Protein AF-A0A1H4VCA6-F1 (afdb_monomer_lite)

pLDDT: mean 70.51, std 25.86, range [21.89, 98.75]

Radius of gyration: 38.58 Å; chains: 1; bounding box: 98×46×122 Å

Secondary structure (DSSP, 8-state):
--HHHHHHHHHHHHHHHHTTSPEEEEEE-TTSSEEEEEEEETTTEEEEEEEEE-TTS-EEEEEEE-TTS-B-EEEEEE-TTS-EEEEEEEETTEEEEEEEEE-TTS-EEEEEEEETTEE-EEEEEE-TTS-EEEEEEEETTEE-EEEEEE-TTS-EEEEEEEETTEE-EEEEEE-TTS-EEEEEEEETTEEEEEEEEE-TTS-EEEEEEEETTEE-S-EEEE-TTS-EEEEE------SS---GGGSTTS-TT-EEEEEE--HHHHHHHHHHHHHHHHHH---EEEEE-SS-HHHHHHHHHHHH-HHHHHHHHTT-EEEEEEE-TT--S---------PPPTT--PPPEE----TT-----EE--GGG--S-HHHHHHHHHHHHTT-------------

Sequence (399 aa):
MNKNILLFTFFLCLLTKTYSQGRVYKDYHDNGKISSKGKLIGTNRHIGEWKYYYDNGQLRKIVNFNDKERFEGEYKSYHENGNLKKIGKYKNGEEIGEWKHFHKNKKLRVNRKYANGSRIGKWVFYFENGNIEKIESYVKGKRSGEWKHYYRNNVLMWIENYKNGKLNGRSEEYHDNGKLRVIKYHNESKPIGDWTYYHENESLNLVAYHKNGKPVGDWIYLDENGKVFRVEEHDEINEYSWSIDSFVSKNPFELNDYILNDSSRFYDLKRLSKHIYEQNKIPILYYAANWCAPCLKVKNMMKEKPKIKNKLSKKFAFIKILISDDKRENLNLFSTKLSLSRDIWSIPTYTKLNKHGETYNMISGANWITENPLRIQEFEEKIETNKIKYHFKPINNKK

Foldseek 3Di:
DDPVVVVVVVVVVVVVVVLPFFDWDFDADPVRATQKIAGAHDPGAGAAWMWGADNVNATAKIFGAHPVRATAAWIWGADPVNATAKIAGDDRNAGAAWIWGADNVNATAKIFHDDRNAGAAWIWGADPVGATQKIFHDDRNAGAAKIWGADNVRQTQKIFGDDRNFTAAWIWGADNVNHTAWIWGDHRNATAAWIWGADPVRHTAWTWGDDRRHTAAWIFGADNVRHTPDIDGDDHPPPPDDDPVVQPPDDQQADDEDEDDDPVVVVVVVVVQVVCCVVPVAHEDEAEDDPLVLSVVVVVCVVVPVVLVVLVSVRYRYYYYYYDPPDPDDPPPDDDDDDDDDPDDDQDFDWDDDPVRDTDTHRNNRVQDDPDPVSVVVVVVCSVVVVPDDPPDPPPPDD

Structure (mmCIF, N/CA/C/O backbone):
data_AF-A0A1H4VCA6-F1
#
_entry.id   AF-A0A1H4VCA6-F1
#
loop_
_atom_site.group_PDB
_atom_site.id
_atom_site.type_symbol
_atom_site.label_atom_id
_atom_site.label_alt_id
_atom_site.label_comp_id
_atom_site.label_asym_id
_atom_site.label_entity_id
_atom_site.label_seq_id
_atom_site.pdbx_PDB_ins_code
_atom_site.Cartn_x
_atom_site.Cartn_y
_atom_site.Cartn_z
_atom_site.occupancy
_atom_site.B_iso_or_equiv
_atom_site.auth_seq_id
_atom_site.auth_comp_id
_atom_site.auth_asym_id
_atom_site.auth_atom_id
_atom_site.pdbx_PDB_model_num
ATOM 1 N N . MET A 1 1 ? -10.799 5.105 77.374 1.00 50.72 1 MET A N 1
ATOM 2 C CA . MET A 1 1 ? -10.824 5.192 75.893 1.00 50.72 1 MET A CA 1
ATOM 3 C C . MET A 1 1 ? -12.267 5.149 75.416 1.00 50.72 1 MET A C 1
ATOM 5 O O . MET A 1 1 ? -12.989 4.222 75.755 1.00 50.72 1 MET A O 1
ATOM 9 N N . ASN A 1 2 ? -12.701 6.202 74.725 1.00 47.03 2 ASN A N 1
ATOM 10 C CA . ASN A 1 2 ? -14.104 6.493 74.423 1.00 47.03 2 ASN A CA 1
ATOM 11 C C . ASN A 1 2 ? -14.693 5.487 73.411 1.00 47.03 2 ASN A C 1
ATOM 13 O O . ASN A 1 2 ? -14.289 5.488 72.248 1.00 47.03 2 ASN A O 1
ATOM 17 N N . LYS A 1 3 ? -15.672 4.662 73.821 1.00 53.97 3 LYS A N 1
ATOM 18 C CA . LYS A 1 3 ? -16.392 3.715 72.933 1.00 53.97 3 LYS A CA 1
ATOM 19 C C . LYS A 1 3 ? -17.057 4.412 71.730 1.00 53.97 3 LYS A C 1
ATOM 21 O O . LYS A 1 3 ? -17.191 3.806 70.672 1.00 53.97 3 LYS A O 1
ATOM 26 N N . ASN A 1 4 ? -17.356 5.707 71.853 1.00 52.25 4 ASN A N 1
ATOM 27 C CA . ASN A 1 4 ? -17.913 6.531 70.776 1.00 52.25 4 ASN A CA 1
ATOM 28 C C . ASN A 1 4 ? -16.909 6.851 69.653 1.00 52.25 4 ASN A C 1
ATOM 30 O O . ASN A 1 4 ? -17.327 7.073 68.522 1.00 52.25 4 ASN A O 1
ATOM 34 N N . ILE A 1 5 ? -15.596 6.815 69.915 1.00 56.16 5 ILE A N 1
ATOM 35 C CA . ILE A 1 5 ? -14.568 7.052 68.884 1.00 56.16 5 ILE A CA 1
ATOM 36 C C . ILE A 1 5 ? -14.393 5.809 67.998 1.00 56.16 5 ILE A C 1
ATOM 38 O O . ILE A 1 5 ? -14.195 5.944 66.794 1.00 56.16 5 ILE A O 1
ATOM 42 N N . LEU A 1 6 ? -14.541 4.601 68.558 1.00 53.53 6 LEU A N 1
ATOM 43 C CA . LEU A 1 6 ? -14.461 3.351 67.788 1.00 53.53 6 LEU A CA 1
ATOM 44 C C . LEU A 1 6 ? -15.675 3.129 66.869 1.00 53.53 6 LEU A C 1
ATOM 46 O O . LEU A 1 6 ? -15.517 2.599 65.773 1.00 53.53 6 LEU A O 1
ATOM 50 N N . LEU A 1 7 ? -16.879 3.544 67.283 1.00 52.19 7 LEU A N 1
ATOM 51 C CA . LEU A 1 7 ? -18.063 3.465 66.416 1.00 52.19 7 LEU A CA 1
ATOM 52 C C . LEU A 1 7 ? -17.979 4.460 65.247 1.00 52.19 7 LEU A C 1
ATOM 54 O O . LEU A 1 7 ? -18.372 4.133 64.128 1.00 52.19 7 LEU A O 1
ATOM 58 N N . PHE A 1 8 ? -17.424 5.653 65.485 1.00 51.97 8 PHE A N 1
ATOM 59 C CA . PHE A 1 8 ? -17.301 6.699 64.468 1.00 51.97 8 PHE A CA 1
ATOM 60 C C . PHE A 1 8 ? -16.252 6.357 63.397 1.00 51.97 8 PHE A C 1
ATOM 62 O O . PHE A 1 8 ? -16.477 6.594 62.212 1.00 51.97 8 PHE A O 1
ATOM 69 N N . THR A 1 9 ? -15.136 5.719 63.773 1.00 54.91 9 THR A N 1
ATOM 70 C CA . THR A 1 9 ? -14.111 5.258 62.817 1.00 54.91 9 THR A CA 1
ATOM 71 C C . THR A 1 9 ? -14.576 4.065 61.976 1.00 54.91 9 THR A C 1
ATOM 73 O O . THR A 1 9 ? -14.229 3.978 60.795 1.00 54.91 9 THR A O 1
ATOM 76 N N . PHE A 1 10 ? -15.417 3.185 62.531 1.00 51.75 10 PHE A N 1
ATOM 77 C CA . PHE A 1 10 ? -16.016 2.074 61.785 1.00 51.75 10 PHE A CA 1
ATOM 78 C C . PHE A 1 10 ? -17.065 2.560 60.768 1.00 51.75 10 PHE A C 1
ATOM 80 O O . PHE A 1 10 ? -17.110 2.071 59.638 1.00 51.75 10 PHE A O 1
ATOM 87 N N . PHE A 1 11 ? -17.849 3.587 61.120 1.00 50.91 11 PHE A N 1
ATOM 88 C CA . PHE A 1 11 ? -18.824 4.208 60.215 1.00 50.91 11 PHE A CA 1
ATOM 89 C C . PHE A 1 11 ? -18.150 5.010 59.084 1.00 50.91 11 PHE A C 1
ATOM 91 O O . PHE A 1 11 ? -18.586 4.951 57.933 1.00 50.91 11 PHE A O 1
ATOM 98 N N . LEU A 1 12 ? -17.021 5.674 59.366 1.00 46.47 12 LEU A N 1
ATOM 99 C CA . LEU A 1 12 ? -16.220 6.374 58.353 1.00 46.47 12 LEU A CA 1
ATOM 100 C C . LEU A 1 12 ? -15.570 5.402 57.343 1.00 46.47 12 LEU A C 1
ATOM 102 O O . LEU A 1 12 ? -15.481 5.719 56.159 1.00 46.47 12 LEU A O 1
ATOM 106 N N . CYS A 1 13 ? -15.187 4.190 57.770 1.00 44.34 13 CYS A N 1
ATOM 107 C CA . CYS A 1 13 ? -14.697 3.131 56.870 1.00 44.34 13 CYS A CA 1
ATOM 108 C C . CYS A 1 13 ? -15.796 2.493 55.999 1.00 44.34 13 CYS A C 1
ATOM 110 O O . CYS A 1 13 ? -15.507 1.977 54.916 1.00 44.34 13 CYS A O 1
ATOM 112 N N . LEU A 1 14 ? -17.056 2.514 56.442 1.00 41.16 14 LEU A N 1
ATOM 113 C CA . LEU A 1 14 ? -18.191 2.056 55.633 1.00 41.16 14 LEU A CA 1
ATOM 114 C C . LEU A 1 14 ? -18.570 3.092 54.564 1.00 41.16 14 LEU A C 1
ATOM 116 O O . LEU A 1 14 ? -18.834 2.707 53.425 1.00 41.16 14 LEU A O 1
ATOM 120 N N . LEU A 1 15 ? -18.472 4.388 54.883 1.00 40.56 15 LEU A N 1
ATOM 121 C CA . LEU A 1 15 ? -18.690 5.488 53.933 1.00 40.56 15 LEU A CA 1
ATOM 122 C C . LEU A 1 15 ? -17.629 5.538 52.813 1.00 40.56 15 LEU A C 1
ATOM 124 O O . LEU A 1 15 ? -17.962 5.848 51.665 1.00 40.56 15 LEU A O 1
ATOM 128 N N . THR A 1 16 ? -16.373 5.168 53.094 1.00 42.81 16 THR A N 1
ATOM 129 C CA . THR A 1 16 ? -15.315 5.098 52.064 1.00 42.81 16 THR A CA 1
ATOM 130 C C . THR A 1 16 ? -15.411 3.852 51.181 1.00 42.81 16 THR A C 1
ATOM 132 O O . THR A 1 16 ? -15.076 3.925 49.998 1.00 42.81 16 THR A O 1
ATOM 135 N N . LYS A 1 17 ? -15.938 2.724 51.685 1.00 37.88 17 LYS A N 1
ATOM 136 C CA . LYS A 1 17 ? -16.198 1.528 50.858 1.00 37.88 17 LYS A CA 1
ATOM 137 C C . LYS A 1 17 ? -17.361 1.716 49.880 1.00 37.88 17 LYS A C 1
ATOM 139 O O . LYS A 1 17 ? -17.315 1.164 48.781 1.00 37.88 17 LYS A O 1
ATOM 144 N N . THR A 1 18 ? -18.368 2.520 50.223 1.00 38.59 18 THR A N 1
ATOM 145 C CA . THR A 1 18 ? -19.489 2.830 49.316 1.00 38.59 18 THR A CA 1
ATOM 146 C C . THR A 1 18 ? -19.118 3.776 48.173 1.00 38.59 18 THR A C 1
ATOM 148 O O . THR A 1 18 ? -19.745 3.722 47.120 1.00 38.59 18 THR A O 1
ATOM 151 N N . TYR A 1 19 ? -18.059 4.579 48.314 1.00 45.84 19 TYR A N 1
ATOM 152 C CA . TYR A 1 19 ? -17.618 5.515 47.268 1.00 45.84 19 TYR A CA 1
ATOM 153 C C . TYR A 1 19 ? -16.870 4.847 46.097 1.00 45.84 19 TYR A C 1
ATOM 155 O O . TYR A 1 19 ? -16.654 5.466 45.057 1.00 45.84 19 TYR A O 1
ATOM 163 N N . SER A 1 20 ? -16.485 3.575 46.244 1.00 54.22 20 SER A N 1
ATOM 164 C CA . SER A 1 20 ? -15.696 2.839 45.244 1.00 54.22 20 SER A CA 1
ATOM 165 C C . SER A 1 20 ? -16.541 2.102 44.193 1.00 54.22 20 SER A C 1
ATOM 167 O O . SER A 1 20 ? -15.990 1.561 43.232 1.00 54.22 20 SER A O 1
ATOM 169 N N . GLN A 1 21 ? -17.862 2.028 44.356 1.00 64.25 21 GLN A N 1
ATOM 170 C CA . GLN A 1 21 ? -18.748 1.314 43.436 1.00 64.25 21 GLN A CA 1
ATOM 171 C C . GLN A 1 21 ? -19.249 2.307 42.376 1.00 64.25 21 GLN A C 1
ATOM 173 O O . GLN A 1 21 ? -20.203 3.041 42.609 1.00 64.25 21 GLN A O 1
ATOM 178 N N . GLY A 1 22 ? -18.570 2.385 41.227 1.00 77.25 22 GLY A N 1
ATOM 179 C CA . GLY A 1 22 ? -18.924 3.332 40.159 1.00 77.25 22 GLY A CA 1
ATOM 180 C C . GLY A 1 22 ? -20.413 3.300 39.775 1.00 77.25 22 GLY A C 1
ATOM 181 O O . GLY A 1 22 ? -21.008 2.226 39.654 1.00 77.25 22 GLY A O 1
ATOM 182 N N . ARG A 1 23 ? -21.011 4.480 39.556 1.00 90.31 23 ARG A N 1
ATOM 183 C CA . ARG A 1 23 ? -22.432 4.641 39.209 1.00 90.31 23 ARG A CA 1
ATOM 184 C C . ARG A 1 23 ? -22.697 4.195 37.777 1.00 90.31 23 ARG A C 1
ATOM 186 O O . ARG A 1 23 ? -21.939 4.539 36.871 1.00 90.31 23 ARG A O 1
ATOM 193 N N . VAL A 1 24 ? -23.789 3.471 37.550 1.00 93.38 24 VAL A N 1
ATOM 194 C CA . VAL A 1 24 ? -24.239 3.156 36.188 1.00 93.38 24 VAL A CA 1
ATOM 195 C C . VAL A 1 24 ? -24.807 4.423 35.556 1.00 93.38 24 VAL A C 1
ATOM 197 O O . VAL A 1 24 ? -25.682 5.066 36.127 1.00 93.38 24 VAL A O 1
ATOM 200 N N . TYR A 1 25 ? -24.314 4.764 34.373 1.00 94.81 25 TYR A N 1
ATOM 201 C CA . TYR A 1 25 ? -24.727 5.927 33.602 1.00 94.81 25 TYR A CA 1
ATOM 202 C C . TYR A 1 25 ? -25.296 5.496 32.252 1.00 94.81 25 TYR A C 1
ATOM 204 O O . TYR A 1 25 ? -24.835 4.515 31.656 1.00 94.81 25 TYR A O 1
ATOM 212 N N . LYS A 1 26 ? -26.310 6.226 31.786 1.00 97.06 26 LYS A N 1
ATOM 213 C CA . LYS A 1 26 ? -26.928 6.072 30.471 1.00 97.06 26 LYS A CA 1
ATOM 214 C C . LYS A 1 26 ? -27.131 7.453 29.870 1.00 97.06 26 LYS A C 1
ATOM 216 O O . LYS A 1 26 ? -27.584 8.353 30.570 1.00 97.06 26 LYS A O 1
ATOM 221 N N . ASP A 1 27 ? -26.842 7.554 28.589 1.00 96.88 27 ASP A N 1
ATOM 222 C CA . ASP A 1 27 ? -27.138 8.713 27.761 1.00 96.88 27 ASP A CA 1
ATOM 223 C C . ASP A 1 27 ? -28.102 8.297 26.644 1.00 96.88 27 ASP A C 1
ATOM 225 O O . ASP A 1 27 ? -28.205 7.101 26.332 1.00 96.88 27 ASP A O 1
ATOM 229 N N . TYR A 1 28 ? -28.816 9.255 26.061 1.00 97.94 28 TYR A N 1
ATOM 230 C CA . TYR A 1 28 ? -29.890 9.007 25.101 1.00 97.94 28 TYR A CA 1
ATOM 231 C C . TYR A 1 28 ? -29.717 9.862 23.847 1.00 97.94 28 TYR A C 1
ATOM 233 O O . TYR A 1 28 ? -29.200 10.970 23.894 1.00 97.94 28 TYR A O 1
ATOM 241 N N . HIS A 1 29 ? -30.135 9.312 22.714 1.00 97.19 29 HIS A N 1
ATOM 242 C CA . HIS A 1 29 ? -30.314 10.050 21.470 1.00 97.19 29 HIS A CA 1
ATOM 243 C C . HIS A 1 29 ? -31.597 10.880 21.536 1.00 97.19 29 HIS A C 1
ATOM 245 O O . HIS A 1 29 ? -32.484 10.585 22.340 1.00 97.19 29 HIS A O 1
ATOM 251 N N . ASP A 1 30 ? -31.754 11.827 20.612 1.00 96.81 30 ASP A N 1
ATOM 252 C CA . ASP A 1 30 ? -32.951 12.679 20.507 1.00 96.81 30 ASP A CA 1
ATOM 253 C C . ASP A 1 30 ? -34.249 11.870 20.339 1.00 96.81 30 ASP A C 1
ATOM 255 O O . ASP A 1 30 ? -35.324 12.282 20.764 1.00 96.81 30 ASP A O 1
ATOM 259 N N . ASN A 1 31 ? -34.150 10.667 19.765 1.00 95.94 31 ASN A N 1
ATOM 260 C CA . ASN A 1 31 ? -35.271 9.740 19.600 1.00 95.94 31 ASN A CA 1
ATOM 261 C C . ASN A 1 31 ? -35.604 8.912 20.861 1.00 95.94 31 ASN A C 1
ATOM 263 O O . ASN A 1 31 ? -36.389 7.964 20.788 1.00 95.94 31 ASN A O 1
ATOM 267 N N . GLY A 1 32 ? -34.967 9.208 21.997 1.00 96.00 32 GLY A N 1
ATOM 268 C CA . GLY A 1 32 ? -35.179 8.542 23.281 1.00 96.00 32 GLY A CA 1
ATOM 269 C C . GLY A 1 32 ? -34.513 7.169 23.427 1.00 96.00 32 GLY A C 1
ATOM 270 O O . GLY A 1 32 ? -34.584 6.566 24.500 1.00 96.00 32 GLY A O 1
ATOM 271 N N . LYS A 1 33 ? -33.840 6.638 22.396 1.00 97.12 33 LYS A N 1
ATOM 272 C CA . LYS A 1 33 ? -33.063 5.390 22.512 1.00 97.12 33 LYS A CA 1
ATOM 273 C C . LYS A 1 33 ? -31.719 5.656 23.182 1.00 97.12 33 LYS A C 1
ATOM 275 O O . LYS A 1 33 ? -31.131 6.715 23.020 1.00 97.12 33 LYS A O 1
ATOM 280 N N . ILE A 1 34 ? -31.195 4.668 23.907 1.00 97.31 34 ILE A N 1
ATOM 281 C CA . ILE A 1 34 ? -29.894 4.779 24.587 1.00 97.31 34 ILE A CA 1
ATOM 282 C C . ILE A 1 34 ? -28.787 5.036 23.555 1.00 97.31 34 ILE A C 1
ATOM 284 O O . ILE A 1 34 ? -28.618 4.230 22.644 1.00 97.31 34 ILE A O 1
ATOM 288 N N . SER A 1 35 ? -27.995 6.091 23.741 1.00 97.88 35 SER A N 1
ATOM 289 C CA . SER A 1 35 ? -26.823 6.429 22.923 1.00 97.88 35 SER A CA 1
ATOM 290 C C . SER A 1 35 ? -25.536 5.837 23.500 1.00 97.88 35 SER A C 1
ATOM 292 O O . SER A 1 35 ? -24.664 5.354 22.765 1.00 97.88 35 SER A O 1
ATOM 294 N N . SER A 1 36 ? -25.431 5.782 24.829 1.00 97.62 36 SER A N 1
ATOM 295 C CA . SER A 1 36 ? -24.315 5.155 25.529 1.00 97.62 36 SER A CA 1
ATOM 296 C C . SER A 1 36 ? -24.704 4.651 26.916 1.00 97.62 36 SER A C 1
ATOM 298 O O . SER A 1 36 ? -25.658 5.124 27.527 1.00 97.62 36 SER A O 1
ATOM 300 N N . LYS A 1 37 ? -23.989 3.641 27.415 1.00 98.00 37 LYS A N 1
ATOM 301 C CA . LYS A 1 37 ? -24.116 3.171 28.796 1.00 98.00 37 LYS A CA 1
ATOM 302 C C . LYS A 1 37 ? -22.803 2.602 29.320 1.00 98.00 37 LYS A C 1
ATOM 304 O O . LYS A 1 37 ? -22.103 1.902 28.584 1.00 98.00 37 LYS A O 1
ATOM 309 N N . GLY A 1 38 ? -22.521 2.827 30.597 1.00 96.50 38 GLY A N 1
ATOM 310 C CA . GLY A 1 38 ? -21.330 2.315 31.275 1.00 96.50 38 GLY A CA 1
ATOM 311 C C . GLY A 1 38 ? -21.283 2.727 32.741 1.00 96.50 38 GLY A C 1
ATOM 312 O O . GLY A 1 38 ? -22.318 3.064 33.318 1.00 96.50 38 GLY A O 1
ATOM 313 N N . LYS A 1 39 ? -20.100 2.669 33.358 1.00 95.38 39 LYS A N 1
ATOM 314 C CA . LYS A 1 39 ? -19.892 3.098 34.749 1.00 95.38 39 LYS A CA 1
ATOM 315 C C . LYS A 1 39 ? -19.043 4.366 34.820 1.00 95.38 39 LYS A C 1
ATOM 317 O O . LYS A 1 39 ? -18.042 4.482 34.110 1.00 95.38 39 LYS A O 1
ATOM 322 N N . LEU A 1 40 ? -19.440 5.282 35.701 1.00 92.88 40 LEU A N 1
ATOM 323 C CA . LEU A 1 40 ? -18.699 6.493 36.048 1.00 92.88 40 LEU A CA 1
ATOM 324 C C . LEU A 1 40 ? -18.210 6.435 37.503 1.00 92.88 40 LEU A C 1
ATOM 326 O O . LEU A 1 40 ? -18.931 5.952 38.375 1.00 92.88 40 LEU A O 1
ATOM 330 N N . ILE A 1 41 ? -17.021 6.965 37.782 1.00 89.75 41 ILE A N 1
ATOM 331 C CA . ILE A 1 41 ? -16.487 7.184 39.136 1.00 89.75 41 ILE A CA 1
ATOM 332 C C . ILE A 1 41 ? -16.220 8.678 39.349 1.00 89.75 41 ILE A C 1
ATOM 334 O O . ILE A 1 41 ? -15.790 9.388 38.437 1.00 89.75 41 ILE A O 1
ATOM 338 N N . GLY A 1 42 ? -16.462 9.158 40.571 1.00 84.75 42 GLY A N 1
ATOM 339 C CA . GLY A 1 42 ? -16.256 10.557 40.939 1.00 84.75 42 GLY A CA 1
ATOM 340 C C . GLY A 1 42 ? -17.176 11.502 40.165 1.00 84.75 42 GLY A C 1
ATOM 341 O O . GLY A 1 42 ? -18.356 11.211 39.970 1.00 84.75 42 GLY A O 1
ATOM 342 N N . THR A 1 43 ? -16.634 12.639 39.726 1.00 78.12 43 THR A N 1
ATOM 343 C CA . THR A 1 43 ? -17.410 13.715 39.096 1.00 78.12 43 THR A CA 1
ATOM 344 C C . THR A 1 43 ? -17.957 13.346 37.721 1.00 78.12 43 THR A C 1
ATOM 346 O O . THR A 1 43 ? -19.091 13.716 37.444 1.00 78.12 43 THR A O 1
ATOM 349 N N . ASN A 1 44 ? -17.203 12.619 36.882 1.00 86.81 44 ASN A N 1
ATOM 350 C CA . ASN A 1 44 ? -17.668 12.077 35.590 1.00 86.81 44 ASN A CA 1
ATOM 351 C C . ASN A 1 44 ? -16.634 11.166 34.891 1.00 86.81 44 ASN A C 1
ATOM 353 O O . ASN A 1 44 ? -16.566 11.132 33.662 1.00 86.81 44 ASN A O 1
ATOM 357 N N . ARG A 1 45 ? -15.812 10.415 35.641 1.00 90.31 45 ARG A N 1
ATOM 358 C CA . ARG A 1 45 ? -14.742 9.623 35.018 1.00 90.31 45 ARG A CA 1
ATOM 359 C C . ARG A 1 45 ? -15.202 8.258 34.531 1.00 90.31 45 ARG A C 1
ATOM 361 O O . ARG A 1 45 ? -15.788 7.514 35.312 1.00 90.31 45 ARG A O 1
ATOM 368 N N . HIS A 1 46 ? -14.890 7.890 33.294 1.00 93.12 46 HIS A N 1
ATOM 369 C CA . HIS A 1 46 ? -15.276 6.599 32.712 1.00 93.12 46 HIS A CA 1
ATOM 370 C C . HIS A 1 46 ? -14.418 5.456 33.265 1.00 93.12 46 HIS A C 1
ATOM 372 O O . HIS A 1 46 ? -13.192 5.541 33.263 1.00 93.12 46 HIS A O 1
ATOM 378 N N . ILE A 1 47 ? -15.056 4.359 33.683 1.00 94.06 47 ILE A N 1
ATOM 379 C CA . ILE A 1 47 ? -14.366 3.129 34.090 1.00 94.06 47 ILE A CA 1
ATOM 380 C C . ILE A 1 47 ? -15.059 1.886 33.531 1.00 94.06 47 ILE A C 1
ATOM 382 O O . ILE A 1 47 ? -16.288 1.834 33.410 1.00 94.06 47 ILE A O 1
ATOM 386 N N . GLY A 1 48 ? -14.271 0.854 33.240 1.00 94.94 48 GLY A N 1
ATOM 387 C CA . GLY A 1 48 ? -14.769 -0.451 32.839 1.00 94.94 48 GLY A CA 1
ATOM 388 C C . GLY A 1 48 ? -15.387 -0.439 31.444 1.00 94.94 48 GLY A C 1
ATOM 389 O O . GLY A 1 48 ? -15.111 0.433 30.619 1.00 94.94 48 GLY A O 1
ATOM 390 N N . GLU A 1 49 ? -16.234 -1.430 31.175 1.00 97.56 49 GLU A N 1
ATOM 391 C CA . GLU A 1 49 ? -16.905 -1.583 29.886 1.00 97.56 49 GLU A CA 1
ATOM 392 C C . GLU A 1 49 ? -17.946 -0.479 29.634 1.00 97.56 49 GLU A C 1
ATOM 394 O O . GLU A 1 49 ? -18.861 -0.249 30.427 1.00 97.56 49 GLU A O 1
ATOM 399 N N . TRP A 1 50 ? -17.841 0.138 28.461 1.00 97.88 50 TRP A N 1
ATOM 400 C CA . TRP A 1 50 ? -18.768 1.113 27.912 1.00 97.88 50 TRP A CA 1
ATOM 401 C C . TRP A 1 50 ? -19.304 0.651 26.565 1.00 97.88 50 TRP A C 1
ATOM 403 O O . TRP A 1 50 ? -18.556 0.246 25.670 1.00 97.88 50 TRP A O 1
ATOM 413 N N . LYS A 1 51 ? -20.622 0.759 26.411 1.00 98.56 51 LYS A N 1
ATOM 414 C CA . LYS A 1 51 ? -21.348 0.435 25.183 1.00 98.56 51 LYS A CA 1
ATOM 415 C C . LYS A 1 51 ? -21.922 1.702 24.592 1.00 98.56 51 LYS A C 1
ATOM 417 O O . LYS A 1 51 ? -22.555 2.477 25.297 1.00 98.56 51 LYS A O 1
ATOM 422 N N . TYR A 1 52 ? -21.744 1.865 23.295 1.00 98.50 52 TYR A N 1
ATOM 423 C CA . TYR A 1 52 ? -22.309 2.961 22.519 1.00 98.50 52 TYR A CA 1
ATOM 424 C C . TYR A 1 52 ? -23.193 2.376 21.434 1.00 98.50 52 TYR A C 1
ATOM 426 O O . TYR A 1 52 ? -22.857 1.321 20.893 1.00 98.50 52 TYR A O 1
ATOM 434 N N . TYR A 1 53 ? -24.264 3.072 21.082 1.00 98.56 53 TYR A N 1
ATOM 435 C CA . TYR A 1 53 ? -25.283 2.608 20.146 1.00 98.56 53 TYR A CA 1
ATOM 436 C C . TYR A 1 53 ? -25.484 3.625 19.026 1.00 98.56 53 TYR A C 1
ATOM 438 O O . TYR A 1 53 ? -25.161 4.804 19.170 1.00 98.56 53 TYR A O 1
ATOM 446 N N . TYR A 1 54 ? -25.974 3.143 17.895 1.00 98.25 54 TYR A N 1
ATOM 447 C CA . TYR A 1 54 ? -26.498 3.957 16.806 1.00 98.25 54 TYR A CA 1
ATOM 448 C C . TYR A 1 54 ? -27.917 4.431 17.125 1.00 98.25 54 TYR A C 1
ATOM 450 O O . TYR A 1 54 ? -28.580 3.857 17.989 1.00 98.25 54 TYR A O 1
ATOM 458 N N . ASP A 1 55 ? -28.409 5.420 16.385 1.00 97.62 55 ASP A N 1
ATOM 459 C CA . ASP A 1 55 ? -29.758 5.983 16.544 1.00 97.62 55 ASP A CA 1
ATOM 460 C C . ASP A 1 55 ? -30.844 4.932 16.290 1.00 97.62 55 ASP A C 1
ATOM 462 O O . ASP A 1 55 ? -31.924 4.967 16.876 1.00 97.62 55 ASP A O 1
ATOM 466 N N . ASN A 1 56 ? -30.548 3.926 15.461 1.00 96.19 56 ASN A N 1
ATOM 467 C CA . ASN A 1 56 ? -31.440 2.791 15.237 1.00 96.19 56 ASN A CA 1
ATOM 468 C C . ASN A 1 56 ? -31.540 1.847 16.460 1.00 96.19 56 ASN A C 1
ATOM 470 O O . ASN A 1 56 ? -32.440 1.007 16.506 1.00 96.19 56 ASN A O 1
ATOM 474 N N . GLY A 1 57 ? -30.692 2.027 17.479 1.00 96.75 57 GLY A N 1
ATOM 475 C CA . GLY A 1 57 ? -30.615 1.227 18.703 1.00 96.75 57 GLY A CA 1
ATOM 476 C C . GLY A 1 57 ? -29.607 0.076 18.637 1.00 96.75 57 GLY A C 1
ATOM 477 O O . GLY A 1 57 ? -29.377 -0.598 19.642 1.00 96.75 57 GLY A O 1
ATOM 478 N N . GLN A 1 58 ? -28.976 -0.163 17.485 1.00 97.69 58 GLN A N 1
ATOM 479 C CA . GLN A 1 58 ? -27.976 -1.215 17.347 1.00 97.69 58 GLN A CA 1
ATOM 480 C C . GLN A 1 58 ? -26.661 -0.833 18.020 1.00 97.69 58 GLN A C 1
ATOM 482 O O . GLN A 1 58 ? -26.254 0.329 18.056 1.00 97.69 58 GLN A O 1
ATOM 487 N N . LEU A 1 59 ? -25.964 -1.837 18.548 1.00 98.31 59 LEU A N 1
ATOM 488 C CA . LEU A 1 59 ? -24.682 -1.645 19.208 1.00 98.31 59 LEU A CA 1
ATOM 489 C C . LEU A 1 59 ? -23.643 -1.131 18.204 1.00 98.31 59 LEU A C 1
ATOM 491 O O . LEU A 1 59 ? -23.407 -1.756 17.181 1.00 98.31 59 LEU A O 1
ATOM 495 N N . ARG A 1 60 ? -22.989 -0.015 18.520 1.00 98.62 60 ARG A N 1
ATOM 496 C CA . ARG A 1 60 ? -21.975 0.640 17.683 1.00 98.62 60 ARG A CA 1
ATOM 497 C C . ARG A 1 60 ? -20.560 0.268 18.088 1.00 98.62 60 ARG A C 1
ATOM 499 O O . ARG A 1 60 ? -19.731 -0.045 17.235 1.00 98.62 60 ARG A O 1
ATOM 506 N N . LYS A 1 61 ? -20.248 0.321 19.384 1.00 98.38 61 LYS A N 1
ATOM 507 C CA . LYS A 1 61 ? -18.938 -0.091 19.910 1.00 98.38 61 LYS A CA 1
ATOM 508 C C . LYS A 1 61 ? -18.994 -0.487 21.380 1.00 98.38 61 LYS A C 1
ATOM 510 O O . LYS A 1 61 ? -19.796 0.050 22.139 1.00 98.38 61 LYS A O 1
ATOM 515 N N . ILE A 1 62 ? -18.099 -1.396 21.743 1.00 98.56 62 ILE A N 1
ATOM 516 C CA . ILE A 1 62 ? -17.732 -1.764 23.105 1.00 98.56 62 ILE A CA 1
ATOM 517 C C . ILE A 1 62 ? -16.271 -1.363 23.294 1.00 98.56 62 ILE A C 1
ATOM 519 O O . ILE A 1 62 ? -15.412 -1.712 22.479 1.00 98.56 62 ILE A O 1
ATOM 523 N N . VAL A 1 63 ? -15.998 -0.624 24.357 1.00 97.94 63 VAL A N 1
ATOM 524 C CA . VAL A 1 63 ? -14.649 -0.238 24.775 1.00 97.94 63 VAL A CA 1
ATOM 525 C C . VAL A 1 63 ? -14.556 -0.374 26.283 1.00 97.94 63 VAL A C 1
ATOM 527 O O . VAL A 1 63 ? -15.576 -0.301 26.959 1.00 97.94 63 VAL A O 1
ATOM 530 N N . ASN A 1 64 ? -13.361 -0.576 26.814 1.00 97.31 64 ASN A N 1
ATOM 531 C CA . ASN A 1 64 ? -13.144 -0.645 28.247 1.00 97.31 64 ASN A CA 1
ATOM 532 C C . ASN A 1 64 ? -12.131 0.432 28.664 1.00 97.31 64 ASN A C 1
ATOM 534 O O . ASN A 1 64 ? -11.173 0.689 27.934 1.00 97.31 64 ASN A O 1
ATOM 538 N N . PHE A 1 65 ? -12.408 1.126 29.767 1.00 96.69 65 PHE A N 1
ATOM 539 C CA . PHE A 1 65 ? -11.605 2.220 30.306 1.00 96.69 65 PHE A CA 1
ATOM 540 C C . PHE A 1 65 ? -10.913 1.792 31.599 1.00 96.69 65 PHE A C 1
ATOM 542 O O . PHE A 1 65 ? -11.553 1.251 32.502 1.00 96.69 65 PHE A O 1
ATOM 549 N N . ASN A 1 66 ? -9.619 2.081 31.714 1.00 94.25 66 ASN A N 1
ATOM 550 C CA . ASN A 1 66 ? -8.896 1.943 32.976 1.00 94.25 66 ASN A CA 1
ATOM 551 C C . ASN A 1 66 ? -9.116 3.154 33.897 1.00 94.25 66 ASN A C 1
ATOM 553 O O . ASN A 1 66 ? -9.722 4.153 33.512 1.00 94.25 66 ASN A O 1
ATOM 557 N N . ASP A 1 67 ? -8.536 3.100 35.095 1.00 90.50 67 ASP A N 1
ATOM 558 C CA . ASP A 1 67 ? -8.666 4.153 36.110 1.00 90.50 67 ASP A CA 1
ATOM 559 C C . ASP A 1 67 ? -8.132 5.516 35.658 1.00 90.50 67 ASP A C 1
ATOM 561 O O . ASP A 1 67 ? -8.443 6.528 36.278 1.00 90.50 67 ASP A O 1
ATOM 565 N N . LYS A 1 68 ? -7.342 5.574 34.577 1.00 92.25 68 LYS A N 1
ATOM 566 C CA . LYS A 1 68 ? -6.804 6.799 33.963 1.00 92.25 68 LYS A CA 1
ATOM 567 C C . LYS A 1 68 ? -7.633 7.282 32.764 1.00 92.25 68 LYS A C 1
ATOM 569 O O . LYS A 1 68 ? -7.139 8.118 32.013 1.00 92.25 68 LYS A O 1
ATOM 574 N N . GLU A 1 69 ? -8.839 6.744 32.571 1.00 93.75 69 GLU A N 1
ATOM 575 C CA . GLU A 1 69 ? -9.730 7.009 31.429 1.00 93.75 69 GLU A CA 1
ATOM 576 C C . GLU A 1 69 ? -9.111 6.691 30.061 1.00 93.75 69 GLU A C 1
ATOM 578 O O . GLU A 1 69 ? -9.500 7.235 29.027 1.00 93.75 69 GLU A O 1
ATOM 583 N N . ARG A 1 70 ? -8.137 5.779 30.030 1.00 96.19 70 ARG A N 1
ATOM 584 C CA . ARG A 1 70 ? -7.538 5.303 28.783 1.00 96.19 70 ARG A CA 1
ATOM 585 C C . ARG A 1 70 ? -8.155 3.972 28.397 1.00 96.19 70 ARG A C 1
ATOM 587 O O . ARG A 1 70 ? -8.520 3.181 29.265 1.00 96.19 70 ARG A O 1
ATOM 594 N N . PHE A 1 71 ? -8.231 3.707 27.096 1.00 97.38 71 PHE A N 1
ATOM 595 C CA . PHE A 1 71 ? -8.719 2.419 26.615 1.00 97.38 71 PHE A CA 1
ATOM 596 C C . PHE A 1 71 ? -7.806 1.276 27.070 1.00 97.38 71 PHE A C 1
ATOM 598 O O . PHE A 1 71 ? -6.583 1.361 26.948 1.00 97.38 71 PHE A O 1
ATOM 605 N N . GLU A 1 72 ? -8.408 0.198 27.552 1.00 97.88 72 GLU A N 1
ATOM 606 C CA . GLU A 1 72 ? -7.725 -0.965 28.109 1.00 97.88 72 GLU A CA 1
ATOM 607 C C . GLU A 1 72 ? -8.478 -2.238 27.722 1.00 97.88 72 GLU A C 1
ATOM 609 O O . GLU A 1 72 ? -9.700 -2.292 27.799 1.00 97.88 72 GLU A O 1
ATOM 614 N N . GLY A 1 73 ? -7.765 -3.282 27.311 1.00 97.38 73 GLY A N 1
ATOM 615 C CA . GLY A 1 73 ? -8.371 -4.565 26.975 1.00 97.38 73 GLY A CA 1
ATOM 616 C C . GLY A 1 73 ? -9.055 -4.586 25.608 1.00 97.38 73 GLY A C 1
ATOM 617 O O . GLY A 1 73 ? -8.604 -3.959 24.650 1.00 97.38 73 GLY A O 1
ATOM 618 N N . GLU A 1 74 ? -10.099 -5.403 25.479 1.00 97.94 74 GLU A N 1
ATOM 619 C CA . GLU A 1 74 ? -10.750 -5.672 24.197 1.00 97.94 74 GLU A CA 1
ATOM 620 C C . GLU A 1 74 ? -11.571 -4.475 23.694 1.00 97.94 74 GLU A C 1
ATOM 622 O O . GLU A 1 74 ? -12.331 -3.847 24.429 1.00 97.94 74 GLU A O 1
ATOM 627 N N . TYR A 1 75 ? -11.450 -4.196 22.399 1.00 98.50 75 TYR A N 1
ATOM 628 C CA . TYR A 1 75 ? -12.272 -3.239 21.676 1.00 98.50 75 TYR A CA 1
ATOM 629 C C . TYR A 1 75 ? -13.058 -3.959 20.590 1.00 98.50 75 TYR A C 1
ATOM 631 O O . TYR A 1 75 ? -12.485 -4.713 19.800 1.00 98.50 75 TYR A O 1
ATOM 639 N N . LYS A 1 76 ? -14.351 -3.650 20.486 1.00 98.69 76 LYS A N 1
ATOM 640 C CA . LYS A 1 76 ? -15.221 -4.101 19.395 1.00 98.69 76 LYS A CA 1
ATOM 641 C C . LYS A 1 76 ? -15.996 -2.920 18.836 1.00 98.69 76 LYS A C 1
ATOM 643 O O . LYS A 1 76 ? -16.509 -2.100 19.588 1.00 98.69 76 LYS A O 1
ATOM 648 N N . SER A 1 77 ? -16.146 -2.842 17.523 1.00 98.69 77 SER A N 1
ATOM 649 C CA . SER A 1 77 ? -17.147 -1.981 16.896 1.00 98.69 77 SER A CA 1
ATOM 650 C C . SER A 1 77 ? -17.892 -2.721 15.809 1.00 98.69 77 SER A C 1
ATOM 652 O O . SER A 1 77 ? -17.386 -3.704 15.267 1.00 98.69 77 SER A O 1
ATOM 654 N N . TYR A 1 78 ? -19.088 -2.243 15.502 1.00 98.69 78 TYR A N 1
ATOM 655 C CA . TYR A 1 78 ? -20.031 -2.870 14.590 1.00 98.69 78 TYR A CA 1
ATOM 656 C C . TYR A 1 78 ? -20.484 -1.852 13.543 1.00 98.69 78 TYR A C 1
ATOM 658 O O . TYR A 1 78 ? -20.323 -0.644 13.718 1.00 98.69 78 TYR A O 1
ATOM 666 N N . HIS A 1 79 ? -20.981 -2.349 12.419 1.00 98.31 79 HIS A N 1
ATOM 667 C CA . HIS A 1 79 ? -21.683 -1.559 11.414 1.00 98.31 79 HIS A CA 1
ATOM 668 C C . HIS A 1 79 ? -23.139 -1.340 11.850 1.00 98.31 79 HIS A C 1
ATOM 670 O O . HIS A 1 79 ? -23.641 -2.045 12.718 1.00 98.31 79 HIS A O 1
ATOM 676 N N . GLU A 1 80 ? -23.842 -0.408 11.209 1.00 97.69 80 GLU A N 1
ATOM 677 C CA . GLU A 1 80 ? -25.266 -0.117 11.479 1.00 97.69 80 GLU A CA 1
ATOM 678 C C . GLU A 1 80 ? -26.232 -1.262 11.156 1.00 97.69 80 GLU A C 1
ATOM 680 O O . GLU A 1 80 ? -27.411 -1.161 11.476 1.00 97.69 80 GLU A O 1
ATOM 685 N N . ASN A 1 81 ? -25.747 -2.318 10.496 1.00 96.88 81 ASN A N 1
ATOM 686 C CA . ASN A 1 81 ? -26.477 -3.564 10.264 1.00 96.88 81 ASN A CA 1
ATOM 687 C C . ASN A 1 81 ? -26.166 -4.648 11.318 1.00 96.88 81 ASN A C 1
ATOM 689 O O . ASN A 1 81 ? -26.554 -5.799 11.140 1.00 96.88 81 ASN A O 1
ATOM 693 N N . GLY A 1 82 ? -25.400 -4.311 12.360 1.00 97.44 82 GLY A N 1
ATOM 694 C CA . GLY A 1 82 ? -25.081 -5.182 13.490 1.00 97.44 82 GLY A CA 1
ATOM 695 C C . GLY A 1 82 ? -23.872 -6.085 13.260 1.00 97.44 82 GLY A C 1
ATOM 696 O O . GLY A 1 82 ? -23.384 -6.717 14.196 1.00 97.44 82 GLY A O 1
ATOM 697 N N . ASN A 1 83 ? -23.330 -6.131 12.040 1.00 98.25 83 ASN A N 1
ATOM 698 C CA . ASN A 1 83 ? -22.163 -6.954 11.742 1.00 98.25 83 ASN A CA 1
ATOM 699 C C . ASN A 1 83 ? -20.899 -6.356 12.367 1.00 98.25 83 ASN A C 1
ATOM 701 O O . ASN A 1 83 ? -20.701 -5.140 12.360 1.00 98.25 83 ASN A O 1
ATOM 705 N N . LEU A 1 84 ? -20.009 -7.215 12.872 1.00 98.50 84 LEU A N 1
ATOM 706 C CA . LEU A 1 84 ? -18.721 -6.793 13.422 1.00 98.50 84 LEU A CA 1
ATOM 707 C C . LEU A 1 84 ? -17.941 -5.986 12.373 1.00 98.50 84 LEU A C 1
ATOM 709 O O . LEU A 1 84 ? -17.859 -6.380 11.216 1.00 98.50 84 LEU A O 1
ATOM 713 N N . LYS A 1 85 ? -17.374 -4.851 12.780 1.00 98.62 85 LYS A N 1
ATOM 714 C CA . LYS A 1 85 ? -16.646 -3.895 11.932 1.00 98.62 85 LYS A CA 1
ATOM 715 C C . LYS A 1 85 ? -15.163 -3.838 12.265 1.00 98.62 85 LYS A C 1
ATOM 717 O O . LYS A 1 85 ? -14.338 -3.765 11.353 1.00 98.62 85 LYS A O 1
ATOM 722 N N . LYS A 1 86 ? -14.815 -3.837 13.552 1.00 98.56 86 LYS A N 1
ATOM 723 C CA . LYS A 1 86 ? -13.432 -3.780 14.051 1.00 98.56 86 LYS A CA 1
ATOM 724 C C . LYS A 1 86 ? -13.333 -4.564 15.352 1.00 98.56 86 LYS A C 1
ATOM 726 O O . LYS A 1 86 ? -14.208 -4.441 16.203 1.00 98.56 86 LYS A O 1
ATOM 731 N N . ILE A 1 87 ? -12.246 -5.302 15.523 1.00 98.75 87 ILE A N 1
ATOM 732 C CA . ILE A 1 87 ? -11.874 -5.930 16.789 1.00 98.75 87 ILE A CA 1
ATOM 733 C C . ILE A 1 87 ? -10.367 -5.818 17.004 1.00 98.75 87 ILE A C 1
ATOM 735 O O . ILE A 1 87 ? -9.592 -5.885 16.046 1.00 98.75 87 ILE A O 1
ATOM 739 N N . GLY A 1 88 ? -9.963 -5.635 18.253 1.00 98.50 88 GLY A N 1
ATOM 740 C CA . GLY A 1 88 ? -8.563 -5.590 18.653 1.00 98.50 88 GLY A CA 1
ATOM 741 C C . GLY A 1 88 ? -8.428 -5.321 20.140 1.00 98.50 88 GLY A C 1
ATOM 742 O O . GLY A 1 88 ? -9.395 -5.462 20.892 1.00 98.50 88 GLY A O 1
ATOM 743 N N . LYS A 1 89 ? -7.223 -4.950 20.569 1.00 98.44 89 LYS A N 1
ATOM 744 C CA . LYS A 1 89 ? -6.930 -4.682 21.977 1.00 98.44 89 LYS A CA 1
ATOM 745 C C . LYS A 1 89 ? -6.193 -3.363 22.151 1.00 98.44 89 LYS A C 1
ATOM 747 O O . LYS A 1 89 ? -5.330 -3.015 21.342 1.00 98.44 89 LYS A O 1
ATOM 752 N N . TYR A 1 90 ? -6.526 -2.666 23.228 1.00 98.38 90 TYR A N 1
ATOM 753 C CA . TYR A 1 90 ? -5.792 -1.516 23.730 1.00 98.38 90 TYR A CA 1
ATOM 754 C C . TYR A 1 90 ? -5.040 -1.876 25.012 1.00 98.38 90 TYR A C 1
ATOM 756 O O . TYR A 1 90 ? -5.468 -2.744 25.773 1.00 98.38 90 TYR A O 1
ATOM 764 N N . LYS A 1 91 ? -3.935 -1.181 25.261 1.00 98.19 91 LYS A N 1
ATOM 765 C CA . LYS A 1 91 ? -3.254 -1.136 26.555 1.00 98.19 91 LYS A CA 1
ATOM 766 C C . LYS A 1 91 ? -2.841 0.303 26.812 1.00 98.19 91 LYS A C 1
ATOM 768 O O . LYS A 1 91 ? -2.130 0.884 25.998 1.00 98.19 91 LYS A O 1
ATOM 773 N N . ASN A 1 92 ? -3.296 0.891 27.913 1.00 96.81 92 ASN A N 1
ATOM 774 C CA . ASN A 1 92 ? -3.038 2.288 28.268 1.00 96.81 92 ASN A CA 1
ATOM 775 C C . ASN A 1 92 ? -3.351 3.301 27.148 1.00 96.81 92 ASN A C 1
ATOM 777 O O . ASN A 1 92 ? -2.669 4.317 27.022 1.00 96.81 92 ASN A O 1
ATOM 781 N N . GLY A 1 93 ? -4.399 3.049 26.360 1.00 97.19 93 GLY A N 1
ATOM 782 C CA . GLY A 1 93 ? -4.819 3.893 25.238 1.00 97.19 93 GLY A CA 1
ATOM 783 C C . GLY A 1 93 ? -4.138 3.577 23.903 1.00 97.19 93 GLY A C 1
ATOM 784 O O . GLY A 1 93 ? -4.538 4.126 22.881 1.00 97.19 93 GLY A O 1
ATOM 785 N N . GLU A 1 94 ? -3.167 2.664 23.873 1.00 97.94 94 GLU A N 1
ATOM 786 C CA . GLU A 1 94 ? -2.410 2.319 22.668 1.00 97.94 94 GLU A CA 1
ATOM 787 C C . GLU A 1 94 ? -2.855 0.985 22.063 1.00 97.94 94 GLU A C 1
ATOM 789 O O . GLU A 1 94 ? -3.117 0.018 22.778 1.00 97.94 94 GLU A O 1
ATOM 794 N N . GLU A 1 95 ? -2.939 0.915 20.732 1.00 98.06 95 GLU A N 1
ATOM 795 C CA . GLU A 1 95 ? -3.276 -0.319 20.013 1.00 98.06 95 GLU A CA 1
ATOM 796 C C . GLU A 1 95 ? -2.172 -1.375 20.213 1.00 98.06 95 GLU A C 1
ATOM 798 O O . GLU A 1 95 ? -0.985 -1.102 20.004 1.00 98.06 95 GLU A O 1
ATOM 803 N N . ILE A 1 96 ? -2.560 -2.599 20.581 1.00 98.31 96 ILE A N 1
ATOM 804 C CA . ILE A 1 96 ? -1.647 -3.737 20.741 1.00 98.31 96 ILE A CA 1
ATOM 805 C C . ILE A 1 96 ? -2.166 -4.989 20.030 1.00 98.31 96 ILE A C 1
ATOM 807 O O . ILE A 1 96 ? -3.371 -5.217 19.922 1.00 98.31 96 ILE A O 1
ATOM 811 N N . GLY A 1 97 ? -1.238 -5.833 19.579 1.00 97.69 97 GLY A N 1
ATOM 812 C CA . GLY A 1 97 ? -1.547 -7.130 18.988 1.00 97.69 97 GLY A CA 1
ATOM 813 C C . GLY A 1 97 ? -2.209 -7.025 17.617 1.00 97.69 97 GLY A C 1
ATOM 814 O O . GLY A 1 97 ? -1.947 -6.094 16.851 1.00 97.69 97 GLY A O 1
ATOM 815 N N . GLU A 1 98 ? -3.027 -8.022 17.289 1.00 98.06 98 GLU A N 1
ATOM 816 C CA . GLU A 1 98 ? -3.765 -8.071 16.029 1.00 98.06 98 GLU A CA 1
ATOM 817 C C . GLU A 1 98 ? -5.039 -7.225 16.072 1.00 98.06 98 GLU A C 1
ATOM 819 O O . GLU A 1 98 ? -5.807 -7.252 17.034 1.00 98.06 98 GLU A O 1
ATOM 824 N N . TRP A 1 99 ? -5.281 -6.525 14.972 1.00 98.56 99 TRP A N 1
ATOM 825 C CA . TRP A 1 99 ? -6.447 -5.701 14.724 1.00 98.56 99 TRP A CA 1
ATOM 826 C C . TRP A 1 99 ? -7.101 -6.136 13.423 1.00 98.56 99 TRP A C 1
ATOM 828 O O . TRP A 1 99 ? -6.523 -5.999 12.341 1.00 98.56 99 TRP A O 1
ATOM 838 N N . LYS A 1 100 ? -8.336 -6.625 13.525 1.00 98.75 100 LYS A N 1
ATOM 839 C CA . LYS A 1 100 ? -9.116 -7.110 12.385 1.00 98.75 100 LYS A CA 1
ATOM 840 C C . LYS A 1 100 ? -10.253 -6.148 12.089 1.00 98.75 100 LYS A C 1
ATOM 842 O O . LYS A 1 100 ? -10.942 -5.679 12.991 1.00 98.75 100 LYS A O 1
ATOM 847 N N . HIS A 1 101 ? -10.432 -5.839 10.815 1.00 98.62 101 HIS A N 1
ATOM 848 C CA . HIS A 1 101 ? -11.541 -5.050 10.296 1.00 98.62 101 HIS A CA 1
ATOM 849 C C . HIS A 1 101 ? -12.323 -5.894 9.319 1.00 98.62 101 HIS A C 1
ATOM 851 O O . HIS A 1 101 ? -11.715 -6.616 8.538 1.00 98.62 101 HIS A O 1
ATOM 857 N N . PHE A 1 102 ? -13.637 -5.734 9.301 1.00 98.69 102 PHE A N 1
ATOM 858 C CA . PHE A 1 102 ? -14.517 -6.505 8.436 1.00 98.69 102 PHE A CA 1
ATOM 859 C C . PHE A 1 102 ? -15.382 -5.577 7.587 1.00 98.69 102 PHE A C 1
ATOM 861 O O . PHE A 1 102 ? -15.750 -4.470 8.002 1.00 98.69 102 PHE A O 1
ATOM 868 N N . HIS A 1 103 ? -15.689 -6.036 6.382 1.00 98.31 103 HIS A N 1
ATOM 869 C CA . HIS A 1 103 ? -16.661 -5.430 5.482 1.00 98.31 103 HIS A CA 1
ATOM 870 C C . HIS A 1 103 ? -18.084 -5.601 6.023 1.00 98.31 103 HIS A C 1
ATOM 872 O O . HIS A 1 103 ? -18.336 -6.425 6.905 1.00 98.31 103 HIS A O 1
ATOM 878 N N . LYS A 1 104 ? -19.047 -4.848 5.475 1.00 97.69 104 LYS A N 1
ATOM 879 C CA . LYS A 1 104 ? -20.466 -4.979 5.861 1.00 97.69 104 LYS A CA 1
ATOM 880 C C . LYS A 1 104 ? -21.013 -6.392 5.616 1.00 97.69 104 LYS A C 1
ATOM 882 O O . LYS A 1 104 ? -21.930 -6.801 6.322 1.00 97.69 104 LYS A O 1
ATOM 887 N N . ASN A 1 105 ? -20.426 -7.138 4.675 1.00 97.38 105 ASN A N 1
ATOM 888 C CA . ASN A 1 105 ? -20.750 -8.530 4.339 1.00 97.38 105 ASN A CA 1
ATOM 889 C C . ASN A 1 105 ? -20.046 -9.579 5.233 1.00 97.38 105 ASN A C 1
ATOM 891 O O . ASN A 1 105 ? -20.019 -10.755 4.881 1.00 97.38 105 ASN A O 1
ATOM 895 N N . LYS A 1 106 ? -19.462 -9.163 6.369 1.00 98.00 106 LYS A N 1
ATOM 896 C CA . LYS A 1 106 ? -18.736 -9.999 7.350 1.00 98.00 106 LYS A CA 1
ATOM 897 C C . LYS A 1 106 ? -17.382 -10.550 6.883 1.00 98.00 106 LYS A C 1
ATOM 899 O O . LYS A 1 106 ? -16.660 -11.112 7.704 1.00 98.00 106 LYS A O 1
ATOM 904 N N . LYS A 1 107 ? -16.986 -10.368 5.618 1.00 98.19 107 LYS A N 1
ATOM 905 C CA . LYS A 1 107 ? -15.654 -10.777 5.149 1.00 98.19 107 LYS A CA 1
ATOM 906 C C . LYS A 1 107 ? -14.571 -9.889 5.753 1.00 98.19 107 LYS A C 1
ATOM 908 O O . LYS A 1 107 ? -14.787 -8.703 6.014 1.00 98.19 107 LYS A O 1
ATOM 913 N N . LEU A 1 108 ? -13.395 -10.467 5.987 1.00 98.44 108 LEU A N 1
ATOM 914 C CA . LEU A 1 108 ? -12.234 -9.728 6.474 1.00 98.44 108 LEU A CA 1
ATOM 915 C C . LEU A 1 108 ? -11.865 -8.646 5.453 1.00 98.44 108 LEU A C 1
ATOM 917 O O . LEU A 1 108 ? -11.795 -8.916 4.263 1.00 98.44 108 LEU A O 1
ATOM 921 N N . ARG A 1 109 ? -11.654 -7.423 5.932 1.00 98.62 109 ARG A N 1
ATOM 922 C CA . ARG A 1 109 ? -11.233 -6.258 5.147 1.00 98.62 109 ARG A CA 1
ATOM 923 C C . ARG A 1 109 ? -9.776 -5.923 5.393 1.00 98.62 109 ARG A C 1
ATOM 925 O O . ARG A 1 109 ? -9.061 -5.575 4.467 1.00 98.62 109 ARG A O 1
ATOM 932 N N . VAL A 1 110 ? -9.340 -5.969 6.651 1.00 98.38 110 VAL A N 1
ATOM 933 C CA . VAL A 1 110 ? -7.950 -5.670 7.008 1.00 98.38 110 VAL A CA 1
ATOM 934 C C . VAL A 1 110 ? -7.521 -6.516 8.196 1.00 98.38 110 VAL A C 1
ATOM 936 O O . VAL A 1 110 ? -8.259 -6.595 9.177 1.00 98.38 110 VAL A O 1
ATOM 939 N N . ASN A 1 111 ? -6.317 -7.077 8.140 1.00 98.31 111 ASN A N 1
ATOM 940 C CA . ASN A 1 111 ? -5.601 -7.607 9.294 1.00 98.31 111 ASN A CA 1
ATOM 941 C C . ASN A 1 111 ? -4.318 -6.800 9.511 1.00 98.31 111 ASN A C 1
ATOM 943 O O . ASN A 1 111 ? -3.516 -6.645 8.591 1.00 98.31 111 ASN A O 1
ATOM 947 N N . ARG A 1 112 ? -4.146 -6.256 10.714 1.00 98.19 112 ARG A N 1
ATOM 948 C CA . ARG A 1 112 ? -3.055 -5.346 11.080 1.00 98.19 112 ARG A CA 1
ATOM 949 C C . ARG A 1 112 ? -2.443 -5.774 12.395 1.00 98.19 112 ARG A C 1
ATOM 951 O O . ARG A 1 112 ? -3.142 -6.311 13.245 1.00 98.19 112 ARG A O 1
ATOM 958 N N . LYS A 1 113 ? -1.164 -5.472 12.596 1.00 97.75 113 LYS A N 1
ATOM 959 C CA . LYS A 1 113 ? -0.475 -5.736 13.860 1.00 97.75 113 LYS A CA 1
ATOM 960 C C . LYS A 1 113 ? 0.185 -4.477 14.407 1.00 97.75 113 LYS A C 1
ATOM 962 O O . LYS A 1 113 ? 0.805 -3.710 13.663 1.00 97.75 113 LYS A O 1
ATOM 967 N N . TYR A 1 114 ? 0.041 -4.292 15.713 1.00 98.12 114 TYR A N 1
ATOM 968 C CA . TYR A 1 114 ? 0.566 -3.157 16.456 1.00 98.12 114 TYR A CA 1
ATOM 969 C C . TYR A 1 114 ? 1.337 -3.612 17.694 1.00 98.12 114 TYR A C 1
ATOM 971 O O . TYR A 1 114 ? 1.024 -4.635 18.307 1.00 98.12 114 TYR A O 1
ATOM 979 N N . ALA A 1 115 ? 2.333 -2.821 18.075 1.00 97.56 115 ALA A N 1
ATOM 980 C CA . ALA A 1 115 ? 2.990 -2.891 19.369 1.00 97.56 115 ALA A CA 1
ATOM 981 C C . ALA A 1 115 ? 3.061 -1.473 19.931 1.00 97.56 115 ALA A C 1
ATOM 983 O O . ALA A 1 115 ? 3.746 -0.632 19.351 1.00 97.56 115 ALA A O 1
ATOM 984 N N . ASN A 1 116 ? 2.345 -1.221 21.029 1.00 95.81 116 ASN A N 1
ATOM 985 C CA . ASN A 1 116 ? 2.318 0.070 21.725 1.00 95.81 116 ASN A CA 1
ATOM 986 C C . ASN A 1 116 ? 2.035 1.234 20.754 1.00 95.81 116 ASN A C 1
ATOM 988 O O . ASN A 1 116 ? 2.853 2.127 20.547 1.00 95.81 116 ASN A O 1
ATOM 992 N N . GLY A 1 117 ? 0.939 1.116 19.994 1.00 95.56 117 GLY A N 1
ATOM 993 C CA . GLY A 1 117 ? 0.520 2.104 18.991 1.00 95.56 117 GLY A CA 1
ATOM 994 C C . GLY A 1 117 ? 1.353 2.126 17.701 1.00 95.56 117 GLY A C 1
ATOM 995 O O . GLY A 1 117 ? 0.903 2.655 16.685 1.00 95.56 117 GLY A O 1
ATOM 996 N N . SER A 1 118 ? 2.531 1.498 17.680 1.00 97.44 118 SER A N 1
ATOM 997 C CA . SER A 1 118 ? 3.400 1.443 16.502 1.00 97.44 118 SER A CA 1
ATOM 998 C C . SER A 1 118 ? 3.036 0.286 15.576 1.00 97.44 118 SER A C 1
ATOM 1000 O O . SER A 1 118 ? 2.875 -0.856 16.007 1.00 97.44 118 SER A O 1
ATOM 1002 N N . ARG A 1 119 ? 2.964 0.564 14.269 1.00 97.88 119 ARG A N 1
ATOM 1003 C CA . ARG A 1 119 ? 2.708 -0.449 13.231 1.00 97.88 119 ARG A CA 1
ATOM 1004 C C . ARG A 1 119 ? 3.885 -1.416 13.137 1.00 97.88 119 ARG A C 1
ATOM 1006 O O . ARG A 1 119 ? 5.035 -0.976 13.041 1.00 97.88 119 ARG A O 1
ATOM 1013 N N . ILE A 1 120 ? 3.605 -2.715 13.127 1.00 98.00 120 ILE A N 1
ATOM 1014 C CA . ILE A 1 120 ? 4.626 -3.758 13.000 1.00 98.00 120 ILE A CA 1
ATOM 1015 C C . ILE A 1 120 ? 4.152 -4.903 12.105 1.00 98.00 120 ILE A C 1
ATOM 1017 O O . ILE A 1 120 ? 2.958 -5.177 12.001 1.00 98.00 120 ILE A O 1
ATOM 1021 N N . GLY A 1 121 ? 5.108 -5.611 11.507 1.00 96.69 121 GLY A N 1
ATOM 1022 C CA . GLY A 1 121 ? 4.855 -6.809 10.716 1.00 96.69 121 GLY A CA 1
ATOM 1023 C C . GLY A 1 121 ? 4.091 -6.529 9.423 1.00 96.69 121 GLY A C 1
ATOM 1024 O O . GLY A 1 121 ? 4.114 -5.415 8.898 1.00 96.69 121 GLY A O 1
ATOM 1025 N N . LYS A 1 122 ? 3.437 -7.572 8.908 1.00 97.38 122 LYS A N 1
ATOM 1026 C CA . LYS A 1 122 ? 2.635 -7.515 7.685 1.00 97.38 122 LYS A CA 1
ATOM 1027 C C . LYS A 1 122 ? 1.213 -7.063 7.999 1.00 97.38 122 LYS A C 1
ATOM 1029 O O . LYS A 1 122 ? 0.580 -7.573 8.922 1.00 97.38 122 LYS A O 1
ATOM 1034 N N . TRP A 1 123 ? 0.719 -6.119 7.218 1.00 98.38 123 TRP A N 1
ATOM 1035 C CA . TRP A 1 123 ? -0.667 -5.685 7.174 1.00 98.38 123 TRP A CA 1
ATOM 1036 C C . TRP A 1 123 ? -1.258 -6.142 5.848 1.00 98.38 123 TRP A C 1
ATOM 1038 O O . TRP A 1 123 ? -0.674 -5.902 4.795 1.00 98.38 123 TRP A O 1
ATOM 1048 N N . VAL A 1 124 ? -2.404 -6.814 5.898 1.00 98.62 124 VAL A N 1
ATOM 1049 C CA . VAL A 1 124 ? -3.050 -7.382 4.710 1.00 98.62 124 VAL A CA 1
ATOM 1050 C C . VAL A 1 124 ? -4.443 -6.800 4.582 1.00 98.62 124 VAL A C 1
ATOM 1052 O O . VAL A 1 124 ? -5.224 -6.830 5.535 1.00 98.62 124 VAL A O 1
ATOM 1055 N N . PHE A 1 125 ? -4.735 -6.263 3.408 1.00 98.69 125 PHE A N 1
ATOM 1056 C CA . PHE A 1 125 ? -6.004 -5.659 3.042 1.00 98.69 125 PHE A CA 1
ATOM 1057 C C . PHE A 1 125 ? -6.683 -6.544 2.006 1.00 98.69 125 PHE A C 1
ATOM 1059 O O . PHE A 1 125 ? -6.011 -7.149 1.170 1.00 98.69 125 PHE A O 1
ATOM 1066 N N . TYR A 1 126 ? -8.004 -6.610 2.069 1.00 98.69 126 TYR A N 1
ATOM 1067 C CA . TYR A 1 126 ? -8.820 -7.483 1.244 1.00 98.69 126 TYR A CA 1
ATOM 1068 C C . TYR A 1 126 ? -9.994 -6.706 0.655 1.00 98.69 126 TYR A C 1
ATOM 1070 O O . TYR A 1 126 ? -10.684 -5.956 1.358 1.00 98.69 126 TYR A O 1
ATOM 1078 N N . PHE A 1 127 ? -10.279 -6.964 -0.614 1.00 98.44 127 PHE A N 1
ATOM 1079 C CA . PHE A 1 127 ? -11.495 -6.527 -1.280 1.00 98.44 127 PHE A CA 1
ATOM 1080 C C . PHE A 1 127 ? -12.736 -7.217 -0.692 1.00 98.44 127 PHE A C 1
ATOM 1082 O O . PHE A 1 127 ? -12.657 -8.253 -0.034 1.00 98.44 127 PHE A O 1
ATOM 1089 N N . GLU A 1 128 ? -13.922 -6.674 -0.975 1.00 97.56 128 GLU A N 1
ATOM 1090 C CA . GLU A 1 128 ? -15.196 -7.257 -0.523 1.00 97.56 128 GLU A CA 1
ATOM 1091 C C . GLU A 1 128 ? -15.460 -8.673 -1.049 1.00 97.56 128 GLU A C 1
ATOM 1093 O O . GLU A 1 128 ? -16.206 -9.427 -0.423 1.00 97.56 128 GLU A O 1
ATOM 1098 N N . ASN A 1 129 ? -14.860 -9.062 -2.177 1.00 96.62 129 ASN A N 1
ATOM 1099 C CA . ASN A 1 129 ? -14.953 -10.428 -2.692 1.00 96.62 129 ASN A CA 1
ATOM 1100 C C . ASN A 1 129 ? -14.089 -11.421 -1.885 1.00 96.62 129 ASN A C 1
ATOM 1102 O O . ASN A 1 129 ? -14.386 -12.613 -1.915 1.00 96.62 129 ASN A O 1
ATOM 1106 N N . GLY A 1 130 ? -13.135 -10.941 -1.079 1.00 97.12 130 GLY A N 1
ATOM 1107 C CA . GLY A 1 130 ? -12.200 -11.740 -0.278 1.00 97.12 130 GLY A CA 1
ATOM 1108 C C . GLY A 1 130 ? -10.791 -11.829 -0.870 1.00 97.12 130 GLY A C 1
ATOM 1109 O O . GLY A 1 130 ? -9.890 -12.326 -0.200 1.00 97.12 130 GLY A O 1
ATOM 1110 N N . ASN A 1 131 ? -10.588 -11.317 -2.084 1.00 98.06 131 ASN A N 1
ATOM 1111 C CA . ASN A 1 131 ? -9.278 -11.245 -2.725 1.00 98.06 131 ASN A CA 1
ATOM 1112 C C . ASN A 1 131 ? -8.374 -10.241 -2.008 1.00 98.06 131 ASN A C 1
ATOM 1114 O O . ASN A 1 131 ? -8.858 -9.268 -1.425 1.00 98.06 131 ASN A O 1
ATOM 1118 N N . ILE A 1 132 ? -7.061 -10.460 -2.062 1.00 98.38 132 ILE A N 1
ATOM 1119 C CA . ILE A 1 132 ? -6.090 -9.527 -1.484 1.00 98.38 132 ILE A CA 1
ATOM 1120 C C . ILE A 1 132 ? -6.115 -8.239 -2.310 1.00 98.38 132 ILE A C 1
ATOM 1122 O O . ILE A 1 132 ? -6.045 -8.277 -3.530 1.00 98.38 132 ILE A O 1
ATOM 1126 N N . GLU A 1 133 ? -6.219 -7.103 -1.630 1.00 98.62 133 GLU A N 1
ATOM 1127 C CA . GLU A 1 133 ? -6.093 -5.767 -2.219 1.00 98.62 133 GLU A CA 1
ATOM 1128 C C . GLU A 1 133 ? -4.642 -5.306 -2.145 1.00 98.62 133 GLU A C 1
ATOM 1130 O O . GLU A 1 133 ? -4.044 -4.928 -3.148 1.00 98.62 133 GLU A O 1
ATOM 1135 N N . LYS A 1 134 ? -4.042 -5.383 -0.954 1.00 98.50 134 LYS A N 1
ATOM 1136 C CA . LYS A 1 134 ? -2.642 -5.014 -0.759 1.00 98.50 134 LYS A CA 1
ATOM 1137 C C . LYS A 1 134 ? -2.015 -5.632 0.471 1.00 98.50 134 LYS A C 1
ATOM 1139 O O . LYS A 1 134 ? -2.688 -5.971 1.447 1.00 98.50 134 LYS A O 1
ATOM 1144 N N . ILE A 1 135 ? -0.696 -5.732 0.417 1.00 98.62 135 ILE A N 1
ATOM 1145 C CA . ILE A 1 135 ? 0.163 -6.174 1.505 1.00 98.62 135 ILE A CA 1
ATOM 1146 C C . ILE A 1 135 ? 1.145 -5.047 1.789 1.00 98.62 135 ILE A C 1
ATOM 1148 O O . ILE A 1 135 ? 1.868 -4.606 0.901 1.00 98.62 135 ILE A O 1
ATOM 1152 N N . GLU A 1 136 ? 1.179 -4.608 3.037 1.00 98.50 136 GLU A N 1
ATOM 1153 C CA . GLU A 1 136 ? 2.090 -3.585 3.534 1.00 98.50 136 GLU A CA 1
ATOM 1154 C C . GLU A 1 136 ? 2.944 -4.192 4.646 1.00 98.50 136 GLU A C 1
ATOM 1156 O O . GLU A 1 136 ? 2.479 -5.038 5.409 1.00 98.50 136 GLU A O 1
ATOM 1161 N N . SER A 1 137 ? 4.193 -3.762 4.766 1.00 97.62 137 SER A N 1
ATOM 1162 C CA . SER A 1 137 ? 5.125 -4.298 5.758 1.00 97.62 137 SER A CA 1
ATOM 1163 C C . SER A 1 137 ? 5.783 -3.170 6.556 1.00 97.62 137 SER A C 1
ATOM 1165 O O . SER A 1 137 ? 6.197 -2.147 5.996 1.00 97.62 137 SER A O 1
ATOM 1167 N N . TYR A 1 138 ? 5.853 -3.347 7.880 1.00 98.19 138 TYR A N 1
ATOM 1168 C CA . TYR A 1 138 ? 6.295 -2.324 8.828 1.00 98.19 138 TYR A CA 1
ATOM 1169 C C . TYR A 1 138 ? 7.289 -2.846 9.871 1.00 98.19 138 TYR A C 1
ATOM 1171 O O . TYR A 1 138 ? 7.110 -3.913 10.459 1.00 98.19 138 TYR A O 1
ATOM 1179 N N . VAL A 1 139 ? 8.296 -2.029 10.183 1.00 96.75 139 VAL A N 1
ATOM 1180 C CA . VAL A 1 139 ? 9.219 -2.223 11.310 1.00 96.75 139 VAL A CA 1
ATOM 1181 C C . VAL A 1 139 ? 9.270 -0.925 12.111 1.00 96.75 139 VAL A C 1
ATOM 1183 O O . VAL A 1 139 ? 9.628 0.120 11.573 1.00 96.75 139 VAL A O 1
ATOM 1186 N N . LYS A 1 140 ? 8.893 -0.984 13.397 1.00 94.62 140 LYS A N 1
ATOM 1187 C CA . LYS A 1 140 ? 8.857 0.176 14.313 1.00 94.62 140 LYS A CA 1
ATOM 1188 C C . LYS A 1 140 ? 8.137 1.394 13.703 1.00 94.62 140 LYS A C 1
ATOM 1190 O O . LYS A 1 140 ? 8.662 2.502 13.691 1.00 94.62 140 LYS A O 1
ATOM 1195 N N . GLY A 1 141 ? 6.961 1.170 13.114 1.00 96.50 141 GLY A N 1
ATOM 1196 C CA . GLY A 1 141 ? 6.146 2.214 12.486 1.00 96.50 141 GLY A CA 1
ATOM 1197 C C . GLY A 1 141 ? 6.597 2.666 11.091 1.00 96.50 141 GLY A C 1
ATOM 1198 O O . GLY A 1 141 ? 5.822 3.328 10.403 1.00 96.50 141 GLY A O 1
ATOM 1199 N N . LYS A 1 142 ? 7.795 2.288 10.625 1.00 97.56 142 LYS A N 1
ATOM 1200 C CA . LYS A 1 142 ? 8.321 2.663 9.302 1.00 97.56 142 LYS A CA 1
ATOM 1201 C C . LYS A 1 142 ? 8.050 1.574 8.267 1.00 97.56 142 LYS A C 1
ATOM 1203 O O . LYS A 1 142 ? 8.100 0.389 8.597 1.00 97.56 142 LYS A O 1
ATOM 1208 N N . ARG A 1 143 ? 7.796 1.967 7.012 1.00 97.94 143 ARG A N 1
ATOM 1209 C CA . ARG A 1 143 ? 7.655 1.024 5.886 1.00 97.94 143 ARG A CA 1
ATOM 1210 C C . ARG A 1 143 ? 8.951 0.227 5.711 1.00 97.94 143 ARG A C 1
ATOM 1212 O O . ARG A 1 143 ? 10.039 0.800 5.789 1.00 97.94 143 ARG A O 1
ATOM 1219 N N . SER A 1 144 ? 8.845 -1.077 5.497 1.00 97.12 144 SER A N 1
ATOM 1220 C CA . SER A 1 144 ? 9.994 -1.969 5.333 1.00 97.12 144 SER A CA 1
ATOM 1221 C C . SER A 1 144 ? 9.606 -3.194 4.516 1.00 97.12 144 SER A C 1
ATOM 1223 O O . SER A 1 144 ? 8.486 -3.661 4.665 1.00 97.12 144 SER A O 1
ATOM 1225 N N . GLY A 1 145 ? 10.519 -3.745 3.722 1.00 94.94 145 GLY A N 1
ATOM 1226 C CA . GLY A 1 145 ? 10.287 -4.929 2.897 1.00 94.94 145 GLY A CA 1
ATOM 1227 C C . GLY A 1 145 ? 9.336 -4.676 1.728 1.00 94.94 145 GLY A C 1
ATOM 1228 O O . GLY A 1 145 ? 9.122 -3.533 1.320 1.00 94.94 145 GLY A O 1
ATOM 1229 N N . GLU A 1 146 ? 8.772 -5.760 1.201 1.00 95.94 146 GLU A N 1
ATOM 1230 C CA . GLU A 1 146 ? 7.876 -5.723 0.048 1.00 95.94 146 GLU A CA 1
ATOM 1231 C C . GLU A 1 146 ? 6.507 -5.135 0.399 1.00 95.94 146 GLU A C 1
ATOM 1233 O O . GLU A 1 146 ? 5.872 -5.498 1.400 1.00 95.94 146 GLU A O 1
ATOM 1238 N N . TRP A 1 147 ? 6.047 -4.257 -0.480 1.00 98.50 147 TRP A N 1
ATOM 1239 C CA . TRP A 1 147 ? 4.707 -3.708 -0.539 1.00 98.50 147 TRP A CA 1
ATOM 1240 C C . TRP A 1 147 ? 4.093 -4.124 -1.867 1.00 98.50 147 TRP A C 1
ATOM 1242 O O . TRP A 1 147 ? 4.715 -3.945 -2.907 1.00 98.50 147 TRP A O 1
ATOM 1252 N N . LYS A 1 148 ? 2.902 -4.717 -1.831 1.00 98.75 148 LYS A N 1
ATOM 1253 C CA . LYS A 1 148 ? 2.231 -5.264 -3.017 1.00 98.75 148 LYS A CA 1
ATOM 1254 C C . LYS A 1 148 ? 0.819 -4.732 -3.094 1.00 98.75 148 LYS A C 1
ATOM 1256 O O . LYS A 1 148 ? 0.149 -4.673 -2.064 1.00 98.75 148 LYS A O 1
ATOM 1261 N N . HIS A 1 149 ? 0.354 -4.437 -4.294 1.00 98.69 149 HIS A N 1
ATOM 1262 C CA . HIS A 1 149 ? -1.037 -4.105 -4.567 1.00 98.69 149 HIS A CA 1
ATOM 1263 C C . HIS A 1 149 ? -1.542 -4.961 -5.713 1.00 98.69 149 HIS A C 1
ATOM 1265 O O . HIS A 1 149 ? -0.791 -5.254 -6.639 1.00 98.69 149 HIS A O 1
ATOM 1271 N N . TYR A 1 150 ? -2.802 -5.358 -5.648 1.00 98.75 150 TYR A N 1
ATOM 1272 C CA . TYR A 1 150 ? -3.413 -6.280 -6.589 1.00 98.75 150 TYR A CA 1
ATOM 1273 C C . TYR A 1 150 ? -4.681 -5.666 -7.170 1.00 98.75 150 TYR A C 1
ATOM 1275 O O . TYR A 1 150 ? -5.395 -4.899 -6.522 1.00 98.75 150 TYR A O 1
ATOM 1283 N N . TYR A 1 151 ? -4.978 -6.035 -8.405 1.00 97.94 151 TYR A N 1
ATOM 1284 C CA . TYR A 1 151 ? -6.282 -5.831 -9.006 1.00 97.94 151 TYR A CA 1
ATOM 1285 C C . TYR A 1 151 ? -7.324 -6.750 -8.356 1.00 97.94 151 TYR A C 1
ATOM 1287 O O . TYR A 1 151 ? -7.016 -7.775 -7.743 1.00 97.94 151 TYR A O 1
ATOM 1295 N N . ARG A 1 152 ? -8.607 -6.417 -8.533 1.00 96.81 152 ARG A N 1
ATOM 1296 C CA . ARG A 1 152 ? -9.722 -7.191 -7.960 1.00 96.81 152 ARG A CA 1
ATOM 1297 C C . ARG A 1 152 ? -9.786 -8.637 -8.481 1.00 96.81 152 ARG A C 1
ATOM 1299 O O . ARG A 1 152 ? -10.358 -9.488 -7.799 1.00 96.81 152 ARG A O 1
ATOM 1306 N N . ASN A 1 153 ? -9.181 -8.916 -9.637 1.00 95.31 153 ASN A N 1
ATOM 1307 C CA . ASN A 1 153 ? -9.028 -10.239 -10.257 1.00 95.31 153 ASN A CA 1
ATOM 1308 C C . ASN A 1 153 ? -7.789 -11.029 -9.755 1.00 95.31 153 ASN A C 1
ATOM 1310 O O . ASN A 1 153 ? -7.453 -12.039 -10.361 1.00 95.31 153 ASN A O 1
ATOM 1314 N N . ASN A 1 154 ? -7.133 -10.603 -8.663 1.00 96.19 154 ASN A N 1
ATOM 1315 C CA . ASN A 1 154 ? -5.900 -11.181 -8.090 1.00 96.19 154 ASN A CA 1
ATOM 1316 C C . ASN A 1 154 ? -4.616 -10.995 -8.917 1.00 96.19 154 ASN A C 1
ATOM 1318 O O . ASN A 1 154 ? -3.568 -11.506 -8.521 1.00 96.19 154 ASN A O 1
ATOM 1322 N N . VAL A 1 155 ? -4.647 -10.239 -10.015 1.00 97.56 155 VAL A N 1
ATOM 1323 C CA . VAL A 1 155 ? -3.426 -9.894 -10.755 1.00 97.56 155 VAL A CA 1
ATOM 1324 C C . VAL A 1 155 ? -2.607 -8.883 -9.948 1.00 97.56 155 VAL A C 1
ATOM 1326 O O . VAL A 1 155 ? -3.159 -7.927 -9.401 1.00 97.56 155 VAL A O 1
ATOM 1329 N N . LEU A 1 156 ? -1.293 -9.096 -9.834 1.00 98.31 156 LEU A N 1
ATOM 1330 C CA . LEU A 1 156 ? -0.388 -8.155 -9.169 1.00 98.31 156 LEU A CA 1
ATOM 1331 C C . LEU A 1 156 ? -0.355 -6.855 -9.974 1.00 98.31 156 LEU A C 1
ATOM 1333 O O . LEU A 1 156 ? -0.018 -6.880 -11.142 1.00 98.31 156 LEU A O 1
ATOM 1337 N N . MET A 1 157 ? -0.707 -5.732 -9.356 1.00 98.56 157 MET A N 1
ATOM 1338 C CA . MET A 1 157 ? -0.700 -4.412 -9.989 1.00 98.56 157 MET A CA 1
ATOM 1339 C C . MET A 1 157 ? 0.672 -3.761 -9.873 1.00 98.56 157 MET A C 1
ATOM 1341 O O . MET A 1 157 ? 1.198 -3.225 -10.844 1.00 98.56 157 MET A O 1
ATOM 1345 N N . TRP A 1 158 ? 1.262 -3.808 -8.680 1.00 98.62 158 TRP A N 1
ATOM 1346 C CA . TRP A 1 158 ? 2.620 -3.334 -8.462 1.00 98.62 158 TRP A CA 1
ATOM 1347 C C . TRP A 1 158 ? 3.243 -3.948 -7.217 1.00 98.62 158 TRP A C 1
ATOM 1349 O O . TRP A 1 158 ? 2.555 -4.367 -6.279 1.00 98.62 158 TRP A O 1
ATOM 1359 N N . ILE A 1 159 ? 4.570 -3.970 -7.220 1.00 98.50 159 ILE A N 1
ATOM 1360 C CA . ILE A 1 159 ? 5.419 -4.337 -6.096 1.00 98.50 159 ILE A CA 1
ATOM 1361 C C . ILE A 1 159 ? 6.506 -3.280 -5.911 1.00 98.50 159 ILE A C 1
ATOM 1363 O O . ILE A 1 159 ? 7.183 -2.865 -6.848 1.00 98.50 159 ILE A O 1
ATOM 1367 N N . GLU A 1 160 ? 6.688 -2.866 -4.666 1.00 98.31 160 GLU A N 1
ATOM 1368 C CA . GLU A 1 160 ? 7.692 -1.903 -4.236 1.00 98.31 160 GLU A CA 1
ATOM 1369 C C . GLU A 1 160 ? 8.471 -2.456 -3.045 1.00 98.31 160 GLU A C 1
ATOM 1371 O O . GLU A 1 160 ? 7.937 -3.205 -2.228 1.00 98.31 160 GLU A O 1
ATOM 1376 N N . ASN A 1 161 ? 9.729 -2.048 -2.903 1.00 93.00 161 ASN A N 1
ATOM 1377 C CA . ASN A 1 161 ? 10.570 -2.426 -1.772 1.00 93.00 161 ASN A CA 1
ATOM 1378 C C . ASN A 1 161 ? 10.908 -1.205 -0.925 1.00 93.00 161 ASN A C 1
ATOM 1380 O O . ASN A 1 161 ? 11.392 -0.204 -1.442 1.00 93.00 161 ASN A O 1
ATOM 1384 N N . TYR A 1 162 ? 10.691 -1.288 0.386 1.00 97.19 162 TYR A N 1
ATOM 1385 C CA . TYR A 1 162 ? 10.999 -0.206 1.317 1.00 97.19 162 TYR A CA 1
ATOM 1386 C C . TYR A 1 162 ? 12.106 -0.593 2.298 1.00 97.19 162 TYR A C 1
ATOM 1388 O O . TYR A 1 162 ? 12.165 -1.714 2.798 1.00 97.19 162 TYR A O 1
ATOM 1396 N N . LYS A 1 163 ? 12.946 0.376 2.659 1.00 95.25 163 LYS A N 1
ATOM 1397 C CA . LYS A 1 163 ? 13.915 0.276 3.755 1.00 95.25 163 LYS A CA 1
ATOM 1398 C C . LYS A 1 163 ? 13.830 1.539 4.604 1.00 95.25 163 LYS A C 1
ATOM 1400 O O . LYS A 1 163 ? 13.983 2.647 4.100 1.00 95.25 163 LYS A O 1
ATOM 1405 N N . ASN A 1 164 ? 13.573 1.380 5.903 1.00 94.00 164 ASN A N 1
ATOM 1406 C CA . ASN A 1 164 ? 13.486 2.488 6.866 1.00 94.00 164 ASN A CA 1
ATOM 1407 C C . ASN A 1 164 ? 12.519 3.617 6.454 1.00 94.00 164 ASN A C 1
ATOM 1409 O O . ASN A 1 164 ? 12.759 4.787 6.747 1.00 94.00 164 ASN A O 1
ATOM 1413 N N . GLY A 1 165 ? 11.410 3.268 5.802 1.00 96.62 165 GLY A N 1
ATOM 1414 C CA . GLY A 1 165 ? 10.400 4.218 5.338 1.00 96.62 165 GLY A CA 1
ATOM 1415 C C . GLY A 1 165 ? 10.649 4.806 3.948 1.00 96.62 165 GLY A C 1
ATOM 1416 O O . GLY A 1 165 ? 9.761 5.488 3.447 1.00 96.62 165 GLY A O 1
ATOM 1417 N N . LYS A 1 166 ? 11.795 4.530 3.315 1.00 96.81 166 LYS A N 1
ATOM 1418 C CA . LYS A 1 166 ? 12.147 5.023 1.975 1.00 96.81 166 LYS A CA 1
ATOM 1419 C C . LYS A 1 166 ? 12.063 3.911 0.930 1.00 96.81 166 LYS A C 1
ATOM 1421 O O . LYS A 1 166 ? 12.350 2.759 1.257 1.00 96.81 166 LYS A O 1
ATOM 1426 N N . LEU A 1 167 ? 11.688 4.252 -0.301 1.00 94.25 167 LEU A N 1
ATOM 1427 C CA . LEU A 1 167 ? 11.654 3.312 -1.425 1.00 94.25 167 LEU A CA 1
ATOM 1428 C C . LEU A 1 167 ? 13.096 2.931 -1.792 1.00 94.25 167 LEU A C 1
ATOM 1430 O O . LEU A 1 167 ? 13.958 3.799 -1.913 1.00 94.25 167 LEU A O 1
ATOM 1434 N N . ASN A 1 168 ? 13.397 1.643 -1.888 1.00 89.62 168 ASN A N 1
ATOM 1435 C CA . ASN A 1 168 ? 14.764 1.160 -2.017 1.00 89.62 168 ASN A CA 1
ATOM 1436 C C . ASN A 1 168 ? 14.823 -0.194 -2.730 1.00 89.62 168 ASN A C 1
ATOM 1438 O O . ASN A 1 168 ? 14.348 -1.199 -2.206 1.00 89.62 168 ASN A O 1
ATOM 1442 N N . GLY A 1 169 ? 15.509 -0.233 -3.865 1.00 85.94 169 GLY A N 1
ATOM 1443 C CA . GLY A 1 169 ? 15.649 -1.396 -4.728 1.00 85.94 169 GLY A CA 1
ATOM 1444 C C . GLY A 1 169 ? 14.749 -1.313 -5.957 1.00 85.94 169 GLY A C 1
ATOM 1445 O O . GLY A 1 169 ? 14.414 -0.225 -6.426 1.00 85.94 169 GLY A O 1
ATOM 1446 N N . ARG A 1 170 ? 14.404 -2.488 -6.487 1.00 90.19 170 ARG A N 1
ATOM 1447 C CA . ARG A 1 170 ? 13.582 -2.664 -7.687 1.00 90.19 170 ARG A CA 1
ATOM 1448 C C . ARG A 1 170 ? 12.092 -2.533 -7.353 1.00 90.19 170 ARG A C 1
ATOM 1450 O O . ARG A 1 170 ? 11.631 -3.122 -6.370 1.00 90.19 170 ARG A O 1
ATOM 1457 N N . SER A 1 171 ? 11.375 -1.791 -8.189 1.00 93.12 171 SER A N 1
ATOM 1458 C CA . SER A 1 171 ? 9.915 -1.689 -8.235 1.00 93.12 171 SER A CA 1
ATOM 1459 C C . SER A 1 171 ? 9.419 -2.252 -9.561 1.00 93.12 171 SER A C 1
ATOM 1461 O O . SER A 1 171 ? 10.078 -2.065 -10.587 1.00 93.12 171 SER A O 1
ATOM 1463 N N . GLU A 1 172 ? 8.254 -2.889 -9.556 1.00 96.62 172 GLU A N 1
ATOM 1464 C CA . GLU A 1 172 ? 7.603 -3.379 -10.773 1.00 96.62 172 GLU A CA 1
ATOM 1465 C C . GLU A 1 172 ? 6.132 -2.991 -10.775 1.00 96.62 172 GLU A C 1
ATOM 1467 O O . GLU A 1 172 ? 5.473 -3.024 -9.737 1.00 96.62 172 GLU A O 1
ATOM 1472 N N . GLU A 1 173 ? 5.619 -2.651 -11.949 1.00 98.25 173 GLU A N 1
ATOM 1473 C CA . GLU A 1 173 ? 4.206 -2.381 -12.196 1.00 98.25 173 GLU A CA 1
ATOM 1474 C C . GLU A 1 173 ? 3.749 -3.264 -13.360 1.00 98.25 173 GLU A C 1
ATOM 1476 O O . GLU A 1 173 ? 4.506 -3.469 -14.309 1.00 98.25 173 GLU A O 1
ATOM 1481 N N . TYR A 1 174 ? 2.516 -3.757 -13.309 1.00 97.12 174 TYR A N 1
ATOM 1482 C CA . TYR A 1 174 ? 1.932 -4.635 -14.323 1.00 97.12 174 TYR A CA 1
ATOM 1483 C C . TYR A 1 174 ? 0.597 -4.062 -14.807 1.00 97.12 174 TYR A C 1
ATOM 1485 O O . TYR A 1 174 ? -0.028 -3.243 -14.127 1.00 97.12 174 TYR A O 1
ATOM 1493 N N . HIS A 1 175 ? 0.177 -4.478 -15.995 1.00 93.50 175 HIS A N 1
ATOM 1494 C CA . HIS A 1 175 ? -1.172 -4.274 -16.511 1.00 93.50 175 HIS A CA 1
ATOM 1495 C C . HIS A 1 175 ? -2.164 -5.227 -15.818 1.00 93.50 175 HIS A C 1
ATOM 1497 O O . HIS A 1 175 ? -1.777 -6.190 -15.152 1.00 93.50 175 HIS A O 1
ATOM 1503 N N . ASP A 1 176 ? -3.463 -4.989 -15.985 1.00 94.50 176 ASP A N 1
ATOM 1504 C CA . ASP A 1 176 ? -4.531 -5.835 -15.429 1.00 94.50 176 ASP A CA 1
ATOM 1505 C C . ASP A 1 176 ? -4.603 -7.240 -16.056 1.00 94.50 176 ASP A C 1
ATOM 1507 O O . ASP A 1 176 ? -5.113 -8.170 -15.424 1.00 94.50 176 ASP A O 1
ATOM 1511 N N . ASN A 1 177 ? -4.033 -7.403 -17.253 1.00 93.81 177 ASN A N 1
ATOM 1512 C CA . ASN A 1 177 ? -3.776 -8.677 -17.924 1.00 93.81 177 ASN A CA 1
ATOM 1513 C C . ASN A 1 177 ? -2.535 -9.426 -17.380 1.00 93.81 177 ASN A C 1
ATOM 1515 O O . ASN A 1 177 ? -2.246 -10.537 -17.821 1.00 93.81 177 ASN A O 1
ATOM 1519 N N . GLY A 1 178 ? -1.805 -8.837 -16.424 1.00 94.38 178 GLY A N 1
ATOM 1520 C CA . GLY A 1 178 ? -0.643 -9.431 -15.756 1.00 94.38 178 GLY A CA 1
ATOM 1521 C C . GLY A 1 178 ? 0.698 -9.213 -16.452 1.00 94.38 178 GLY A C 1
ATOM 1522 O O . GLY A 1 178 ? 1.728 -9.623 -15.917 1.00 94.38 178 GLY A O 1
ATOM 1523 N N . LYS A 1 179 ? 0.715 -8.549 -17.607 1.00 93.62 179 LYS A N 1
ATOM 1524 C CA . LYS A 1 179 ? 1.950 -8.242 -18.330 1.00 93.62 179 LYS A CA 1
ATOM 1525 C C . LYS A 1 179 ? 2.714 -7.110 -17.666 1.00 93.62 179 LYS A C 1
ATOM 1527 O O . LYS A 1 179 ? 2.123 -6.177 -17.120 1.00 93.62 179 LYS A O 1
ATOM 1532 N N . LEU A 1 180 ? 4.038 -7.195 -17.705 1.00 92.94 180 LEU A N 1
ATOM 1533 C CA . LEU A 1 180 ? 4.915 -6.193 -17.113 1.00 92.94 180 LEU A CA 1
ATOM 1534 C C . LEU A 1 180 ? 4.742 -4.853 -17.836 1.00 92.94 180 LEU A C 1
ATOM 1536 O O . LEU A 1 180 ? 4.843 -4.795 -19.053 1.00 92.94 180 LEU A O 1
ATOM 1540 N N . ARG A 1 181 ? 4.507 -3.785 -17.071 1.00 94.69 181 ARG A N 1
ATOM 1541 C CA . ARG A 1 181 ? 4.323 -2.416 -17.570 1.00 94.69 181 ARG A CA 1
ATOM 1542 C C . ARG A 1 181 ? 5.553 -1.562 -17.316 1.00 94.69 181 ARG A C 1
ATOM 1544 O O . ARG A 1 181 ? 5.960 -0.786 -18.174 1.00 94.69 181 ARG A O 1
ATOM 1551 N N . VAL A 1 182 ? 6.143 -1.682 -16.124 1.00 95.19 182 VAL A N 1
ATOM 1552 C CA . VAL A 1 182 ? 7.264 -0.832 -15.708 1.00 95.19 182 VAL A CA 1
ATOM 1553 C C . VAL A 1 182 ? 8.219 -1.568 -14.774 1.00 95.19 182 VAL A C 1
ATOM 1555 O O . VAL A 1 182 ? 7.786 -2.280 -13.873 1.00 95.19 182 VAL A O 1
ATOM 1558 N N . ILE A 1 183 ? 9.519 -1.325 -14.936 1.00 90.38 183 ILE A N 1
ATOM 1559 C CA . ILE A 1 183 ? 10.562 -1.598 -13.944 1.00 90.38 183 ILE A CA 1
ATOM 1560 C C . ILE A 1 183 ? 11.232 -0.275 -13.580 1.00 90.38 183 ILE A C 1
ATOM 1562 O O . ILE A 1 183 ? 11.663 0.468 -14.459 1.00 90.38 183 ILE A O 1
ATOM 1566 N N . LYS A 1 184 ? 11.370 -0.003 -12.282 1.00 93.00 184 LYS A N 1
ATOM 1567 C CA . LYS A 1 184 ? 12.092 1.165 -11.759 1.00 93.00 184 LYS A CA 1
ATOM 1568 C C . LYS A 1 184 ? 13.088 0.734 -10.694 1.00 93.00 184 LYS A C 1
ATOM 1570 O O . LYS A 1 184 ? 12.857 -0.252 -9.994 1.00 93.00 184 LYS A O 1
ATOM 1575 N N . TYR A 1 185 ? 14.152 1.507 -10.509 1.00 85.81 185 TYR A N 1
ATOM 1576 C CA . TYR A 1 185 ? 15.067 1.331 -9.382 1.00 85.81 185 TYR A CA 1
ATOM 1577 C C . TYR A 1 185 ? 15.210 2.620 -8.586 1.00 85.81 185 TYR A C 1
ATOM 1579 O O . TYR A 1 185 ? 15.243 3.724 -9.137 1.00 85.81 185 TYR A O 1
ATOM 1587 N N . HIS A 1 186 ? 15.289 2.456 -7.268 1.00 89.38 186 HIS A N 1
ATOM 1588 C CA . HIS A 1 186 ? 15.400 3.553 -6.320 1.00 89.38 186 HIS A CA 1
ATOM 1589 C C . HIS A 1 186 ? 16.461 3.260 -5.263 1.00 89.38 186 HIS A C 1
ATOM 1591 O O . HIS A 1 186 ? 16.597 2.128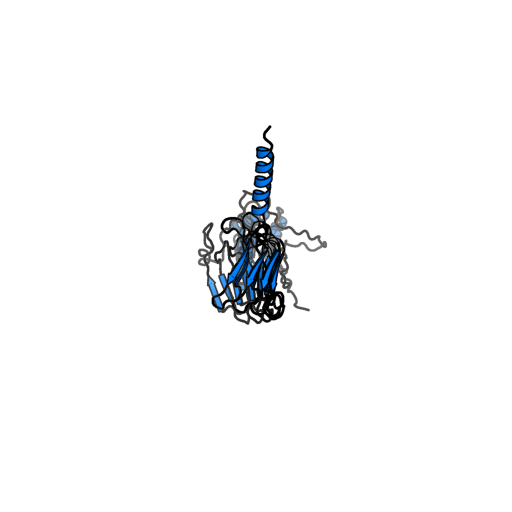 -4.803 1.00 89.38 186 HIS A O 1
ATOM 1597 N N . ASN A 1 187 ? 17.171 4.291 -4.819 1.00 89.88 187 ASN A N 1
ATOM 1598 C CA . ASN A 1 187 ? 17.996 4.254 -3.617 1.00 89.88 187 ASN A CA 1
ATOM 1599 C C . ASN A 1 187 ? 17.574 5.409 -2.713 1.00 89.88 187 ASN A C 1
ATOM 1601 O O . ASN A 1 187 ? 17.611 6.565 -3.125 1.00 89.88 187 ASN A O 1
ATOM 1605 N N . GLU A 1 188 ? 17.122 5.099 -1.500 1.00 91.56 188 GLU A N 1
ATOM 1606 C CA . GLU A 1 188 ? 16.580 6.096 -0.568 1.00 91.56 188 GLU A CA 1
ATOM 1607 C C . GLU A 1 188 ? 15.534 7.050 -1.184 1.00 91.56 188 GLU A C 1
ATOM 1609 O O . GLU A 1 188 ? 15.576 8.266 -0.993 1.00 91.56 188 GLU A O 1
ATOM 1614 N N . SER A 1 189 ? 14.578 6.484 -1.918 1.00 93.81 189 SER A N 1
ATOM 1615 C CA . SER A 1 189 ? 13.527 7.175 -2.676 1.00 93.81 189 SER A CA 1
ATOM 1616 C C . SER A 1 189 ? 14.005 7.994 -3.878 1.00 93.81 189 SER A C 1
ATOM 1618 O O . SER A 1 189 ? 13.172 8.583 -4.560 1.00 93.81 189 SER A O 1
ATOM 1620 N N . LYS A 1 190 ? 15.306 8.018 -4.185 1.00 90.19 190 LYS A N 1
ATOM 1621 C CA . LYS A 1 190 ? 15.831 8.673 -5.388 1.00 90.19 190 LYS A CA 1
ATOM 1622 C C . LYS A 1 190 ? 15.882 7.685 -6.559 1.00 90.19 190 LYS A C 1
ATOM 1624 O O . LYS A 1 190 ? 16.455 6.608 -6.376 1.00 90.19 190 LYS A O 1
ATOM 1629 N N . PRO A 1 191 ? 15.343 8.036 -7.739 1.00 89.31 191 PRO A N 1
ATOM 1630 C CA . PRO A 1 191 ? 15.550 7.287 -8.979 1.00 89.31 191 PRO A CA 1
ATOM 1631 C C . PRO A 1 191 ? 17.030 6.993 -9.256 1.00 89.31 191 PRO A C 1
ATOM 1633 O O . PRO A 1 191 ? 17.871 7.894 -9.192 1.00 89.31 191 PRO A O 1
ATOM 1636 N N . ILE A 1 192 ? 17.348 5.739 -9.567 1.00 81.75 192 ILE A N 1
ATOM 1637 C CA . ILE A 1 192 ? 18.673 5.307 -10.026 1.00 81.75 192 ILE A CA 1
ATOM 1638 C C . ILE A 1 192 ? 18.530 4.262 -11.134 1.00 81.75 192 ILE A C 1
ATOM 1640 O O . ILE A 1 192 ? 17.493 3.611 -11.228 1.00 81.75 192 ILE A O 1
ATOM 1644 N N . GLY A 1 193 ? 19.591 4.048 -11.908 1.00 79.25 193 GLY A N 1
ATOM 1645 C CA . GLY A 1 193 ? 19.656 2.965 -12.882 1.00 79.25 193 GLY A CA 1
ATOM 1646 C C . GLY A 1 193 ? 18.677 3.131 -14.042 1.00 79.25 193 GLY A C 1
ATOM 1647 O O . GLY A 1 193 ? 18.121 4.206 -14.266 1.00 79.25 193 GLY A O 1
ATOM 1648 N N . ASP A 1 194 ? 18.471 2.036 -14.768 1.00 80.19 194 ASP A N 1
ATOM 1649 C CA . ASP A 1 194 ? 17.561 1.994 -15.907 1.00 80.19 194 ASP A CA 1
ATOM 1650 C C . ASP A 1 194 ? 16.114 1.859 -15.436 1.00 80.19 194 ASP A C 1
ATOM 1652 O O . ASP A 1 194 ? 15.730 0.881 -14.791 1.00 80.19 194 ASP A O 1
ATOM 1656 N N . TRP A 1 195 ? 15.289 2.833 -15.785 1.00 88.94 195 TRP A N 1
ATOM 1657 C CA . TRP A 1 195 ? 13.844 2.697 -15.764 1.00 88.94 195 TRP A CA 1
ATOM 1658 C C . TRP A 1 195 ? 13.396 2.182 -17.124 1.00 88.94 195 TRP A C 1
ATOM 1660 O O . TRP A 1 195 ? 13.793 2.710 -18.162 1.00 88.94 195 TRP A O 1
ATOM 1670 N N . THR A 1 196 ? 12.588 1.130 -17.119 1.00 83.12 196 THR A N 1
ATOM 1671 C CA . THR A 1 196 ? 12.133 0.465 -18.339 1.00 83.12 196 THR A CA 1
ATOM 1672 C C . THR A 1 196 ? 10.621 0.397 -18.344 1.00 83.12 196 THR A C 1
ATOM 1674 O O . THR A 1 196 ? 10.026 -0.106 -17.394 1.00 83.12 196 THR A O 1
ATOM 1677 N N . TYR A 1 197 ? 10.014 0.876 -19.418 1.00 91.56 197 TYR A N 1
ATOM 1678 C CA . TYR A 1 197 ? 8.580 0.823 -19.658 1.00 91.56 197 TYR A CA 1
ATOM 1679 C C . TYR A 1 197 ? 8.314 -0.095 -20.839 1.00 91.56 197 TYR A C 1
ATOM 1681 O O . TYR A 1 197 ? 9.121 -0.169 -21.769 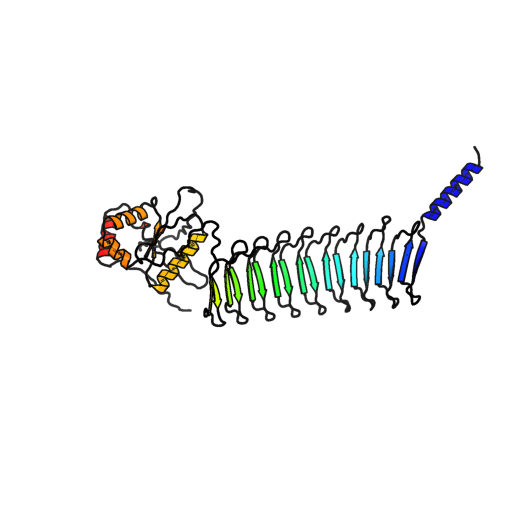1.00 91.56 197 TYR A O 1
ATOM 1689 N N . TYR A 1 198 ? 7.168 -0.758 -20.807 1.00 85.94 198 TYR A N 1
ATOM 1690 C CA . TYR A 1 198 ? 6.733 -1.703 -21.821 1.00 85.94 198 TYR A CA 1
ATOM 1691 C C . TYR A 1 198 ? 5.341 -1.319 -22.320 1.00 85.94 198 TYR A C 1
ATOM 1693 O O . TYR A 1 198 ? 4.543 -0.742 -21.578 1.00 85.94 198 TYR A O 1
ATOM 1701 N N . HIS A 1 199 ? 5.065 -1.637 -23.580 1.00 84.44 199 HIS A N 1
ATOM 1702 C CA . HIS A 1 199 ? 3.716 -1.618 -24.136 1.00 84.44 199 HIS A CA 1
ATOM 1703 C C . HIS A 1 199 ? 2.932 -2.856 -23.669 1.00 84.44 199 HIS A C 1
ATOM 1705 O O . HIS A 1 199 ? 3.502 -3.816 -23.148 1.00 84.44 199 HIS A O 1
ATOM 1711 N N . GLU A 1 200 ? 1.620 -2.891 -23.913 1.00 90.62 200 GLU A N 1
ATOM 1712 C CA . GLU A 1 200 ? 0.771 -4.041 -23.551 1.00 90.62 200 GLU A CA 1
ATOM 1713 C C . GLU A 1 200 ? 1.125 -5.342 -24.294 1.00 90.62 200 GLU A C 1
ATOM 1715 O O . GLU A 1 200 ? 0.751 -6.441 -23.872 1.00 90.62 200 GLU A O 1
ATOM 1720 N N . ASN A 1 201 ? 1.860 -5.250 -25.402 1.00 81.69 201 ASN A N 1
ATOM 1721 C CA . ASN A 1 201 ? 2.389 -6.401 -26.130 1.00 81.69 201 ASN A CA 1
ATOM 1722 C C . ASN A 1 201 ? 3.758 -6.883 -25.598 1.00 81.69 201 ASN A C 1
ATOM 1724 O O . ASN A 1 201 ? 4.343 -7.779 -26.198 1.00 81.69 201 ASN A O 1
ATOM 1728 N N . GLU A 1 202 ? 4.242 -6.319 -24.483 1.00 85.44 202 GLU A N 1
ATOM 1729 C CA . GLU A 1 202 ? 5.533 -6.605 -23.829 1.00 85.44 202 GLU A CA 1
ATOM 1730 C C . GLU A 1 202 ? 6.771 -6.123 -24.598 1.00 85.44 202 GLU A C 1
ATOM 1732 O O . GLU A 1 202 ? 7.900 -6.354 -24.154 1.00 85.44 202 GLU A O 1
ATOM 1737 N N . SER A 1 203 ? 6.600 -5.407 -25.714 1.00 75.56 203 SER A N 1
ATOM 1738 C CA . SER A 1 203 ? 7.714 -4.728 -26.369 1.00 75.56 203 SER A CA 1
ATOM 1739 C C . SER A 1 203 ? 8.128 -3.479 -25.585 1.00 75.56 203 SER A C 1
ATOM 1741 O O . SER A 1 203 ? 7.357 -2.909 -24.807 1.00 75.56 203 SER A O 1
ATOM 1743 N N . LEU A 1 204 ? 9.394 -3.081 -25.730 1.00 75.44 204 LEU A N 1
ATOM 1744 C CA . LEU A 1 204 ? 9.934 -1.922 -25.021 1.00 75.44 204 LEU A CA 1
ATOM 1745 C C . LEU A 1 204 ? 9.233 -0.645 -25.493 1.00 75.44 204 LEU A C 1
ATOM 1747 O O . LEU A 1 204 ? 9.110 -0.416 -26.688 1.00 75.44 204 LEU A O 1
ATOM 1751 N N . ASN A 1 205 ? 8.827 0.190 -24.542 1.00 80.31 205 ASN A N 1
ATOM 1752 C CA . ASN A 1 205 ? 8.230 1.503 -24.780 1.00 80.31 205 ASN A CA 1
ATOM 1753 C C . ASN A 1 205 ? 9.231 2.630 -24.506 1.00 80.31 205 ASN A C 1
ATOM 1755 O O . ASN A 1 205 ? 9.395 3.530 -25.325 1.00 80.31 205 ASN A O 1
ATOM 1759 N N . LEU A 1 206 ? 9.920 2.567 -23.365 1.00 80.06 206 LEU A N 1
ATOM 1760 C CA . LEU A 1 206 ? 10.885 3.583 -22.952 1.00 80.06 206 LEU A CA 1
ATOM 1761 C C . LEU A 1 206 ? 12.012 2.952 -22.141 1.00 80.06 206 LEU A C 1
ATOM 1763 O O . LEU A 1 206 ? 11.767 2.161 -21.228 1.00 80.06 206 LEU A O 1
ATOM 1767 N N . VAL A 1 207 ? 13.242 3.357 -22.440 1.00 78.06 207 VAL A N 1
ATOM 1768 C CA . VAL A 1 207 ? 14.413 3.123 -21.591 1.00 78.06 207 VAL A CA 1
ATOM 1769 C C . VAL A 1 207 ? 14.975 4.473 -21.161 1.00 78.06 207 VAL A C 1
ATOM 1771 O O . VAL A 1 207 ? 15.341 5.288 -22.004 1.00 78.06 207 VAL A O 1
ATOM 1774 N N . ALA A 1 208 ? 15.024 4.698 -19.850 1.00 77.06 208 ALA A N 1
ATOM 1775 C CA . ALA A 1 208 ? 15.377 5.975 -19.243 1.00 77.06 208 ALA A CA 1
ATOM 1776 C C . ALA A 1 208 ? 16.357 5.771 -18.084 1.00 77.06 208 ALA A C 1
ATOM 1778 O O . ALA A 1 208 ? 15.996 5.202 -17.050 1.00 77.06 208 ALA A O 1
ATOM 1779 N N . TYR A 1 209 ? 17.589 6.256 -18.216 1.00 81.56 209 TYR A N 1
ATOM 1780 C CA . TYR A 1 209 ? 18.576 6.149 -17.145 1.00 81.56 209 TYR A CA 1
ATOM 1781 C C . TYR A 1 209 ? 18.474 7.324 -16.165 1.00 81.56 209 TYR A C 1
ATOM 1783 O O . TYR A 1 209 ? 18.252 8.477 -16.546 1.00 81.56 209 TYR A O 1
ATOM 1791 N N . HIS A 1 210 ? 18.627 7.013 -14.878 1.00 82.06 210 HIS A N 1
ATOM 1792 C CA . HIS A 1 210 ? 18.621 7.985 -13.793 1.00 82.06 210 HIS A CA 1
ATOM 1793 C C . HIS A 1 210 ? 19.851 7.826 -12.901 1.00 82.06 210 HIS A C 1
ATOM 1795 O O . HIS A 1 210 ? 20.268 6.717 -12.558 1.00 82.06 210 HIS A O 1
ATOM 1801 N N . LYS A 1 211 ? 20.389 8.948 -12.422 1.00 81.75 211 LYS A N 1
ATOM 1802 C CA . LYS A 1 211 ? 21.458 8.976 -11.418 1.00 81.75 211 LYS A CA 1
ATOM 1803 C C . LYS A 1 211 ? 21.095 9.963 -10.320 1.00 81.75 211 LYS A C 1
ATOM 1805 O O . LYS A 1 211 ? 20.756 11.109 -10.585 1.00 81.75 211 LYS A O 1
ATOM 1810 N N . ASN A 1 212 ? 21.161 9.520 -9.065 1.00 81.44 212 ASN A N 1
ATOM 1811 C CA . ASN A 1 212 ? 20.902 10.358 -7.888 1.00 81.44 212 ASN A CA 1
ATOM 1812 C C . ASN A 1 212 ? 19.576 11.145 -7.943 1.00 81.44 212 ASN A C 1
ATOM 1814 O O . ASN A 1 212 ? 19.466 12.235 -7.383 1.00 81.44 212 ASN A O 1
ATOM 1818 N N . GLY A 1 213 ? 18.560 10.568 -8.582 1.00 85.56 213 GLY A N 1
ATOM 1819 C CA . GLY A 1 213 ? 17.232 11.146 -8.727 1.00 85.56 213 GLY A CA 1
ATOM 1820 C C . GLY A 1 213 ? 17.044 12.106 -9.895 1.00 85.56 213 GLY A C 1
ATOM 1821 O O . GLY A 1 213 ? 15.964 12.677 -10.000 1.00 85.56 213 GLY A O 1
ATOM 1822 N N . LYS A 1 214 ? 18.045 12.277 -10.765 1.00 86.81 214 LYS A N 1
ATOM 1823 C CA . LYS A 1 214 ? 17.929 13.083 -11.985 1.00 86.81 214 LYS A CA 1
ATOM 1824 C C . LYS A 1 214 ? 17.996 12.194 -13.237 1.00 86.81 214 LYS A C 1
ATOM 1826 O O . LYS A 1 214 ? 18.688 11.169 -13.189 1.00 86.81 214 LYS A O 1
ATOM 1831 N N . PRO A 1 215 ? 17.297 12.565 -14.323 1.00 84.56 215 PRO A N 1
ATOM 1832 C CA . PRO A 1 215 ? 17.471 11.937 -15.631 1.00 84.56 215 PRO A CA 1
ATOM 1833 C C . PRO A 1 215 ? 18.909 12.146 -16.125 1.00 84.56 215 PRO A C 1
ATOM 1835 O O . PRO A 1 215 ? 19.484 13.202 -15.871 1.00 84.56 215 PRO A O 1
ATOM 1838 N N . VAL A 1 216 ? 19.499 11.141 -16.775 1.00 79.38 216 VAL A N 1
ATOM 1839 C CA . VAL A 1 216 ? 20.855 11.218 -17.343 1.00 79.38 216 VAL A CA 1
ATOM 1840 C C . VAL A 1 216 ? 20.909 10.490 -18.679 1.00 79.38 216 VAL A C 1
ATOM 1842 O O . VAL A 1 216 ? 20.479 9.338 -18.762 1.00 79.38 216 VAL A O 1
ATOM 1845 N N . GLY A 1 217 ? 21.525 11.133 -19.671 1.00 72.44 217 GLY A N 1
ATOM 1846 C CA . GLY A 1 217 ? 21.735 10.572 -21.000 1.00 72.44 217 GLY A CA 1
ATOM 1847 C C . GLY A 1 217 ? 20.442 10.459 -21.802 1.00 72.44 217 GLY A C 1
ATOM 1848 O O . GLY A 1 217 ? 19.411 11.026 -21.443 1.00 72.44 217 GLY A O 1
ATOM 1849 N N . ASP A 1 218 ? 20.516 9.705 -22.892 1.00 77.25 218 ASP A N 1
ATOM 1850 C CA . ASP A 1 218 ? 19.405 9.572 -23.829 1.00 77.25 218 ASP A CA 1
ATOM 1851 C C . ASP A 1 218 ? 18.276 8.727 -23.247 1.00 77.25 218 ASP A C 1
ATOM 1853 O O . ASP A 1 218 ? 18.450 7.556 -22.890 1.00 77.25 218 ASP A O 1
ATOM 1857 N N . TRP A 1 219 ? 17.087 9.303 -23.225 1.00 82.75 219 TRP A N 1
ATOM 1858 C CA . TRP A 1 219 ? 15.849 8.575 -23.024 1.00 82.75 219 TRP A CA 1
ATOM 1859 C C . TRP A 1 219 ? 15.310 8.142 -24.378 1.00 82.75 219 TRP A C 1
ATOM 1861 O O . TRP A 1 219 ? 15.027 8.965 -25.250 1.00 82.75 219 TRP A O 1
ATOM 1871 N N . ILE A 1 220 ? 15.194 6.830 -24.567 1.00 73.06 220 ILE A N 1
ATOM 1872 C CA . ILE A 1 220 ? 14.873 6.226 -25.860 1.00 73.06 220 ILE A CA 1
ATOM 1873 C C . ILE A 1 220 ? 13.428 5.751 -25.837 1.00 73.06 220 ILE A C 1
ATOM 1875 O O . ILE A 1 220 ? 13.095 4.844 -25.074 1.00 73.06 220 ILE A O 1
ATOM 1879 N N . TYR A 1 221 ? 12.603 6.322 -26.710 1.00 81.31 221 TYR A N 1
ATOM 1880 C CA . TYR A 1 221 ? 11.201 5.960 -26.884 1.00 81.31 221 TYR A CA 1
ATOM 1881 C C . TYR A 1 221 ? 11.035 5.100 -28.137 1.00 81.31 221 TYR A C 1
ATOM 1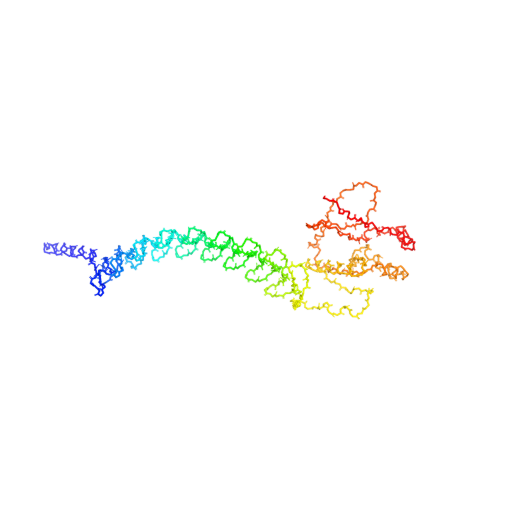883 O O . TYR A 1 221 ? 11.456 5.485 -29.236 1.00 81.31 221 TYR A O 1
ATOM 1891 N N . LEU A 1 222 ? 10.405 3.940 -27.973 1.00 75.06 222 LEU A N 1
ATOM 1892 C CA . LEU A 1 222 ? 10.194 2.959 -29.030 1.00 75.06 222 LEU A CA 1
ATOM 1893 C C . LEU A 1 222 ? 8.700 2.709 -29.238 1.00 75.06 222 LEU A C 1
ATOM 1895 O O . LEU A 1 222 ? 7.918 2.695 -28.286 1.00 75.06 222 LEU A O 1
ATOM 1899 N N . ASP A 1 223 ? 8.298 2.526 -30.492 1.00 74.75 223 ASP A N 1
ATOM 1900 C CA . ASP A 1 223 ? 6.944 2.096 -30.826 1.00 74.75 223 ASP A CA 1
ATOM 1901 C C . ASP A 1 223 ? 6.750 0.601 -30.524 1.00 74.75 223 ASP A C 1
ATOM 1903 O O . ASP A 1 223 ? 7.673 -0.100 -30.101 1.00 74.75 223 ASP A O 1
ATOM 1907 N N . GLU A 1 224 ? 5.539 0.095 -30.746 1.00 80.12 224 GLU A N 1
ATOM 1908 C CA . GLU A 1 224 ? 5.196 -1.301 -30.464 1.00 80.12 224 GLU A CA 1
ATOM 1909 C C . GLU A 1 224 ? 6.037 -2.324 -31.249 1.00 80.12 224 GLU A C 1
ATOM 1911 O O . GLU A 1 224 ? 6.160 -3.464 -30.795 1.00 80.12 224 GLU A O 1
ATOM 1916 N N . ASN A 1 225 ? 6.648 -1.928 -32.374 1.00 74.31 225 ASN A N 1
ATOM 1917 C CA . ASN A 1 225 ? 7.508 -2.766 -33.216 1.00 74.31 225 ASN A CA 1
ATOM 1918 C C . ASN A 1 225 ? 8.997 -2.652 -32.842 1.00 74.31 225 ASN A C 1
ATOM 1920 O O . ASN A 1 225 ? 9.849 -3.265 -33.488 1.00 74.31 225 ASN A O 1
ATOM 1924 N N . GLY A 1 226 ? 9.330 -1.858 -31.819 1.00 68.50 226 GLY A N 1
ATOM 1925 C CA . GLY A 1 226 ? 10.703 -1.605 -31.390 1.00 68.50 226 GLY A CA 1
ATOM 1926 C C . GLY A 1 226 ? 11.444 -0.572 -32.244 1.00 68.50 226 GLY A C 1
ATOM 1927 O O . GLY A 1 226 ? 12.669 -0.477 -32.148 1.00 68.50 226 GLY A O 1
ATOM 1928 N N . LYS A 1 227 ? 10.749 0.212 -33.079 1.00 63.78 227 LYS A N 1
ATOM 1929 C CA . LYS A 1 227 ? 11.371 1.311 -33.826 1.00 63.78 227 LYS A CA 1
ATOM 1930 C C . LYS A 1 227 ? 11.473 2.539 -32.926 1.00 63.78 227 LYS A C 1
ATOM 1932 O O . LYS A 1 227 ? 10.482 2.991 -32.356 1.00 63.78 227 LYS A O 1
ATOM 1937 N N . VAL A 1 228 ? 12.671 3.113 -32.834 1.00 74.25 228 VAL A N 1
ATOM 1938 C CA . VAL A 1 228 ? 12.878 4.391 -32.142 1.00 74.25 228 VAL A CA 1
ATOM 1939 C C . VAL A 1 228 ? 12.159 5.490 -32.917 1.00 74.25 228 VAL A C 1
ATOM 1941 O O . VAL A 1 228 ? 12.453 5.714 -34.093 1.00 74.25 228 VAL A O 1
ATOM 1944 N N . PHE A 1 229 ? 11.223 6.171 -32.263 1.00 71.38 229 PHE A N 1
ATOM 1945 C CA . PHE A 1 229 ? 10.513 7.311 -32.853 1.00 71.38 229 PHE A CA 1
ATOM 1946 C C . PHE A 1 229 ? 10.838 8.631 -32.152 1.00 71.38 229 PHE A C 1
ATOM 1948 O O . PHE A 1 229 ? 10.549 9.695 -32.698 1.00 71.38 229 PHE A O 1
ATOM 1955 N N . ARG A 1 230 ? 11.445 8.578 -30.958 1.00 75.44 230 ARG A N 1
ATOM 1956 C CA . ARG A 1 230 ? 11.871 9.763 -30.216 1.00 75.44 230 ARG A CA 1
ATOM 1957 C C . ARG A 1 230 ? 13.065 9.454 -29.317 1.00 75.44 230 ARG A C 1
ATOM 1959 O O . ARG A 1 230 ? 13.148 8.385 -28.715 1.00 75.44 230 ARG A O 1
ATOM 1966 N N . VAL A 1 231 ? 13.959 10.429 -29.220 1.00 76.56 231 VAL A N 1
ATOM 1967 C CA . VAL A 1 231 ? 15.050 10.470 -28.247 1.00 76.56 231 VAL A CA 1
ATOM 1968 C C . VAL A 1 231 ? 14.946 11.801 -27.510 1.00 76.56 231 VAL A C 1
ATOM 1970 O O . VAL A 1 231 ? 14.761 12.837 -28.148 1.00 76.56 231 VAL A O 1
ATOM 1973 N N . GLU A 1 232 ? 14.991 11.764 -26.183 1.00 75.06 232 GLU A N 1
ATOM 1974 C CA . GLU A 1 232 ? 15.133 12.958 -25.348 1.00 75.06 232 GLU A CA 1
ATOM 1975 C C . GLU A 1 232 ? 16.519 12.950 -24.712 1.00 75.06 232 GLU A C 1
ATOM 1977 O O . GLU A 1 232 ? 16.899 11.989 -24.045 1.00 75.06 232 GLU A O 1
ATOM 1982 N N . GLU A 1 233 ? 17.273 14.018 -24.932 1.00 74.88 233 GLU A N 1
ATOM 1983 C CA . GLU A 1 233 ? 18.604 14.187 -24.363 1.00 74.88 233 GLU A CA 1
ATOM 1984 C C . GLU A 1 233 ? 18.487 14.877 -23.001 1.00 74.88 233 GLU A C 1
ATOM 1986 O O . GLU A 1 233 ? 17.814 15.901 -22.855 1.00 74.88 233 GLU A O 1
ATOM 1991 N N . HIS A 1 234 ? 19.143 14.306 -21.994 1.00 73.06 234 HIS A N 1
ATOM 1992 C CA . HIS A 1 234 ? 19.236 14.889 -20.663 1.00 73.06 234 HIS A CA 1
ATOM 1993 C C . HIS A 1 234 ? 20.688 15.090 -20.266 1.00 73.06 234 HIS A C 1
ATOM 1995 O O . HIS A 1 234 ? 21.511 14.187 -20.442 1.00 73.06 234 HIS A O 1
ATOM 2001 N N . ASP A 1 235 ? 20.956 16.252 -19.663 1.00 66.81 235 ASP A N 1
ATOM 2002 C CA . ASP A 1 235 ? 22.276 16.625 -19.170 1.00 66.81 235 ASP A CA 1
ATOM 2003 C C . ASP A 1 235 ? 22.903 15.480 -18.373 1.00 66.81 235 ASP A C 1
ATOM 2005 O O . ASP A 1 235 ? 22.335 14.955 -17.406 1.00 66.81 235 ASP A O 1
ATOM 2009 N N . GLU A 1 236 ? 24.127 15.119 -18.746 1.00 56.91 236 GLU A N 1
ATOM 2010 C CA . GLU A 1 236 ? 24.966 14.334 -17.862 1.00 56.91 236 GLU A CA 1
ATOM 2011 C C . GLU A 1 236 ? 25.119 15.121 -16.556 1.00 56.91 236 GLU A C 1
ATOM 2013 O O . GLU A 1 236 ? 25.473 16.302 -16.565 1.00 56.91 236 GLU A O 1
ATOM 2018 N N . ILE A 1 237 ? 24.830 14.497 -15.405 1.00 43.56 237 ILE A N 1
ATOM 2019 C CA . ILE A 1 237 ? 25.151 15.122 -14.118 1.00 43.56 237 ILE A CA 1
ATOM 2020 C C . ILE A 1 237 ? 26.671 15.243 -14.057 1.00 43.56 237 ILE A C 1
ATOM 2022 O O . ILE A 1 237 ? 27.376 14.318 -13.642 1.00 43.56 237 ILE A O 1
ATOM 2026 N N . ASN A 1 238 ? 27.149 16.414 -14.458 1.00 38.78 238 ASN A N 1
ATOM 2027 C CA . ASN A 1 238 ? 28.494 16.901 -14.263 1.00 38.78 238 ASN A CA 1
ATOM 2028 C C . ASN A 1 238 ? 28.705 17.126 -12.765 1.00 38.78 238 ASN A C 1
ATOM 2030 O O . ASN A 1 238 ? 28.662 18.250 -12.281 1.00 38.78 238 ASN A O 1
ATOM 2034 N N . GLU A 1 239 ? 28.942 16.050 -12.015 1.00 37.44 239 GLU A N 1
ATOM 2035 C CA . GLU A 1 239 ? 29.684 16.184 -10.757 1.00 37.44 239 GLU A CA 1
ATOM 2036 C C . GLU A 1 239 ? 31.195 16.269 -10.995 1.00 37.44 239 GLU A C 1
ATOM 2038 O O . GLU A 1 239 ? 31.905 16.682 -10.095 1.00 37.44 239 GLU A O 1
ATOM 2043 N N . TYR A 1 240 ? 31.667 16.028 -12.224 1.00 31.36 240 TYR A N 1
ATOM 2044 C CA . TYR A 1 240 ? 32.895 16.616 -12.768 1.00 31.36 240 TYR A CA 1
ATOM 2045 C C . TYR A 1 240 ? 32.710 16.802 -14.273 1.00 31.36 240 TYR A C 1
ATOM 2047 O O . TYR A 1 240 ? 32.794 15.843 -15.037 1.00 31.36 240 TYR A O 1
ATOM 2055 N N . SER A 1 241 ? 32.400 18.035 -14.676 1.00 28.39 241 SER A N 1
ATOM 2056 C CA . SER A 1 241 ? 32.225 18.416 -16.075 1.00 28.39 241 SER A CA 1
ATOM 2057 C C . SER A 1 241 ? 33.502 18.177 -16.866 1.00 28.39 241 SER A C 1
ATOM 2059 O O . SER A 1 241 ? 34.526 18.695 -16.446 1.00 28.39 241 SER A O 1
ATOM 2061 N N . TRP A 1 242 ? 33.436 17.451 -17.981 1.00 25.61 242 TRP A N 1
ATOM 2062 C CA . TRP A 1 242 ? 33.982 17.850 -19.287 1.00 25.61 242 TRP A CA 1
ATOM 2063 C C . TRP A 1 242 ? 33.327 16.947 -20.343 1.00 25.61 242 TRP A C 1
ATOM 2065 O O . TRP A 1 242 ? 33.403 15.722 -20.268 1.00 25.61 242 TRP A O 1
ATOM 2075 N N . SER A 1 243 ? 32.624 17.596 -21.264 1.00 32.94 243 SER A N 1
ATOM 2076 C CA . SER A 1 243 ? 31.703 17.046 -22.255 1.00 32.94 243 SER A CA 1
ATOM 2077 C C . SER A 1 243 ? 32.395 16.259 -23.374 1.00 32.94 243 SER A C 1
ATOM 2079 O O . SER A 1 243 ? 33.489 16.601 -23.827 1.00 32.94 243 SER A O 1
ATOM 2081 N N . ILE A 1 244 ? 31.703 15.231 -23.875 1.00 33.31 244 ILE A N 1
ATOM 2082 C CA . ILE A 1 244 ? 32.031 14.496 -25.112 1.00 33.31 244 ILE A CA 1
ATOM 2083 C C . ILE A 1 244 ? 31.767 15.339 -26.381 1.00 33.31 244 ILE A C 1
ATOM 2085 O O . ILE A 1 244 ? 32.267 15.017 -27.460 1.00 33.31 244 ILE A O 1
ATOM 2089 N N . ASP A 1 245 ? 31.104 16.490 -26.253 1.00 31.53 245 ASP A N 1
ATOM 2090 C CA . ASP A 1 245 ? 30.669 17.321 -27.386 1.00 31.53 245 ASP A CA 1
ATOM 2091 C C . ASP A 1 245 ? 31.765 18.146 -28.074 1.00 31.53 245 ASP A C 1
ATOM 2093 O O . ASP A 1 245 ? 31.523 18.809 -29.079 1.00 31.53 245 ASP A O 1
ATOM 2097 N N . SER A 1 246 ? 33.011 18.066 -27.611 1.00 34.28 246 SER A N 1
ATOM 2098 C CA . SER A 1 246 ? 34.150 18.676 -28.311 1.00 34.28 246 SER A CA 1
ATOM 2099 C C . SER A 1 246 ? 34.773 17.756 -29.380 1.00 34.28 246 SER A C 1
ATOM 2101 O O . SER A 1 246 ? 35.546 18.217 -30.221 1.00 34.28 246 SER A O 1
ATOM 2103 N N . PHE A 1 247 ? 34.453 16.453 -29.405 1.00 33.22 247 PHE A N 1
ATOM 2104 C CA . PHE A 1 247 ? 35.302 15.490 -30.120 1.00 33.22 247 PHE A CA 1
ATOM 2105 C C . PHE A 1 247 ? 34.880 15.131 -31.558 1.00 33.22 247 PHE A C 1
ATOM 2107 O O . PHE A 1 247 ? 35.713 14.686 -32.346 1.00 33.22 247 PHE A O 1
ATOM 2114 N N . VAL A 1 248 ? 33.626 15.345 -31.968 1.00 34.25 248 VAL A N 1
ATOM 2115 C CA . VAL A 1 248 ? 33.149 14.809 -33.266 1.00 34.25 248 VAL A CA 1
ATOM 2116 C C . VAL A 1 248 ? 33.422 15.731 -34.468 1.00 34.25 248 VAL A C 1
ATOM 2118 O O . VAL A 1 248 ? 33.249 15.318 -35.611 1.00 34.25 248 VAL A O 1
ATOM 2121 N N . SER A 1 249 ? 33.948 16.946 -34.284 1.00 34.00 249 SER A N 1
ATOM 2122 C CA . SER A 1 249 ? 34.114 17.873 -35.419 1.00 34.00 249 SER A CA 1
ATOM 2123 C C . SER A 1 249 ? 35.482 17.872 -36.121 1.00 34.00 249 SER A C 1
ATOM 2125 O O . SER A 1 249 ? 35.620 18.570 -37.127 1.00 34.00 249 SER A O 1
ATOM 2127 N N . LYS A 1 250 ? 36.498 17.094 -35.699 1.00 32.47 250 LYS A N 1
ATOM 2128 C CA . LYS A 1 250 ? 37.798 17.054 -36.413 1.00 32.47 250 LYS A CA 1
ATOM 2129 C C . LYS A 1 250 ? 38.481 15.678 -36.418 1.00 32.47 250 LYS A C 1
ATOM 2131 O O . LYS A 1 250 ? 39.150 15.312 -35.465 1.00 32.47 250 LYS A O 1
ATOM 2136 N N . ASN A 1 251 ? 38.434 15.027 -37.585 1.00 31.42 251 ASN A N 1
ATOM 2137 C CA . ASN A 1 251 ? 39.277 13.915 -38.064 1.00 31.42 251 ASN A CA 1
ATOM 2138 C C . ASN A 1 251 ? 39.214 12.551 -37.324 1.00 31.42 251 ASN A C 1
ATOM 2140 O O . ASN A 1 251 ? 39.421 12.474 -36.120 1.00 31.42 251 ASN A O 1
ATOM 2144 N N . PRO A 1 252 ? 39.093 11.420 -38.052 1.00 34.97 252 PRO A N 1
ATOM 2145 C CA . PRO A 1 252 ? 38.993 10.075 -37.468 1.00 34.97 252 PRO A CA 1
ATOM 2146 C C . PRO A 1 252 ? 40.328 9.464 -36.989 1.00 34.97 252 PRO A C 1
ATOM 2148 O O . PRO A 1 252 ? 40.405 8.253 -36.797 1.00 34.97 252 PRO A O 1
ATOM 2151 N N . PHE A 1 253 ? 41.397 10.249 -36.812 1.00 38.66 253 PHE A N 1
ATOM 2152 C CA . PHE A 1 253 ? 42.752 9.685 -36.731 1.00 38.66 253 PHE A CA 1
ATOM 2153 C C . PHE A 1 253 ? 43.451 9.665 -35.370 1.00 38.66 253 PHE A C 1
ATOM 2155 O O . PHE A 1 253 ? 44.516 9.064 -35.301 1.00 38.66 253 PHE A O 1
ATOM 2162 N N . GLU A 1 254 ? 42.876 10.174 -34.283 1.00 42.62 254 GLU A N 1
ATOM 2163 C CA . GLU A 1 254 ? 43.401 9.937 -32.924 1.00 42.62 254 GLU A CA 1
ATOM 2164 C C . GLU A 1 254 ? 42.332 10.355 -31.901 1.00 42.62 254 GLU A C 1
ATOM 2166 O O . GLU A 1 254 ? 42.131 11.546 -31.708 1.00 42.62 254 GLU A O 1
ATOM 2171 N N . LEU A 1 255 ? 41.616 9.403 -31.275 1.00 41.66 255 LEU A N 1
ATOM 2172 C CA . LEU A 1 255 ? 40.707 9.711 -30.159 1.00 41.66 255 LEU A CA 1
ATOM 2173 C C . LEU A 1 255 ? 41.535 10.141 -28.943 1.00 41.66 255 LEU A C 1
ATOM 2175 O O . LEU A 1 255 ? 42.362 9.364 -28.460 1.00 41.66 255 LEU A O 1
ATOM 2179 N N . ASN A 1 256 ? 41.323 11.368 -28.462 1.00 42.44 256 ASN A N 1
ATOM 2180 C CA . ASN A 1 256 ? 42.102 11.906 -27.351 1.00 42.44 256 ASN A CA 1
ATOM 2181 C C . ASN A 1 256 ? 41.787 11.226 -26.012 1.00 42.44 256 ASN A C 1
ATOM 2183 O O . ASN A 1 256 ? 40.721 10.662 -25.783 1.00 42.44 256 ASN A O 1
ATOM 2187 N N . ASP A 1 257 ? 42.809 11.290 -25.165 1.00 47.34 257 ASP A N 1
ATOM 2188 C 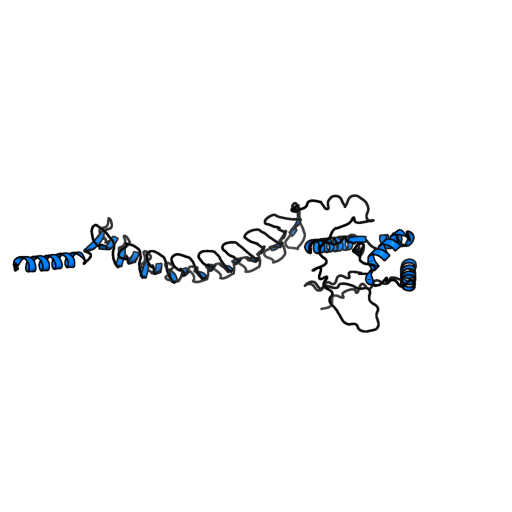CA . ASP A 1 257 ? 43.047 10.545 -23.936 1.00 47.34 257 ASP A CA 1
ATOM 2189 C C . ASP A 1 257 ? 41.889 10.519 -22.920 1.00 47.34 257 ASP A C 1
ATOM 2191 O O . ASP A 1 257 ? 41.392 11.560 -22.496 1.00 47.34 257 ASP A O 1
ATOM 2195 N N . TYR A 1 258 ? 41.559 9.324 -22.413 1.00 49.12 258 TYR A N 1
ATOM 2196 C CA . TYR A 1 258 ? 40.629 9.148 -21.289 1.00 49.12 258 TYR A CA 1
ATOM 2197 C C . TYR A 1 258 ? 41.345 8.651 -20.027 1.00 49.12 258 TYR A C 1
ATOM 2199 O O . TYR A 1 258 ? 42.090 7.670 -20.077 1.00 49.12 258 TYR A O 1
ATOM 2207 N N . ILE A 1 259 ? 41.072 9.295 -18.883 1.00 42.03 259 ILE A N 1
ATOM 2208 C CA . ILE A 1 259 ? 41.522 8.868 -17.545 1.00 42.03 259 ILE A CA 1
ATOM 2209 C C . ILE A 1 259 ? 40.484 7.902 -16.952 1.00 42.03 259 ILE A C 1
ATOM 2211 O O . ILE A 1 259 ? 39.319 8.271 -16.770 1.00 42.03 259 ILE A O 1
ATOM 2215 N N . LEU A 1 260 ? 40.880 6.667 -16.636 1.00 47.81 260 LEU A N 1
ATOM 2216 C CA . LEU A 1 260 ? 40.002 5.662 -16.025 1.00 47.81 260 LEU A CA 1
ATOM 2217 C C . LEU A 1 260 ? 40.206 5.580 -14.513 1.00 47.81 260 LEU A C 1
ATOM 2219 O O . LEU A 1 260 ? 41.232 5.075 -14.075 1.00 47.81 260 LEU A O 1
ATOM 2223 N N . ASN A 1 261 ? 39.188 5.989 -13.746 1.00 46.47 261 ASN A N 1
ATOM 2224 C CA . ASN A 1 261 ? 39.116 5.806 -12.288 1.00 46.47 261 ASN A CA 1
ATOM 2225 C C . ASN A 1 261 ? 37.783 5.178 -11.814 1.00 46.47 261 ASN A C 1
ATOM 2227 O O . ASN A 1 261 ? 37.541 5.105 -10.612 1.00 46.47 261 ASN A O 1
ATOM 2231 N N . ASP A 1 262 ? 36.916 4.709 -12.725 1.00 42.62 262 ASP A N 1
ATOM 2232 C CA . ASP A 1 262 ? 35.621 4.100 -12.379 1.00 42.62 262 ASP A CA 1
ATOM 2233 C C . ASP A 1 262 ? 35.179 3.037 -13.409 1.00 42.62 262 ASP A C 1
ATOM 2235 O O . ASP A 1 262 ? 35.368 3.187 -14.618 1.00 42.62 262 ASP A O 1
ATOM 2239 N N . SER A 1 263 ? 34.560 1.968 -12.907 1.00 39.50 263 SER A N 1
ATOM 2240 C CA . SER A 1 263 ? 33.914 0.877 -13.646 1.00 39.50 263 SER A CA 1
ATOM 2241 C C . SER A 1 263 ? 32.795 1.334 -14.594 1.00 39.50 263 SER A C 1
ATOM 2243 O O . SER A 1 263 ? 32.559 0.678 -15.610 1.00 39.50 263 SER A O 1
ATOM 2245 N N . SER A 1 264 ? 32.154 2.472 -14.307 1.00 42.41 264 SER A N 1
ATOM 2246 C CA . SER A 1 264 ? 31.123 3.086 -15.157 1.00 42.41 264 SER A CA 1
ATOM 2247 C C . SER A 1 264 ? 31.668 3.492 -16.536 1.00 42.41 264 SER A C 1
ATOM 2249 O O . SER A 1 264 ? 31.088 3.128 -17.556 1.00 42.41 264 SER A O 1
ATOM 2251 N N . ARG A 1 265 ? 32.865 4.092 -16.589 1.00 46.03 265 ARG A N 1
ATOM 2252 C CA . ARG A 1 265 ? 33.518 4.541 -17.838 1.00 46.03 265 ARG A CA 1
ATOM 2253 C C . ARG A 1 265 ? 33.916 3.394 -18.769 1.00 46.03 265 ARG A C 1
ATOM 2255 O O . ARG A 1 265 ? 34.059 3.576 -19.977 1.00 46.03 265 ARG A O 1
ATOM 2262 N N . PHE A 1 266 ? 34.081 2.187 -18.227 1.00 44.47 266 PHE A N 1
ATOM 2263 C CA . PHE A 1 266 ? 34.336 0.988 -19.028 1.00 44.47 266 PHE A CA 1
ATOM 2264 C C . PHE A 1 266 ? 33.107 0.584 -19.854 1.00 44.47 266 PHE A C 1
ATOM 2266 O O . PHE A 1 266 ? 33.243 0.008 -20.936 1.00 44.47 266 PHE A O 1
ATOM 2273 N N . TYR A 1 267 ? 31.908 0.891 -19.353 1.00 46.16 267 TYR A N 1
ATOM 2274 C CA . TYR A 1 267 ? 30.656 0.655 -20.060 1.00 46.16 267 TYR A CA 1
ATOM 2275 C C . TYR A 1 267 ? 30.490 1.633 -21.230 1.00 46.16 267 TYR A C 1
ATOM 2277 O O . TYR A 1 267 ? 30.146 1.210 -22.335 1.00 46.16 267 TYR A O 1
ATOM 2285 N N . ASP A 1 268 ? 30.866 2.897 -21.035 1.00 46.91 268 ASP A N 1
ATOM 2286 C CA . ASP A 1 268 ? 30.830 3.928 -22.079 1.00 46.91 268 ASP A CA 1
ATOM 2287 C C . ASP A 1 268 ? 31.830 3.634 -23.200 1.00 46.91 268 ASP A C 1
ATOM 2289 O O . ASP A 1 268 ? 31.474 3.669 -24.377 1.00 46.91 268 ASP A O 1
ATOM 2293 N N . LEU A 1 269 ? 33.047 3.191 -22.858 1.00 48.34 269 LEU A N 1
ATOM 2294 C CA . LEU A 1 269 ? 34.032 2.719 -23.840 1.00 48.34 269 LEU A CA 1
ATOM 2295 C C . LEU A 1 269 ? 33.550 1.502 -24.640 1.00 48.34 269 LEU A C 1
ATOM 2297 O O . LEU A 1 269 ? 33.976 1.306 -25.782 1.00 48.34 269 LEU A O 1
ATOM 2301 N N . LYS A 1 270 ? 32.678 0.675 -24.052 1.00 48.66 270 LYS A N 1
ATOM 2302 C CA . LYS A 1 270 ? 32.072 -0.486 -24.712 1.00 48.66 270 LYS A CA 1
ATOM 2303 C C . LYS A 1 270 ? 30.907 -0.084 -25.624 1.00 48.66 270 LYS A C 1
ATOM 2305 O O . LYS A 1 270 ? 30.742 -0.671 -26.691 1.00 48.66 270 LYS A O 1
ATOM 2310 N N . ARG A 1 271 ? 30.113 0.919 -25.236 1.00 50.03 271 ARG A N 1
ATOM 2311 C CA . ARG A 1 271 ? 29.045 1.493 -26.072 1.00 50.03 271 ARG A CA 1
ATOM 2312 C C . ARG A 1 271 ? 29.637 2.257 -27.259 1.00 50.03 271 ARG A C 1
ATOM 2314 O O . ARG A 1 271 ? 29.222 2.022 -28.392 1.00 50.03 271 ARG A O 1
ATOM 2321 N N . LEU A 1 272 ? 30.667 3.068 -27.013 1.00 47.38 272 LEU A N 1
ATOM 2322 C CA . LEU A 1 272 ? 31.423 3.789 -28.038 1.00 47.38 272 LEU A CA 1
ATOM 2323 C C . LEU A 1 272 ? 32.048 2.823 -29.047 1.00 47.38 272 LEU A C 1
ATOM 2325 O O . LEU A 1 272 ? 31.975 3.050 -30.255 1.00 47.38 272 LEU A O 1
ATOM 2329 N N . SER A 1 273 ? 32.616 1.711 -28.570 1.00 49.38 273 SER A N 1
ATOM 2330 C CA . SER A 1 273 ? 33.243 0.763 -29.482 1.00 49.38 273 SER A CA 1
ATOM 2331 C C . SER A 1 273 ? 32.274 -0.039 -30.322 1.00 49.38 273 SER A C 1
ATOM 2333 O O . SER A 1 273 ? 32.534 -0.266 -31.504 1.00 49.38 273 SER A O 1
ATOM 2335 N N . LYS A 1 274 ? 31.129 -0.400 -29.742 1.00 47.69 274 LYS A N 1
ATOM 2336 C CA . LYS A 1 274 ? 30.018 -0.979 -30.488 1.00 47.69 274 LYS A CA 1
ATOM 2337 C C . LYS A 1 274 ? 29.540 -0.019 -31.583 1.00 47.69 274 LYS A C 1
ATOM 2339 O O . LYS A 1 274 ? 29.432 -0.433 -32.731 1.00 47.69 274 LYS A O 1
ATOM 2344 N N . HIS A 1 275 ? 29.364 1.261 -31.261 1.00 45.66 275 HIS A N 1
ATOM 2345 C CA . HIS A 1 275 ? 28.894 2.269 -32.211 1.00 45.66 275 HIS A CA 1
ATOM 2346 C C . HIS A 1 275 ? 29.865 2.498 -33.387 1.00 45.66 275 HIS A C 1
ATOM 2348 O O . HIS A 1 275 ? 29.455 2.431 -34.545 1.00 45.66 275 HIS A O 1
ATOM 2354 N N . ILE A 1 276 ? 31.163 2.700 -33.118 1.00 44.88 276 ILE A N 1
ATOM 2355 C CA . ILE A 1 276 ? 32.186 2.899 -34.166 1.00 44.88 276 ILE A CA 1
ATOM 2356 C C . ILE A 1 276 ? 32.258 1.686 -35.103 1.00 44.88 276 ILE A C 1
ATOM 2358 O O . ILE A 1 276 ? 32.343 1.848 -36.325 1.00 44.88 276 ILE A O 1
ATOM 2362 N N . TYR A 1 277 ? 32.193 0.476 -34.541 1.00 46.97 277 TYR A N 1
ATOM 2363 C CA . TYR A 1 277 ? 32.175 -0.751 -35.327 1.00 46.97 277 TYR A CA 1
ATOM 2364 C C . TYR A 1 277 ? 30.891 -0.884 -36.156 1.00 46.97 277 TYR A C 1
ATOM 2366 O O . TYR A 1 277 ? 30.955 -1.238 -37.330 1.00 46.97 277 TYR A O 1
ATOM 2374 N N . GLU A 1 278 ? 29.720 -0.591 -35.590 1.00 46.44 278 GLU A N 1
ATOM 2375 C CA . GLU A 1 278 ? 28.441 -0.730 -36.292 1.00 46.44 278 GLU A CA 1
ATOM 2376 C C . GLU A 1 278 ? 28.315 0.227 -37.480 1.00 46.44 278 GLU A C 1
ATOM 2378 O O . GLU A 1 278 ? 27.888 -0.223 -38.549 1.00 46.44 278 GLU A O 1
ATOM 2383 N N . GLN A 1 279 ? 28.752 1.481 -37.316 1.00 45.25 279 GLN A N 1
ATOM 2384 C CA . GLN A 1 279 ? 28.681 2.528 -38.339 1.00 45.25 279 GLN A CA 1
ATOM 2385 C C . GLN A 1 279 ? 29.724 2.351 -39.443 1.00 45.25 279 GLN A C 1
ATOM 2387 O O . GLN A 1 279 ? 29.394 2.390 -40.624 1.00 45.25 279 GLN A O 1
ATOM 2392 N N . ASN A 1 280 ? 30.985 2.116 -39.073 1.00 47.25 280 ASN A N 1
ATOM 2393 C CA . ASN A 1 280 ? 32.091 2.181 -40.033 1.00 47.25 280 ASN A CA 1
ATOM 2394 C C . ASN A 1 280 ? 32.672 0.809 -40.391 1.00 47.25 280 ASN A C 1
ATOM 2396 O O . ASN A 1 280 ? 33.542 0.714 -41.251 1.00 47.25 280 ASN A O 1
ATOM 2400 N N . LYS A 1 281 ? 32.233 -0.261 -39.713 1.00 53.53 281 LYS A N 1
ATOM 2401 C CA . LYS A 1 281 ? 32.834 -1.606 -39.788 1.00 53.53 281 LYS A CA 1
ATOM 2402 C C . LYS A 1 281 ? 34.337 -1.615 -39.469 1.00 53.53 281 LYS A C 1
ATOM 2404 O O . LYS A 1 281 ? 35.043 -2.546 -39.850 1.00 53.53 281 LYS A O 1
ATOM 2409 N N . ILE A 1 282 ? 34.819 -0.605 -38.736 1.00 49.50 282 ILE A N 1
ATOM 2410 C CA . ILE A 1 282 ? 36.220 -0.457 -38.326 1.00 49.50 282 ILE A CA 1
ATOM 2411 C C . ILE A 1 282 ? 36.395 -1.083 -36.932 1.00 49.50 282 ILE A C 1
ATOM 2413 O O . ILE A 1 282 ? 35.747 -0.642 -35.980 1.00 49.50 282 ILE A O 1
ATOM 2417 N N . PRO A 1 283 ? 37.255 -2.103 -36.770 1.00 49.69 283 PRO A N 1
ATOM 2418 C CA . PRO A 1 283 ? 37.585 -2.650 -35.458 1.00 49.69 283 PRO A CA 1
ATOM 2419 C C . PRO A 1 283 ? 38.348 -1.648 -34.579 1.00 49.69 283 PRO A C 1
ATOM 2421 O O . PRO A 1 283 ? 39.096 -0.803 -35.072 1.00 49.69 283 PRO A O 1
ATOM 2424 N N . ILE A 1 284 ? 38.217 -1.786 -33.259 1.00 50.81 284 ILE A N 1
ATOM 2425 C CA . ILE A 1 284 ? 38.907 -0.924 -32.289 1.00 50.81 284 ILE A CA 1
ATOM 2426 C C . ILE A 1 284 ? 40.060 -1.654 -31.624 1.00 50.81 284 ILE A C 1
ATOM 2428 O O . ILE A 1 284 ? 39.912 -2.783 -31.149 1.00 50.81 284 ILE A O 1
ATOM 2432 N N . LEU A 1 285 ? 41.198 -0.966 -31.550 1.00 50.84 285 LEU A N 1
ATOM 2433 C CA . LEU A 1 285 ? 42.360 -1.384 -30.787 1.00 50.84 285 LEU A CA 1
ATOM 2434 C C . LEU A 1 285 ? 42.495 -0.514 -29.531 1.00 50.84 285 LEU A C 1
ATOM 2436 O O . LEU A 1 285 ? 42.697 0.699 -29.609 1.00 50.84 285 LEU A O 1
ATOM 2440 N N . TYR A 1 286 ? 42.419 -1.154 -28.367 1.00 55.16 286 TYR A N 1
ATOM 2441 C CA . TYR A 1 286 ? 42.675 -0.509 -27.082 1.00 55.16 286 TYR A CA 1
ATOM 2442 C C . TYR A 1 286 ? 44.133 -0.705 -26.674 1.00 55.16 286 TYR A C 1
ATOM 2444 O O . TYR A 1 286 ? 44.661 -1.814 -26.781 1.00 55.16 286 TYR A O 1
ATOM 2452 N N . TYR A 1 287 ? 44.767 0.337 -26.140 1.00 51.44 287 TYR A N 1
ATOM 2453 C CA . TYR A 1 287 ? 46.059 0.204 -25.469 1.00 51.44 287 TYR A CA 1
ATOM 2454 C C . TYR A 1 287 ? 46.122 1.088 -24.214 1.00 51.44 287 TYR A C 1
ATOM 2456 O O . TYR A 1 287 ? 45.721 2.253 -24.225 1.00 51.44 287 TYR A O 1
ATOM 2464 N N . ALA A 1 288 ? 46.606 0.515 -23.109 1.00 50.19 288 ALA A N 1
ATOM 2465 C CA . ALA A 1 288 ? 46.760 1.203 -21.827 1.00 50.19 288 ALA A CA 1
ATOM 2466 C C . ALA A 1 288 ? 48.103 1.952 -21.754 1.00 50.19 288 ALA A C 1
ATOM 2468 O O . ALA A 1 288 ? 49.103 1.523 -22.328 1.00 50.19 288 ALA A O 1
ATOM 2469 N N . ALA A 1 289 ? 48.140 3.098 -21.080 1.00 53.56 289 ALA A N 1
ATOM 2470 C CA . ALA A 1 289 ? 49.266 4.020 -21.134 1.00 53.56 289 ALA A CA 1
ATOM 2471 C C . ALA A 1 289 ? 50.419 3.690 -20.173 1.00 53.56 289 ALA A C 1
ATOM 2473 O O . ALA A 1 289 ? 50.222 3.167 -19.087 1.00 53.56 289 ALA A O 1
ATOM 2474 N N . ASN A 1 290 ? 51.611 4.096 -20.625 1.00 45.62 290 ASN A N 1
ATOM 2475 C CA . ASN A 1 290 ? 52.915 4.351 -19.990 1.00 45.62 290 ASN A CA 1
ATOM 2476 C C . ASN A 1 290 ? 53.587 3.307 -19.077 1.00 45.62 290 ASN A C 1
ATOM 2478 O O . ASN A 1 290 ? 54.809 3.343 -19.004 1.00 45.62 290 ASN A O 1
ATOM 2482 N N . TRP A 1 291 ? 52.874 2.370 -18.456 1.00 47.66 291 TRP A N 1
ATOM 2483 C CA . TRP A 1 291 ? 53.478 1.342 -17.584 1.00 47.66 291 TRP A CA 1
ATOM 2484 C C . TRP A 1 291 ? 53.315 -0.085 -18.123 1.00 47.66 291 TRP A C 1
ATOM 2486 O O . TRP A 1 291 ? 54.080 -0.982 -17.776 1.00 47.66 291 TRP A O 1
ATOM 2496 N N . CYS A 1 292 ? 52.367 -0.306 -19.036 1.00 50.06 292 CYS A N 1
ATOM 2497 C CA . CYS A 1 292 ? 52.238 -1.573 -19.748 1.00 50.06 292 CYS A CA 1
ATOM 2498 C C . CYS A 1 292 ? 53.310 -1.658 -20.852 1.00 50.06 292 CYS A C 1
ATOM 2500 O O . CYS A 1 292 ? 53.144 -1.067 -21.923 1.00 50.06 292 CYS A O 1
ATOM 2502 N N . ALA A 1 293 ? 54.404 -2.389 -20.599 1.00 51.91 293 ALA A N 1
ATOM 2503 C CA . ALA A 1 293 ? 55.540 -2.526 -21.521 1.00 51.91 293 ALA A CA 1
ATOM 2504 C C . ALA A 1 293 ? 55.137 -2.874 -22.975 1.00 51.91 293 ALA A C 1
ATOM 2506 O O . ALA A 1 293 ? 55.619 -2.208 -23.896 1.00 51.91 293 ALA A O 1
ATOM 2507 N N . PRO A 1 294 ? 54.189 -3.799 -23.228 1.00 52.47 294 PRO A N 1
ATOM 2508 C CA . PRO A 1 294 ? 53.749 -4.067 -24.594 1.00 52.47 294 PRO A CA 1
ATOM 2509 C C . PRO A 1 294 ? 52.985 -2.902 -25.250 1.00 52.47 294 PRO A C 1
ATOM 2511 O O . PRO A 1 294 ? 53.180 -2.616 -26.431 1.00 52.47 294 PRO A O 1
ATOM 2514 N N . CYS A 1 295 ? 52.163 -2.164 -24.495 1.00 55.88 295 CYS A N 1
ATOM 2515 C CA . CYS A 1 295 ? 51.445 -0.993 -25.015 1.00 55.88 295 CYS A CA 1
ATOM 2516 C C . CYS A 1 295 ? 52.388 0.188 -25.294 1.00 55.88 295 CYS A C 1
ATOM 2518 O O . CYS A 1 295 ? 52.220 0.896 -26.290 1.00 55.88 295 CYS 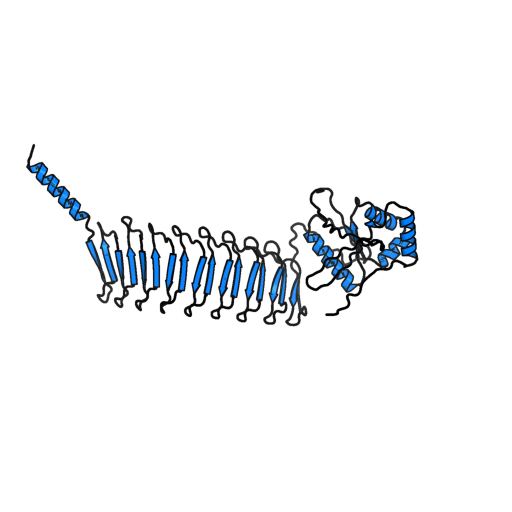A O 1
ATOM 2520 N N . LEU A 1 296 ? 53.404 0.386 -24.446 1.00 57.50 296 LEU A N 1
ATOM 2521 C CA . LEU A 1 296 ? 54.445 1.393 -24.653 1.00 57.50 296 LEU A CA 1
ATOM 2522 C C . LEU A 1 296 ? 55.255 1.098 -25.922 1.00 57.50 296 LEU A C 1
ATOM 2524 O O . LEU A 1 296 ? 55.553 2.007 -26.693 1.00 57.50 296 LEU A O 1
ATOM 2528 N N . LYS A 1 297 ? 55.538 -0.179 -26.183 1.00 61.91 297 LYS A N 1
ATOM 2529 C CA . LYS A 1 297 ? 56.271 -0.618 -27.371 1.00 61.91 297 LYS A CA 1
ATOM 2530 C C . LYS A 1 297 ? 55.482 -0.407 -28.661 1.00 61.91 297 LYS A C 1
ATOM 2532 O O . LYS A 1 297 ? 56.028 0.138 -29.613 1.00 61.91 297 LYS A O 1
ATOM 2537 N N . VAL A 1 298 ? 54.186 -0.734 -28.677 1.00 60.94 298 VAL A N 1
ATOM 2538 C CA . VAL A 1 298 ? 53.301 -0.417 -29.817 1.00 60.94 298 VAL A CA 1
ATOM 2539 C C . VAL A 1 298 ? 53.234 1.095 -30.048 1.00 60.94 298 VAL A C 1
ATOM 2541 O O . VAL A 1 298 ? 53.352 1.551 -31.183 1.00 60.94 298 VAL A O 1
ATOM 2544 N N . LYS A 1 299 ? 53.116 1.889 -28.976 1.00 63.25 299 LYS A N 1
ATOM 2545 C CA . LYS A 1 299 ? 53.127 3.358 -29.039 1.00 63.25 299 LYS A CA 1
ATOM 2546 C C . LYS A 1 299 ? 54.433 3.906 -29.625 1.00 63.25 299 LYS A C 1
ATOM 2548 O O . LYS A 1 299 ? 54.375 4.783 -30.482 1.00 63.25 299 LYS A O 1
ATOM 2553 N N . ASN A 1 300 ? 55.588 3.401 -29.194 1.00 67.62 300 ASN A N 1
ATOM 2554 C CA . ASN A 1 300 ? 56.892 3.836 -29.703 1.00 67.62 300 ASN A CA 1
ATOM 2555 C C . ASN A 1 300 ? 57.104 3.395 -31.157 1.00 67.62 300 ASN A C 1
ATOM 2557 O O . ASN A 1 300 ? 57.465 4.214 -31.992 1.00 67.62 300 ASN A O 1
ATOM 2561 N N . MET A 1 301 ? 56.733 2.164 -31.508 1.00 66.38 301 MET A N 1
ATOM 2562 C CA . MET A 1 301 ? 56.788 1.666 -32.884 1.00 66.38 301 MET A CA 1
ATOM 2563 C C . MET A 1 301 ? 55.908 2.487 -33.843 1.00 66.38 301 MET A C 1
ATOM 2565 O O . MET A 1 301 ? 56.333 2.801 -34.951 1.00 66.38 301 MET A O 1
ATOM 2569 N N . MET A 1 302 ? 54.705 2.905 -33.425 1.00 65.56 302 MET A N 1
ATOM 2570 C CA . MET A 1 302 ? 53.867 3.816 -34.222 1.00 65.56 302 MET A CA 1
ATOM 2571 C C . MET A 1 302 ? 54.499 5.204 -34.405 1.00 65.56 302 MET A C 1
ATOM 2573 O O . MET A 1 302 ? 54.243 5.852 -35.418 1.00 65.56 302 MET A O 1
ATOM 2577 N N . LYS A 1 303 ? 55.306 5.672 -33.446 1.00 69.00 303 LYS A N 1
ATOM 2578 C CA . LYS A 1 303 ? 56.050 6.935 -33.567 1.00 69.00 303 LYS A CA 1
ATOM 2579 C C . LYS A 1 303 ? 57.254 6.803 -34.498 1.00 69.00 303 LYS A C 1
ATOM 2581 O O . LYS A 1 303 ? 57.479 7.682 -35.319 1.00 69.00 303 LYS A O 1
ATOM 2586 N N . GLU A 1 304 ? 57.998 5.710 -34.382 1.00 72.81 304 GLU A N 1
ATOM 2587 C CA . GLU A 1 304 ? 59.255 5.484 -35.103 1.00 72.81 304 GLU A CA 1
ATOM 2588 C C . GLU A 1 304 ? 59.043 4.993 -36.544 1.00 72.81 304 GLU A C 1
ATOM 2590 O O . GLU A 1 304 ? 59.905 5.202 -37.396 1.00 72.81 304 GLU A O 1
ATOM 2595 N N . LYS A 1 305 ? 57.893 4.370 -36.855 1.00 74.94 305 LYS A N 1
ATOM 2596 C CA . LYS A 1 305 ? 57.593 3.790 -38.179 1.00 74.94 305 LYS A CA 1
ATOM 2597 C C . LYS A 1 305 ? 56.287 4.346 -38.783 1.00 74.94 305 LYS A C 1
ATOM 2599 O O . LYS A 1 305 ? 55.243 3.685 -38.736 1.00 74.94 305 LYS A O 1
ATOM 2604 N N . PRO A 1 306 ? 56.326 5.521 -39.448 1.00 69.81 306 PRO A N 1
ATOM 2605 C CA . PRO A 1 306 ? 55.140 6.208 -39.983 1.00 69.81 306 PRO A CA 1
ATOM 2606 C C . PRO A 1 306 ? 54.334 5.391 -41.004 1.00 69.81 306 PRO A C 1
ATOM 2608 O O . PRO A 1 306 ? 53.106 5.473 -41.046 1.00 69.81 306 PRO A O 1
ATOM 2611 N N . LYS A 1 307 ? 55.007 4.559 -41.813 1.00 69.12 307 LYS A N 1
ATOM 2612 C CA . LYS A 1 307 ? 54.349 3.671 -42.791 1.00 69.12 307 LYS A CA 1
ATOM 2613 C C . LYS A 1 307 ? 53.451 2.634 -42.108 1.00 69.12 307 LYS A C 1
ATOM 2615 O O . LYS A 1 307 ? 52.335 2.392 -42.565 1.00 69.12 307 LYS A O 1
ATOM 2620 N N . ILE A 1 308 ? 53.910 2.068 -40.991 1.00 63.78 308 ILE A N 1
ATOM 2621 C CA . ILE A 1 308 ? 53.160 1.090 -40.194 1.00 63.78 308 ILE A CA 1
ATOM 2622 C C . ILE A 1 308 ? 51.992 1.779 -39.482 1.00 63.78 308 ILE A C 1
ATOM 2624 O O . ILE A 1 308 ? 50.867 1.284 -39.560 1.00 63.78 308 ILE A O 1
ATOM 2628 N N . LYS A 1 309 ? 52.225 2.958 -38.880 1.00 66.19 309 LYS A N 1
ATOM 2629 C CA . LYS A 1 309 ? 51.172 3.786 -38.264 1.00 66.19 309 LYS A CA 1
ATOM 2630 C C . LYS A 1 309 ? 50.029 4.057 -39.245 1.00 66.19 309 LYS A C 1
ATOM 2632 O O . LYS A 1 309 ? 48.883 3.741 -38.941 1.00 66.19 309 LYS A O 1
ATOM 2637 N N . ASN A 1 310 ? 50.346 4.555 -40.440 1.00 64.62 310 ASN A N 1
ATOM 2638 C CA . ASN A 1 310 ? 49.348 4.878 -41.465 1.00 64.62 310 ASN A CA 1
ATOM 2639 C C . ASN A 1 310 ? 48.579 3.651 -41.972 1.00 64.62 310 ASN A C 1
ATOM 2641 O O . ASN A 1 310 ? 47.415 3.754 -42.353 1.00 64.62 310 ASN A O 1
ATOM 2645 N N . LYS A 1 311 ? 49.214 2.476 -42.012 1.00 63.72 311 LYS A N 1
ATOM 2646 C CA . LYS A 1 311 ? 48.547 1.244 -42.447 1.00 63.72 311 LYS A CA 1
ATOM 2647 C C . LYS A 1 311 ? 47.609 0.696 -41.376 1.00 63.72 311 LYS A C 1
ATOM 2649 O O . LYS A 1 311 ? 46.526 0.219 -41.707 1.00 63.72 311 LYS A O 1
ATOM 2654 N N . LEU A 1 312 ? 48.012 0.774 -40.109 1.00 60.84 312 LEU A N 1
ATOM 2655 C CA . LEU A 1 312 ? 47.174 0.361 -38.990 1.00 60.84 312 LEU A CA 1
ATOM 2656 C C . LEU A 1 312 ? 46.002 1.320 -38.773 1.00 60.84 312 LEU A C 1
ATOM 2658 O O . LEU A 1 312 ? 44.889 0.851 -38.576 1.00 60.84 312 LEU A O 1
ATOM 2662 N N . SER A 1 313 ? 46.212 2.632 -38.886 1.00 59.56 313 SER A N 1
ATOM 2663 C CA . SER A 1 313 ? 45.151 3.632 -38.702 1.00 59.56 313 SER A CA 1
ATOM 2664 C C . SER A 1 313 ? 44.055 3.565 -39.766 1.00 59.56 313 SER A C 1
ATOM 2666 O O . SER A 1 313 ? 42.904 3.876 -39.488 1.00 59.56 313 SER A O 1
ATOM 2668 N N . LYS A 1 314 ? 44.372 3.086 -40.974 1.00 61.66 314 LYS A N 1
ATOM 2669 C CA . LYS A 1 314 ? 43.363 2.788 -42.005 1.00 61.66 314 LYS A CA 1
ATOM 2670 C C . LYS A 1 314 ? 42.493 1.571 -41.679 1.00 61.66 314 LYS A C 1
ATOM 2672 O O . LYS A 1 314 ? 41.437 1.411 -42.277 1.00 61.66 314 LYS A O 1
ATOM 2677 N N . LYS A 1 315 ? 42.960 0.683 -40.799 1.00 55.09 315 LYS A N 1
ATOM 2678 C CA . LYS A 1 315 ? 42.280 -0.574 -40.454 1.00 55.09 315 LYS A CA 1
ATOM 2679 C C . LYS A 1 315 ? 41.651 -0.558 -39.067 1.00 55.09 315 LYS A C 1
ATOM 2681 O O . LYS A 1 315 ? 40.749 -1.349 -38.830 1.00 55.09 315 LYS A O 1
ATOM 2686 N N . PHE A 1 316 ? 42.136 0.292 -38.168 1.00 55.59 316 PHE A N 1
ATOM 2687 C CA . PHE A 1 316 ? 41.732 0.323 -36.770 1.00 55.59 316 PHE A CA 1
ATOM 2688 C C . PHE A 1 316 ? 41.541 1.749 -36.282 1.00 55.59 316 PHE A C 1
ATOM 2690 O O . PHE A 1 316 ? 42.371 2.620 -36.542 1.00 55.59 316 PHE A O 1
ATOM 2697 N N . ALA A 1 317 ? 40.500 1.936 -35.477 1.00 54.16 317 ALA A N 1
ATOM 2698 C CA . ALA A 1 317 ? 40.409 3.078 -34.585 1.00 54.16 317 ALA A CA 1
ATOM 2699 C C . ALA A 1 317 ? 41.190 2.773 -33.299 1.00 54.16 317 ALA A C 1
ATOM 2701 O O . ALA A 1 317 ? 41.147 1.656 -32.772 1.00 54.16 317 ALA A O 1
ATOM 2702 N N . PHE A 1 318 ? 41.915 3.768 -32.801 1.00 54.12 318 PHE A N 1
ATOM 2703 C CA . PHE A 1 318 ? 42.789 3.634 -31.643 1.00 54.12 318 PHE A CA 1
ATOM 2704 C C . PHE A 1 318 ? 42.213 4.375 -30.446 1.00 54.12 318 PHE A C 1
ATOM 2706 O O . PHE A 1 318 ? 41.824 5.534 -30.569 1.00 54.12 318 PHE A O 1
ATOM 2713 N N . ILE A 1 319 ? 42.208 3.719 -29.285 1.00 50.66 319 ILE A N 1
ATOM 2714 C CA . ILE A 1 319 ? 41.814 4.339 -28.017 1.00 50.66 319 ILE A CA 1
ATOM 2715 C C . ILE A 1 319 ? 42.956 4.180 -27.015 1.00 50.66 319 ILE A C 1
ATOM 2717 O O . ILE A 1 319 ? 43.320 3.059 -26.639 1.00 50.66 319 ILE A O 1
ATOM 2721 N N . LYS A 1 320 ? 43.504 5.320 -26.577 1.00 50.44 320 LYS A N 1
ATOM 2722 C CA . LYS A 1 320 ? 44.518 5.394 -25.525 1.00 50.44 320 LYS A CA 1
ATOM 2723 C C . LYS A 1 320 ? 43.851 5.545 -24.164 1.00 50.44 320 LYS A C 1
ATOM 2725 O O . LYS A 1 320 ? 43.070 6.463 -23.932 1.00 50.44 320 LYS A O 1
ATOM 2730 N N . ILE A 1 321 ? 44.203 4.645 -23.254 1.00 50.84 321 ILE A N 1
ATOM 2731 C CA . ILE A 1 321 ? 43.647 4.602 -21.903 1.00 50.84 321 ILE A CA 1
ATOM 2732 C C . ILE A 1 321 ? 44.720 5.049 -20.904 1.00 50.84 321 ILE A C 1
ATOM 2734 O O . ILE A 1 321 ? 45.717 4.350 -20.731 1.00 50.84 321 ILE A O 1
ATOM 2738 N N . LEU A 1 322 ? 44.536 6.189 -20.232 1.00 48.59 322 LEU A N 1
ATOM 2739 C CA . LEU A 1 322 ? 45.386 6.628 -19.119 1.00 48.59 322 LEU A CA 1
ATOM 2740 C C . LEU A 1 322 ? 44.825 6.075 -17.802 1.00 48.59 322 LEU A C 1
ATOM 2742 O O . LEU A 1 322 ? 43.655 6.271 -17.485 1.00 48.59 322 LEU A O 1
ATOM 2746 N N . ILE A 1 323 ? 45.661 5.390 -17.025 1.00 49.00 323 ILE A N 1
ATOM 2747 C CA . ILE A 1 323 ? 45.311 4.898 -15.685 1.00 49.00 323 ILE A CA 1
ATOM 2748 C C . ILE A 1 323 ? 46.191 5.670 -14.701 1.00 49.00 323 ILE A C 1
ATOM 2750 O O . ILE A 1 323 ? 47.406 5.692 -14.898 1.00 49.00 323 ILE A O 1
ATOM 2754 N N . SER A 1 324 ? 45.598 6.348 -13.710 1.00 44.16 324 SER A N 1
ATOM 2755 C CA . SER A 1 324 ? 46.366 7.104 -12.707 1.00 44.16 324 SER A CA 1
ATOM 2756 C C . SER A 1 324 ? 47.000 6.173 -11.673 1.00 44.16 324 SER A C 1
ATOM 2758 O O . SER A 1 324 ? 46.383 5.180 -11.291 1.00 44.16 324 SER A O 1
ATOM 2760 N N . ASP A 1 325 ? 48.190 6.527 -11.186 1.00 47.53 325 ASP A N 1
ATOM 2761 C CA . ASP A 1 325 ? 49.012 5.695 -10.291 1.00 47.53 325 ASP A CA 1
ATOM 2762 C C . ASP A 1 325 ? 48.434 5.480 -8.875 1.00 47.53 325 ASP A C 1
ATOM 2764 O O . ASP A 1 325 ? 48.911 4.613 -8.142 1.00 47.53 325 ASP A O 1
ATOM 2768 N N . ASP A 1 326 ? 47.390 6.216 -8.485 1.00 41.97 326 ASP A N 1
ATOM 2769 C CA . ASP A 1 326 ? 47.046 6.415 -7.070 1.00 41.97 326 ASP A CA 1
ATOM 2770 C C . ASP A 1 326 ? 46.261 5.284 -6.379 1.00 41.97 326 ASP A C 1
ATOM 2772 O O . ASP A 1 326 ? 45.967 5.379 -5.189 1.00 41.97 326 ASP A O 1
ATOM 2776 N N . LYS A 1 327 ? 45.938 4.179 -7.064 1.00 41.75 327 LYS A N 1
ATOM 2777 C CA . LYS A 1 327 ? 45.411 2.958 -6.418 1.00 41.75 327 LYS A CA 1
ATOM 2778 C C . LYS A 1 327 ? 45.886 1.703 -7.141 1.00 41.75 327 LYS A C 1
ATOM 2780 O O . LYS A 1 327 ? 45.185 1.148 -7.983 1.00 41.75 327 LYS A O 1
ATOM 2785 N N . ARG A 1 328 ? 47.069 1.206 -6.764 1.00 44.34 328 ARG A N 1
ATOM 2786 C CA . ARG A 1 328 ? 47.534 -0.144 -7.150 1.00 44.34 328 ARG A CA 1
ATOM 2787 C C . ARG A 1 328 ? 46.733 -1.276 -6.501 1.00 44.34 328 ARG A C 1
ATOM 2789 O O . ARG A 1 328 ? 46.882 -2.426 -6.899 1.00 44.34 328 ARG A O 1
ATOM 2796 N N . GLU A 1 329 ? 45.860 -0.973 -5.549 1.00 38.81 329 GLU A N 1
ATOM 2797 C CA . GLU A 1 329 ? 45.050 -1.974 -4.866 1.00 38.81 329 GLU A CA 1
ATOM 2798 C C . GLU A 1 329 ? 43.600 -1.903 -5.356 1.00 38.81 329 GLU A C 1
ATOM 2800 O O . GLU A 1 329 ? 42.895 -0.921 -5.134 1.00 38.81 329 GLU A O 1
ATOM 2805 N N . ASN A 1 330 ? 43.160 -2.986 -6.004 1.00 36.28 330 ASN A N 1
ATOM 2806 C CA . ASN A 1 330 ? 41.782 -3.288 -6.423 1.00 36.28 330 ASN A CA 1
ATOM 2807 C C . ASN A 1 330 ? 41.319 -2.877 -7.828 1.00 36.28 330 ASN A C 1
ATOM 2809 O O . ASN A 1 330 ? 40.115 -2.795 -8.071 1.00 36.28 330 ASN A O 1
ATOM 2813 N N . LEU A 1 331 ? 42.217 -2.799 -8.811 1.00 31.16 331 LEU A N 1
ATOM 2814 C CA . LEU A 1 331 ? 41.830 -3.171 -10.177 1.00 31.16 331 LEU A CA 1
ATOM 2815 C C . LEU A 1 331 ? 42.059 -4.672 -10.367 1.00 31.16 331 LEU A C 1
ATOM 2817 O O . LEU A 1 331 ? 43.013 -5.108 -11.005 1.00 31.16 331 LEU A O 1
ATOM 2821 N N . ASN A 1 332 ? 41.135 -5.476 -9.835 1.00 28.64 332 ASN A N 1
ATOM 2822 C CA . ASN A 1 332 ? 40.921 -6.821 -10.358 1.00 28.64 332 ASN A CA 1
ATOM 2823 C C . ASN A 1 332 ? 40.354 -6.679 -11.777 1.00 28.64 332 ASN A C 1
ATOM 2825 O O . ASN A 1 332 ? 39.146 -6.741 -12.004 1.00 28.64 332 ASN A O 1
ATOM 2829 N N . LEU A 1 333 ? 41.239 -6.474 -12.754 1.00 30.22 333 LEU A N 1
ATOM 2830 C CA . LEU A 1 333 ? 40.956 -6.862 -14.127 1.00 30.22 333 LEU A CA 1
ATOM 2831 C C . LEU A 1 333 ? 40.659 -8.359 -14.077 1.00 30.22 333 LEU A C 1
ATOM 2833 O O . LEU A 1 333 ? 41.550 -9.165 -13.818 1.00 30.22 333 LEU A O 1
ATOM 2837 N N . PHE A 1 334 ? 39.390 -8.721 -14.258 1.00 25.14 334 PHE A N 1
ATOM 2838 C CA . PHE A 1 334 ? 38.954 -10.106 -14.360 1.00 25.14 334 PHE A CA 1
ATOM 2839 C C . PHE A 1 334 ? 39.773 -10.812 -15.450 1.00 25.14 334 PHE A C 1
ATOM 2841 O O . PHE A 1 334 ? 39.470 -10.713 -16.639 1.00 25.14 334 PHE A O 1
ATOM 2848 N N . SER A 1 335 ? 40.819 -11.531 -15.046 1.00 26.80 335 SER A N 1
ATOM 2849 C CA . SER A 1 335 ? 41.434 -12.563 -15.865 1.00 26.80 335 SER A CA 1
ATOM 2850 C C . SER A 1 335 ? 40.673 -13.851 -15.576 1.00 26.80 335 SER A C 1
ATOM 2852 O O . SER A 1 335 ? 40.709 -14.401 -14.479 1.00 26.80 335 SER A O 1
ATOM 2854 N N . THR A 1 336 ? 39.898 -14.312 -16.550 1.00 24.31 336 THR A N 1
ATOM 2855 C CA . THR A 1 336 ? 39.390 -15.682 -16.531 1.00 24.31 336 THR A CA 1
ATOM 2856 C C . THR A 1 336 ? 40.455 -16.555 -17.180 1.00 24.31 336 THR A C 1
ATOM 2858 O O . THR A 1 336 ? 40.745 -16.436 -18.368 1.00 24.31 336 THR A O 1
ATOM 2861 N N . LYS A 1 337 ? 41.093 -17.399 -16.365 1.00 22.77 337 LYS A N 1
ATOM 2862 C CA . LYS A 1 337 ? 41.981 -18.476 -16.811 1.00 22.77 337 LYS A CA 1
ATOM 2863 C C . LYS A 1 337 ? 41.125 -19.514 -17.540 1.00 22.77 337 LYS A C 1
ATOM 2865 O O . LYS A 1 337 ? 40.232 -20.091 -16.929 1.00 22.77 337 LYS A O 1
ATOM 2870 N N . LEU A 1 338 ? 41.415 -19.782 -18.809 1.00 22.77 338 LEU A N 1
ATOM 2871 C CA . LEU A 1 338 ? 40.944 -20.982 -19.501 1.00 22.77 338 LEU A CA 1
ATOM 2872 C C . LEU A 1 338 ? 42.163 -21.712 -20.062 1.00 22.77 338 LEU A C 1
ATOM 2874 O O . LEU A 1 338 ? 42.953 -21.156 -20.822 1.00 22.77 338 LEU A O 1
ATOM 2878 N N . SER A 1 339 ? 42.356 -22.933 -19.574 1.00 22.20 339 SER A N 1
ATOM 2879 C CA . SER A 1 339 ? 43.460 -23.822 -19.912 1.00 22.20 339 SER A CA 1
ATOM 2880 C C . SER A 1 339 ? 43.400 -24.275 -21.373 1.00 22.20 339 SER A C 1
ATOM 2882 O O . SER A 1 339 ? 42.342 -24.625 -21.887 1.00 22.20 339 SER A O 1
ATOM 2884 N N . LEU A 1 340 ? 44.579 -24.280 -21.991 1.00 23.89 340 LEU A N 1
ATOM 2885 C CA . LEU A 1 340 ? 44.902 -24.621 -23.377 1.00 23.89 340 LEU A CA 1
ATOM 2886 C C . LEU A 1 340 ? 44.459 -26.026 -23.826 1.00 23.89 340 LEU A C 1
ATOM 2888 O O . LEU A 1 340 ? 44.594 -26.992 -23.079 1.00 23.89 340 LEU A O 1
ATOM 2892 N N . SER A 1 341 ? 44.134 -26.144 -25.118 1.00 21.89 341 SER A N 1
ATOM 2893 C CA . SER A 1 341 ? 44.645 -27.250 -25.946 1.00 21.89 341 SER A CA 1
ATOM 2894 C C . SER A 1 341 ? 45.805 -26.711 -26.800 1.00 21.89 341 SER A C 1
ATOM 2896 O O . SER A 1 341 ? 45.843 -25.522 -27.119 1.00 21.89 341 SER A O 1
ATOM 2898 N N . ARG A 1 342 ? 46.822 -27.545 -27.034 1.00 26.45 342 ARG A N 1
ATOM 2899 C CA . ARG A 1 342 ? 48.241 -27.145 -27.067 1.00 26.45 342 ARG A CA 1
ATOM 2900 C C . ARG A 1 342 ? 48.799 -26.522 -28.353 1.00 26.45 342 ARG A C 1
ATOM 2902 O O . ARG A 1 342 ? 49.938 -26.087 -28.288 1.00 26.45 342 ARG A O 1
ATOM 2909 N N . ASP A 1 343 ? 48.054 -26.363 -29.448 1.00 24.67 343 ASP A N 1
ATOM 2910 C CA . ASP A 1 343 ? 48.710 -26.098 -30.749 1.00 24.67 343 ASP A CA 1
ATOM 2911 C C . ASP A 1 343 ? 48.216 -24.883 -31.554 1.00 24.67 343 ASP A C 1
ATOM 2913 O O . ASP A 1 343 ? 48.477 -24.784 -32.751 1.00 24.67 343 ASP A O 1
ATOM 2917 N N . ILE A 1 344 ? 47.553 -23.897 -30.935 1.00 25.00 344 ILE A N 1
ATOM 2918 C CA . ILE A 1 344 ? 47.174 -22.654 -31.638 1.00 25.00 344 ILE A CA 1
ATOM 2919 C C . ILE A 1 344 ? 47.455 -21.434 -30.754 1.00 25.00 344 ILE A C 1
ATOM 2921 O O . ILE A 1 344 ? 46.780 -21.183 -29.759 1.00 25.00 344 ILE A O 1
ATOM 2925 N N . TRP A 1 345 ? 48.475 -20.662 -31.129 1.00 30.17 345 TRP A N 1
ATOM 2926 C CA . TRP A 1 345 ? 48.979 -19.511 -30.380 1.00 30.17 345 TRP A CA 1
ATOM 2927 C C . TRP A 1 345 ? 48.039 -18.304 -30.555 1.00 30.17 345 TRP A C 1
ATOM 2929 O O . TRP A 1 345 ? 48.100 -17.582 -31.549 1.00 30.17 345 TRP A O 1
ATOM 2939 N N . SER A 1 346 ? 47.129 -18.112 -29.598 1.00 27.38 346 SER A N 1
ATOM 2940 C CA . SER A 1 346 ? 46.072 -17.095 -29.621 1.00 27.38 346 SER A CA 1
ATOM 2941 C C . SER A 1 346 ? 46.532 -15.723 -29.113 1.00 27.38 346 SER A C 1
ATOM 2943 O O . SER A 1 346 ? 47.047 -15.598 -28.002 1.00 27.38 346 SER A O 1
ATOM 2945 N N . ILE A 1 347 ? 46.239 -14.677 -29.890 1.00 31.56 347 ILE A N 1
ATOM 2946 C CA . ILE A 1 347 ? 46.149 -13.288 -29.417 1.00 31.56 347 ILE A CA 1
ATOM 2947 C C . ILE A 1 347 ? 45.048 -13.244 -28.339 1.00 31.56 347 ILE A C 1
ATOM 2949 O O . ILE A 1 347 ? 43.973 -13.786 -28.597 1.00 31.56 347 ILE A O 1
ATOM 2953 N N . PRO A 1 348 ? 45.263 -12.648 -27.148 1.00 28.91 348 PRO A N 1
ATOM 2954 C CA . PRO A 1 348 ? 44.231 -12.612 -26.123 1.00 28.91 348 PRO A CA 1
ATOM 2955 C C . PRO A 1 348 ? 42.981 -11.927 -26.671 1.00 28.91 348 PRO A C 1
ATOM 2957 O O . PRO A 1 348 ? 43.028 -10.771 -27.097 1.00 28.91 348 PRO A O 1
ATOM 2960 N N . THR A 1 349 ? 41.863 -12.645 -26.653 1.00 32.31 349 THR A N 1
ATOM 2961 C CA . THR A 1 349 ? 40.549 -12.081 -26.936 1.00 32.31 349 THR A CA 1
ATOM 2962 C C . THR A 1 349 ? 39.643 -12.263 -25.735 1.00 32.31 349 THR A C 1
ATOM 2964 O O . THR A 1 349 ? 39.415 -13.388 -25.293 1.00 32.31 349 THR A O 1
ATOM 2967 N N . TYR A 1 350 ? 39.105 -11.164 -25.207 1.00 33.41 350 TYR A N 1
ATOM 2968 C CA . TYR A 1 350 ? 38.036 -11.239 -24.216 1.00 33.41 350 TYR A CA 1
ATOM 2969 C C . TYR A 1 350 ? 36.752 -11.668 -24.914 1.00 33.41 350 TYR A C 1
ATOM 2971 O O . TYR A 1 350 ? 36.348 -11.044 -25.892 1.00 33.41 350 TYR A O 1
ATOM 2979 N N . THR A 1 351 ? 36.108 -12.705 -24.383 1.00 29.58 351 THR A N 1
ATOM 2980 C CA . THR A 1 351 ? 34.783 -13.152 -24.817 1.00 29.58 351 THR A CA 1
ATOM 2981 C C . THR A 1 351 ? 33.855 -13.076 -23.612 1.00 29.58 351 THR A C 1
ATOM 2983 O O . THR A 1 351 ? 34.124 -13.699 -22.588 1.00 29.58 351 THR A O 1
ATOM 2986 N N . LYS A 1 352 ? 32.762 -12.314 -23.703 1.00 30.42 352 LYS A N 1
ATOM 2987 C CA . LYS A 1 352 ? 31.666 -12.388 -22.729 1.00 30.42 352 LYS A CA 1
ATOM 2988 C C . LYS A 1 352 ? 30.359 -12.565 -23.485 1.00 30.42 352 LYS A C 1
ATOM 2990 O O . LYS A 1 352 ? 30.014 -11.714 -24.299 1.00 30.42 352 LYS A O 1
ATOM 2995 N N . LEU A 1 353 ? 29.664 -13.660 -23.193 1.00 27.34 353 LEU A N 1
ATOM 2996 C CA . LEU A 1 353 ? 28.310 -13.929 -23.667 1.00 27.34 353 LEU A CA 1
ATOM 2997 C C . LEU A 1 353 ? 27.345 -12.917 -23.043 1.00 27.34 353 LEU A C 1
ATOM 2999 O O . LEU A 1 353 ? 27.352 -12.718 -21.824 1.00 27.34 353 LEU A O 1
ATOM 3003 N N . ASN A 1 354 ? 26.511 -12.284 -23.866 1.00 36.66 354 ASN A N 1
ATOM 3004 C CA . ASN A 1 354 ? 25.261 -11.716 -23.374 1.00 36.66 354 ASN A CA 1
ATOM 3005 C C . ASN A 1 354 ? 24.162 -12.801 -23.394 1.00 36.66 354 ASN A C 1
ATOM 3007 O O . ASN A 1 354 ? 24.326 -13.881 -23.962 1.00 36.66 354 ASN A O 1
ATOM 3011 N N . LYS A 1 355 ? 23.027 -12.498 -22.763 1.00 30.11 355 LYS A N 1
ATOM 3012 C CA . LYS A 1 355 ? 21.838 -13.363 -22.636 1.00 30.11 355 LYS A CA 1
ATOM 3013 C C . LYS A 1 355 ? 21.135 -13.708 -23.969 1.00 30.11 355 LYS A C 1
ATOM 3015 O O . LYS A 1 355 ? 20.143 -14.423 -23.944 1.00 30.11 355 LYS A O 1
ATOM 3020 N N . HIS A 1 356 ? 21.670 -13.251 -25.106 1.00 34.16 356 HIS A N 1
ATOM 3021 C CA . HIS A 1 356 ? 21.190 -13.547 -26.461 1.00 34.16 356 HIS A CA 1
ATOM 3022 C C . HIS A 1 356 ? 22.220 -14.304 -27.324 1.00 34.16 356 HIS A C 1
ATOM 3024 O O . HIS A 1 356 ? 22.015 -14.461 -28.521 1.00 34.16 356 HIS A O 1
ATOM 3030 N N . GLY A 1 357 ? 23.315 -14.808 -26.738 1.00 27.81 357 GLY A N 1
ATOM 3031 C CA . GLY A 1 357 ? 24.265 -15.679 -27.446 1.00 27.81 357 GLY A CA 1
ATOM 3032 C C . GLY A 1 357 ? 25.250 -14.959 -28.374 1.00 27.81 357 GLY A C 1
ATOM 3033 O O . GLY A 1 357 ? 26.008 -15.610 -29.090 1.00 27.81 357 GLY A O 1
ATOM 3034 N N . GLU A 1 358 ? 25.297 -13.627 -28.347 1.00 32.72 358 GLU A N 1
ATOM 3035 C CA . GLU A 1 358 ? 26.211 -12.847 -29.182 1.00 32.72 358 GLU A CA 1
ATOM 3036 C C . GLU A 1 358 ? 27.613 -12.799 -28.554 1.00 32.72 358 GLU A C 1
ATOM 3038 O O . GLU A 1 358 ? 27.773 -12.529 -27.357 1.00 32.72 358 GLU A O 1
ATOM 3043 N N . THR A 1 359 ? 28.648 -13.047 -29.364 1.00 33.41 359 THR A N 1
ATOM 3044 C CA . THR A 1 359 ? 30.057 -12.922 -28.955 1.00 33.41 359 THR A CA 1
ATOM 3045 C C . THR A 1 359 ? 30.716 -11.720 -29.625 1.00 33.41 359 THR A C 1
ATOM 3047 O O . THR A 1 359 ? 30.576 -11.499 -30.824 1.00 33.41 359 THR A O 1
ATOM 3050 N N . TYR A 1 360 ? 31.467 -10.947 -28.839 1.00 35.41 360 TYR A N 1
ATOM 3051 C CA . TYR A 1 360 ? 32.314 -9.859 -29.327 1.00 35.41 360 TYR A CA 1
ATOM 3052 C C . TYR A 1 360 ? 33.776 -10.280 -29.187 1.00 35.41 360 TYR A C 1
ATOM 3054 O O . TYR A 1 360 ? 34.193 -10.660 -28.094 1.00 35.41 360 TYR A O 1
ATOM 3062 N N . ASN A 1 361 ? 34.557 -10.183 -30.264 1.00 31.91 361 ASN A N 1
ATOM 3063 C CA . ASN A 1 361 ? 35.997 -10.433 -30.223 1.00 31.91 361 ASN A CA 1
ATOM 3064 C C . ASN A 1 361 ? 36.745 -9.119 -29.962 1.00 31.91 361 ASN A C 1
ATOM 3066 O O . ASN A 1 361 ? 36.838 -8.266 -30.842 1.00 31.91 361 ASN A O 1
ATOM 3070 N N . MET A 1 362 ? 37.299 -8.956 -28.759 1.00 37.56 362 MET A N 1
ATOM 3071 C CA . MET A 1 362 ? 38.246 -7.877 -28.447 1.00 37.56 362 MET A CA 1
ATOM 3072 C C . MET A 1 362 ? 39.658 -8.310 -28.839 1.00 37.56 362 MET A C 1
ATOM 3074 O O . MET A 1 362 ? 40.152 -9.263 -28.260 1.00 37.56 362 MET A O 1
ATOM 3078 N N . ILE A 1 363 ? 40.350 -7.632 -29.754 1.00 35.81 363 ILE A N 1
ATOM 3079 C CA . ILE A 1 363 ? 41.752 -7.967 -30.063 1.00 35.81 363 ILE A CA 1
ATOM 3080 C C . ILE A 1 363 ? 42.665 -7.261 -29.052 1.00 35.81 363 ILE A C 1
ATOM 3082 O O . ILE A 1 363 ? 43.002 -6.092 -29.217 1.00 35.81 363 ILE A O 1
ATOM 3086 N N . SER A 1 364 ? 43.111 -7.968 -28.011 1.00 41.44 364 SER A N 1
ATOM 3087 C CA . SER A 1 364 ? 44.230 -7.520 -27.175 1.00 41.44 364 SER A CA 1
ATOM 3088 C C . SER A 1 364 ? 45.539 -7.929 -27.869 1.00 41.44 364 SER A C 1
ATOM 3090 O O . SER A 1 364 ? 46.209 -8.886 -27.486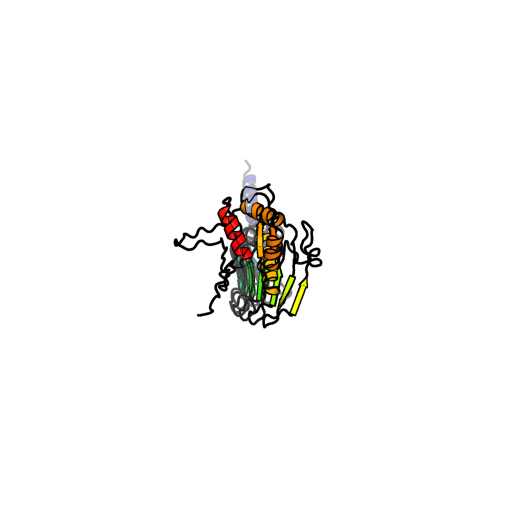 1.00 41.44 364 SER A O 1
ATOM 3092 N N . GLY A 1 365 ? 45.915 -7.212 -28.930 1.00 40.97 365 GLY A N 1
ATOM 3093 C CA . GLY A 1 365 ? 47.174 -7.445 -29.654 1.00 40.97 365 GLY A CA 1
ATOM 3094 C C . GLY A 1 365 ? 48.433 -7.095 -28.851 1.00 40.97 365 GLY A C 1
ATOM 3095 O O . GLY A 1 365 ? 49.527 -7.513 -29.216 1.00 40.97 365 GLY A O 1
ATOM 3096 N N . ALA A 1 366 ? 48.289 -6.355 -27.748 1.00 40.25 366 ALA A N 1
ATOM 3097 C CA . ALA A 1 366 ? 49.423 -5.831 -26.998 1.00 40.25 366 ALA A CA 1
ATOM 3098 C C . ALA A 1 366 ? 50.280 -6.947 -26.377 1.00 40.25 366 ALA A C 1
ATOM 3100 O O . ALA A 1 366 ? 51.490 -6.926 -26.540 1.00 40.25 366 ALA A O 1
ATOM 3101 N N . ASN A 1 367 ? 49.693 -7.978 -25.760 1.00 40.75 367 ASN A N 1
ATOM 3102 C CA . ASN A 1 367 ? 50.473 -8.979 -25.011 1.00 40.75 367 ASN A CA 1
ATOM 3103 C C . ASN A 1 367 ? 51.346 -9.918 -25.871 1.00 40.75 367 ASN A C 1
ATOM 3105 O O . ASN A 1 367 ? 52.187 -10.624 -25.318 1.00 40.75 367 ASN A O 1
ATOM 3109 N N . TRP A 1 368 ? 51.160 -9.964 -27.197 1.00 43.72 368 TRP A N 1
ATOM 3110 C CA . TRP A 1 368 ? 51.917 -10.866 -28.082 1.00 43.72 368 TRP A CA 1
ATOM 3111 C C . TRP A 1 368 ? 53.273 -10.288 -28.523 1.00 43.72 368 TRP A C 1
ATOM 3113 O O . TRP A 1 368 ? 54.220 -11.040 -28.770 1.00 43.72 368 TRP A O 1
ATOM 3123 N N . ILE A 1 369 ? 53.399 -8.957 -28.558 1.00 46.53 369 ILE A N 1
ATOM 3124 C CA . ILE A 1 369 ? 54.648 -8.261 -28.886 1.00 46.53 369 ILE A CA 1
ATOM 3125 C C . ILE A 1 369 ? 55.494 -8.197 -27.612 1.00 46.53 369 ILE A C 1
ATOM 3127 O O . ILE A 1 369 ? 55.406 -7.260 -26.820 1.00 46.53 369 ILE A O 1
ATOM 3131 N N . THR A 1 370 ? 56.293 -9.237 -27.383 1.00 48.16 370 THR A N 1
ATOM 3132 C CA . THR A 1 370 ? 57.233 -9.281 -26.256 1.00 48.16 370 THR A CA 1
ATOM 3133 C C . THR A 1 370 ? 58.535 -8.543 -26.595 1.00 48.16 370 THR A C 1
ATOM 3135 O O . THR A 1 370 ? 58.722 -8.018 -27.697 1.00 48.16 370 THR A O 1
ATOM 3138 N N . GLU A 1 371 ? 59.474 -8.471 -25.651 1.00 50.78 371 GLU A N 1
ATOM 3139 C CA . GLU A 1 371 ? 60.799 -7.863 -25.851 1.00 50.78 371 GLU A CA 1
ATOM 3140 C C . GLU A 1 371 ? 61.651 -8.529 -26.951 1.00 50.78 371 GLU A C 1
ATOM 3142 O O . GLU A 1 371 ? 62.676 -7.982 -27.332 1.00 50.78 371 GLU A O 1
ATOM 3147 N N . ASN A 1 372 ? 61.188 -9.634 -27.544 1.00 56.41 372 ASN A N 1
ATOM 3148 C CA . ASN A 1 372 ? 61.895 -10.383 -28.578 1.00 56.41 372 ASN A CA 1
ATOM 3149 C C . ASN A 1 372 ? 61.906 -9.653 -29.951 1.00 56.41 372 ASN A C 1
ATOM 3151 O O . ASN A 1 372 ? 60.838 -9.499 -30.553 1.00 56.41 372 ASN A O 1
ATOM 3155 N N . PRO A 1 373 ? 63.082 -9.265 -30.489 1.00 55.12 373 PRO A N 1
ATOM 3156 C CA . PRO A 1 373 ? 63.216 -8.591 -31.786 1.00 55.12 373 PRO A CA 1
ATOM 3157 C C . PRO A 1 373 ? 62.664 -9.384 -32.980 1.00 55.12 373 PRO A C 1
ATOM 3159 O O . PRO A 1 373 ? 62.083 -8.789 -33.885 1.00 55.12 373 PRO A O 1
ATOM 3162 N N . LEU A 1 374 ? 62.754 -10.720 -32.960 1.00 56.59 374 LEU A N 1
ATOM 3163 C CA . LEU A 1 374 ? 62.245 -11.578 -34.040 1.00 56.59 374 LEU A CA 1
ATOM 3164 C C . LEU A 1 374 ? 60.720 -11.506 -34.148 1.00 56.59 374 LEU A C 1
ATOM 3166 O O . LEU A 1 374 ? 60.171 -11.493 -35.244 1.00 56.59 374 LEU A O 1
ATOM 3170 N N . ARG A 1 375 ? 60.022 -11.388 -33.011 1.00 56.56 375 ARG A N 1
ATOM 3171 C CA . ARG A 1 375 ? 58.556 -11.243 -32.991 1.00 56.56 375 ARG A CA 1
ATOM 3172 C C . ARG A 1 375 ? 58.095 -9.879 -33.490 1.00 56.56 375 ARG A C 1
ATOM 3174 O O . ARG A 1 375 ? 57.006 -9.774 -34.046 1.00 56.56 375 ARG A O 1
ATOM 3181 N N . ILE A 1 376 ? 58.911 -8.842 -33.295 1.00 58.88 376 ILE A N 1
ATOM 3182 C CA . ILE A 1 376 ? 58.656 -7.518 -33.875 1.00 58.88 376 ILE A CA 1
ATOM 3183 C C . ILE A 1 376 ? 58.791 -7.611 -35.391 1.00 58.88 376 ILE A C 1
ATOM 3185 O O . ILE A 1 376 ? 57.877 -7.210 -36.098 1.00 58.88 376 ILE A O 1
ATOM 3189 N N . GLN A 1 377 ? 59.881 -8.201 -35.882 1.00 61.94 377 GLN A N 1
ATOM 3190 C CA . GLN A 1 377 ? 60.118 -8.358 -37.314 1.00 61.94 377 GLN A CA 1
ATOM 3191 C C . GLN A 1 377 ? 59.013 -9.189 -37.988 1.00 61.94 377 GLN A C 1
ATOM 3193 O O . GLN A 1 377 ? 58.489 -8.794 -39.025 1.00 61.94 377 GLN A O 1
ATOM 3198 N N . GLU A 1 378 ? 58.566 -10.274 -37.351 1.00 62.16 378 GLU A N 1
ATOM 3199 C CA . GLU A 1 378 ? 57.445 -11.095 -37.826 1.00 62.16 378 GLU A CA 1
ATOM 3200 C C . GLU A 1 378 ? 56.109 -10.324 -37.830 1.00 62.16 378 GLU A C 1
ATOM 3202 O O . GLU A 1 378 ? 55.290 -10.470 -38.741 1.00 62.16 378 GLU A O 1
ATOM 3207 N N . PHE A 1 379 ? 55.860 -9.489 -36.816 1.00 62.06 379 PHE A N 1
ATOM 3208 C CA . PHE A 1 379 ? 54.672 -8.635 -36.764 1.00 62.06 379 PHE A CA 1
ATOM 3209 C C . PHE A 1 379 ? 54.686 -7.574 -37.872 1.00 62.06 379 PHE A C 1
ATOM 3211 O O . PHE A 1 379 ? 53.668 -7.362 -38.535 1.00 62.06 379 PHE A O 1
ATOM 3218 N N . GLU A 1 380 ? 55.838 -6.947 -38.102 1.00 61.38 380 GLU A N 1
ATOM 3219 C CA . GLU A 1 380 ? 56.051 -5.966 -39.165 1.00 61.38 380 GLU A CA 1
ATOM 3220 C C . GLU A 1 380 ? 55.842 -6.594 -40.545 1.00 61.38 380 GLU A C 1
ATOM 3222 O O . GLU A 1 380 ? 55.034 -6.087 -41.325 1.00 61.38 380 GLU A O 1
ATOM 3227 N N . GLU A 1 381 ? 56.436 -7.762 -40.801 1.00 65.12 381 GLU A N 1
ATOM 3228 C CA . GLU A 1 381 ? 56.260 -8.502 -42.053 1.00 65.12 381 GLU A CA 1
ATOM 3229 C C . GLU A 1 381 ? 54.789 -8.892 -42.278 1.00 65.12 381 GLU A C 1
ATOM 3231 O O . GLU A 1 381 ? 54.253 -8.737 -43.378 1.00 65.12 381 GLU A O 1
ATOM 3236 N N . LYS A 1 382 ? 54.072 -9.339 -41.237 1.00 61.28 382 LYS A N 1
ATOM 3237 C CA . LYS A 1 382 ? 52.639 -9.676 -41.335 1.00 61.28 382 LYS A CA 1
ATOM 3238 C C . LYS A 1 382 ? 51.758 -8.454 -41.606 1.00 61.28 382 LYS A C 1
ATOM 3240 O O . LYS A 1 382 ? 50.776 -8.571 -42.348 1.00 61.28 382 LYS A O 1
ATOM 3245 N N . ILE A 1 383 ? 52.087 -7.287 -41.045 1.00 60.69 383 ILE A N 1
ATOM 3246 C CA . ILE A 1 383 ? 51.410 -6.021 -41.369 1.00 60.69 383 ILE A CA 1
ATOM 3247 C C . ILE A 1 383 ? 51.695 -5.631 -42.817 1.00 60.69 383 ILE A C 1
ATOM 3249 O O . ILE A 1 383 ? 50.765 -5.296 -43.557 1.00 60.69 383 ILE A O 1
ATOM 3253 N N . GLU A 1 384 ? 52.956 -5.668 -43.240 1.00 59.91 384 GLU A N 1
ATOM 3254 C CA . GLU A 1 384 ? 53.393 -5.253 -44.573 1.00 59.91 384 GLU A CA 1
ATOM 3255 C C . GLU A 1 384 ? 52.818 -6.156 -45.669 1.00 59.91 384 GLU A C 1
ATOM 3257 O O . GLU A 1 384 ? 52.264 -5.648 -46.644 1.00 59.91 384 GLU A O 1
ATOM 3262 N N . THR A 1 385 ? 52.766 -7.466 -45.435 1.00 58.12 385 THR A N 1
ATOM 3263 C CA . THR A 1 385 ? 52.198 -8.460 -46.361 1.00 58.12 385 THR A CA 1
ATOM 3264 C C . THR A 1 385 ? 50.675 -8.627 -46.257 1.00 58.12 385 THR A C 1
ATOM 3266 O O . THR A 1 385 ? 50.103 -9.451 -46.966 1.00 58.12 385 THR A O 1
ATOM 3269 N N . ASN A 1 386 ? 49.985 -7.858 -45.397 1.00 54.03 386 ASN A N 1
ATOM 3270 C CA . ASN A 1 386 ? 48.541 -7.993 -45.122 1.00 54.03 386 ASN A CA 1
ATOM 3271 C C . ASN A 1 386 ? 48.111 -9.396 -44.630 1.00 54.03 386 ASN A C 1
ATOM 3273 O O . ASN A 1 386 ? 46.921 -9.705 -44.627 1.00 54.03 386 ASN A O 1
ATOM 3277 N N . LYS A 1 387 ? 49.043 -10.231 -44.156 1.00 46.72 387 LYS A N 1
ATOM 3278 C CA . LYS A 1 387 ? 48.791 -11.616 -43.718 1.00 46.72 387 LYS A CA 1
ATOM 3279 C C . LYS A 1 387 ? 48.262 -11.739 -42.286 1.00 46.72 387 LYS A C 1
ATOM 3281 O O . LYS A 1 387 ? 48.205 -12.845 -41.747 1.00 46.72 387 LYS A O 1
ATOM 3286 N N . ILE A 1 388 ? 47.841 -10.640 -41.656 1.00 48.81 388 ILE A N 1
ATOM 3287 C CA . ILE A 1 388 ? 47.117 -10.721 -40.383 1.00 48.81 388 ILE A CA 1
ATOM 3288 C C . ILE A 1 388 ? 45.740 -11.333 -40.659 1.00 48.81 388 ILE A C 1
ATOM 3290 O O . ILE A 1 388 ? 44.818 -10.653 -41.107 1.00 48.81 388 ILE A O 1
ATOM 3294 N N . LYS A 1 389 ? 45.609 -12.639 -40.411 1.00 38.00 389 LYS A N 1
ATOM 3295 C CA . LYS A 1 389 ? 44.318 -13.327 -40.426 1.00 38.00 389 LYS A CA 1
ATOM 3296 C C . LYS A 1 389 ? 43.566 -12.975 -39.150 1.00 38.00 389 LYS A C 1
ATOM 3298 O O . LYS A 1 389 ? 43.948 -13.384 -38.056 1.00 38.00 389 LYS A O 1
ATOM 3303 N N . TYR A 1 390 ? 42.482 -12.230 -39.303 1.00 40.91 390 TYR A N 1
ATOM 3304 C CA . TYR A 1 390 ? 41.521 -12.012 -38.234 1.00 40.91 390 TYR A CA 1
ATOM 3305 C C . TYR A 1 390 ? 40.527 -13.170 -38.254 1.00 40.91 390 TYR A C 1
ATOM 3307 O O . TYR A 1 390 ? 39.751 -13.315 -39.197 1.00 40.91 390 TYR A O 1
ATOM 3315 N N . HIS A 1 391 ? 40.557 -14.023 -37.232 1.00 31.83 391 HIS A N 1
ATOM 3316 C CA . HIS A 1 391 ? 39.527 -15.041 -37.066 1.00 31.83 391 HIS A CA 1
ATOM 3317 C C . HIS A 1 391 ? 38.264 -14.393 -36.493 1.00 31.83 391 HIS A C 1
ATOM 3319 O O . HIS A 1 391 ? 38.038 -14.375 -35.287 1.00 31.83 391 HIS A O 1
ATOM 3325 N N . PHE A 1 392 ? 37.420 -13.865 -37.374 1.00 31.59 392 PHE A N 1
ATOM 3326 C CA . PHE A 1 392 ? 36.012 -13.669 -37.061 1.00 31.59 392 PHE A CA 1
ATOM 3327 C C . PHE A 1 392 ? 35.310 -14.990 -37.369 1.00 31.59 392 PHE A C 1
ATOM 3329 O O . PHE A 1 392 ? 35.166 -15.359 -38.532 1.00 31.59 392 PHE A O 1
ATOM 3336 N N . LYS A 1 393 ? 34.939 -15.759 -36.340 1.00 24.69 393 LYS A N 1
ATOM 3337 C CA . LYS A 1 393 ? 34.046 -16.902 -36.556 1.00 24.69 393 LYS A CA 1
ATOM 3338 C C . LYS A 1 393 ? 32.648 -16.346 -36.853 1.00 24.69 393 LYS A C 1
ATOM 3340 O O . LYS A 1 393 ? 32.121 -15.645 -35.989 1.00 24.69 393 LYS A O 1
ATOM 3345 N N . PRO A 1 394 ? 32.034 -16.637 -38.012 1.00 26.23 394 PRO A N 1
ATOM 3346 C CA . PRO A 1 394 ? 30.612 -16.387 -38.176 1.00 26.23 394 PRO A CA 1
ATOM 3347 C C . PRO A 1 394 ? 29.857 -17.308 -37.213 1.00 26.23 394 PRO A C 1
ATOM 3349 O O . PRO A 1 394 ? 30.098 -18.518 -37.179 1.00 26.23 394 PRO A O 1
ATOM 3352 N N . ILE A 1 395 ? 28.962 -16.738 -36.408 1.00 28.73 395 ILE A N 1
ATOM 3353 C CA . ILE A 1 395 ? 28.002 -17.533 -35.646 1.00 28.73 395 ILE A CA 1
ATOM 3354 C C . ILE A 1 395 ? 26.944 -17.973 -36.652 1.00 28.73 395 ILE A C 1
ATOM 3356 O O . ILE A 1 395 ? 26.107 -17.183 -37.083 1.00 28.73 395 ILE A O 1
ATOM 3360 N N . ASN A 1 396 ? 27.021 -19.235 -37.068 1.00 28.98 396 ASN A N 1
ATOM 3361 C CA . ASN A 1 396 ? 25.906 -19.881 -37.737 1.00 28.98 396 ASN A CA 1
ATOM 3362 C C . ASN A 1 396 ? 24.728 -19.915 -36.761 1.00 28.98 396 ASN A C 1
ATOM 3364 O O . ASN A 1 396 ? 24.771 -20.631 -35.762 1.00 28.98 396 ASN A O 1
ATOM 3368 N N . ASN A 1 397 ? 23.667 -19.182 -37.089 1.00 38.06 397 ASN A N 1
ATOM 3369 C CA . ASN A 1 397 ? 22.334 -19.433 -36.559 1.00 38.06 397 ASN A CA 1
ATOM 3370 C C . ASN A 1 397 ? 21.911 -20.849 -36.968 1.00 38.06 397 ASN A C 1
ATOM 3372 O O . ASN A 1 397 ? 21.429 -21.048 -38.082 1.00 38.06 397 ASN A O 1
ATOM 3376 N N . LYS A 1 398 ? 22.075 -21.839 -36.088 1.00 28.08 398 LYS A N 1
ATOM 3377 C CA . LYS A 1 398 ? 21.301 -23.082 -36.164 1.00 28.08 398 LYS A CA 1
ATOM 3378 C C . LYS A 1 398 ? 20.938 -23.588 -34.767 1.00 28.08 398 LYS A C 1
ATOM 3380 O O . LYS A 1 398 ? 21.809 -24.095 -34.075 1.00 28.08 398 LYS A O 1
ATOM 3385 N N . LYS A 1 399 ? 19.625 -23.484 -34.523 1.00 31.11 399 LYS A N 1
ATOM 3386 C CA . LYS A 1 399 ? 18.730 -24.190 -33.588 1.00 31.11 399 LYS A CA 1
ATOM 3387 C C . LYS A 1 399 ? 19.059 -24.159 -32.102 1.00 31.11 399 LYS A C 1
ATOM 3389 O O . LYS A 1 399 ? 20.060 -24.778 -31.694 1.00 31.11 399 LYS A O 1
#